Protein AF-0000000067828298 (afdb_homodimer)

Foldseek 3Di:
DDPPDPPDPPPPPPPPPPPPPPPPPPPPPLDFQDCQALLSVLLLVCQAVEFLDFPDKWKWKKKFWKWWFDPPDDIDTFFIKIKMKIWGKDPDPPADDPSKMKIKIKMWMFTADPPPRAGDQWGQQPPPRDIFGDDTKIKHIDMDIDHQADPVRHGDRADWDDDPFKIKHKDKDWDWAQFLLDDPVCVPVNDIWTKMKIKMKMATSCQSRPSPGRHHKIKMWIKMKGADQVRSVCPPDDIIMMITMITIMDPAPVPDDPNVVVCCVPPNVVNNHTDPSPDPDDIDTSRNVVSVCVVVVVSD/DPPPPDDPPPPPPPPPPPPPPPPPPPPPPLDFQDCQALLSVLLLVCQAVEFLDFPHKWKWKKKFWKWWDDPPDDIDTFFIKIKMKIWGKDPDPPADDPSKMKIKIKMWMFTADPPPRAGDQWDQQPPPRDIFGDDTKIKHIDMDIDHQADPVRHGDDADWDDDPFKIKHKDKDWDWAQFLLDDPVCVPVNDIWTKMKIKMKMATSCQSRPSPGRHHKIKMWIKMKGADQVRSVCPPDDIIMMITMITIMDPAPVPDDPNVVVCCVPPNVVNNHTDPSPDPDDIDTSRNVVSVCVVVVVSD

pLDDT: mean 88.93, std 20.18, range [22.94, 98.88]

InterPro domains:
  IPR014990 Protein of unknown function DUF1838 [PF08894] (56-293)

Sequence (600 aa):
MALTMPRFFSAFLSPLSVVLLVAGMGFPAVQALELGEPEGQLQALRKVFCSTEDGQPIIYWWEGKTYSRIPGEPDRLLFLVEGMNIRQCGPLADGHDDEDFRMVSREILLYKDPVTGEVLRQWENPWTGKTVEVFHVANDPVNFSYRLKDNDGSPIARELTVLGNQWWMNVTVPLFYPNPLGGKFQRYVGGTYHATEMFNFFGDVDALTDPQGTSAPASVGWARLSNWLPWMEMGDRVGLLYFNTAGRKLASFDDLSAVMQKEITTNFPEYVEPPPLSDQRPNETSWSSFRQLLESGKNQMALTMPRFFSAFLSPLSVVLLVAGMGFPAVQALELGEPEGQLQALRKVFCSTEDGQPIIYWWEGKTYSRIPGEPDRLLFLVEGMNIRQCGPLADGHDDEDFRMVSREILLYKDPVTGEVLRQWENPWTGKTVEVFHVANDPVNFSYRLKDNDGSPIARELTVLGNQWWMNVTVPLFYPNPLGGKFQRYVGGTYHATEMFNFFGDVDALTDPQGTSAPASVGWARLSNWLPWMEMGDRVGLLYFNTAGRKLASFDDLSAVMQKEITTNFPEYVEPPPLSDQRPNETSWSSFRQLLESGKNQ

Nearest PDB structures (foldseek):
  2prn-assembly1_A  TM=2.349E-01  e=3.499E-01  Pseudogemmobacter blasticus
  3prn-assembly1_A  TM=2.173E-01  e=5.473E-01  Pseudogemmobacter blasticus
  1h6s-assembly1_1  TM=2.277E-01  e=8.560E-01  Pseudogemmobacter blasticus
  1bh3-assembly1_A  TM=2.032E-01  e=1.197E+00  Pseudogemmobacter blasticus
  6prn-assembly1_A  TM=2.304E-01  e=1.674E+00  Pseudogemmobacter blasticus

Structure (mmCIF, N/CA/C/O backbone):
data_AF-0000000067828298-model_v1
#
loop_
_entity.id
_entity.type
_entity.pdbx_description
1 polymer 'Sll1378 protein'
#
loop_
_atom_site.group_PDB
_atom_site.id
_atom_site.type_symbol
_atom_site.label_atom_id
_atom_site.label_alt_id
_atom_site.label_comp_id
_atom_site.label_asym_id
_atom_site.label_entity_id
_atom_site.label_seq_id
_atom_site.pdbx_PDB_ins_code
_atom_site.Cartn_x
_atom_site.Cartn_y
_atom_site.Cartn_z
_atom_site.occupancy
_atom_site.B_iso_or_equiv
_atom_site.auth_seq_id
_atom_site.auth_comp_id
_atom_site.auth_asym_id
_atom_site.auth_atom_id
_atom_site.pdbx_PDB_model_num
ATOM 1 N N . MET A 1 1 ? -69.438 -75.875 51.312 1 25.31 1 MET A N 1
ATOM 2 C CA . MET A 1 1 ? -68.188 -75.188 51.156 1 25.31 1 MET A CA 1
ATOM 3 C C . MET A 1 1 ? -68.125 -74.312 49.906 1 25.31 1 MET A C 1
ATOM 5 O O . MET A 1 1 ? -68.188 -74.812 48.781 1 25.31 1 MET A O 1
ATOM 9 N N . ALA A 1 2 ? -68.875 -73.125 50.031 1 27.59 2 ALA A N 1
ATOM 10 C CA . ALA A 1 2 ? -69.375 -72.125 49.062 1 27.59 2 ALA A CA 1
ATOM 11 C C . ALA A 1 2 ? -68.25 -71.5 48.281 1 27.59 2 ALA A C 1
ATOM 13 O O . ALA A 1 2 ? -67.312 -71 48.844 1 27.59 2 ALA A O 1
ATOM 14 N N . LEU A 1 3 ? -68.125 -71.875 47.094 1 28.06 3 LEU A N 1
ATOM 15 C CA . LEU A 1 3 ? -67.25 -71.625 45.938 1 28.06 3 LEU A CA 1
ATOM 16 C C . LEU A 1 3 ? -67.312 -70.125 45.594 1 28.06 3 LEU A C 1
ATOM 18 O O . LEU A 1 3 ? -68.312 -69.625 45.094 1 28.06 3 LEU A O 1
ATOM 22 N N . THR A 1 4 ? -66.875 -69.25 46.562 1 29.55 4 THR A N 1
ATOM 23 C CA . THR A 1 4 ? -67.062 -67.812 46.406 1 29.55 4 THR A CA 1
ATOM 24 C C . THR A 1 4 ? -66.375 -67.312 45.156 1 29.55 4 THR A C 1
ATOM 26 O O . THR A 1 4 ? -65.188 -67.688 44.875 1 29.55 4 THR A O 1
ATOM 29 N N . MET A 1 5 ? -67.062 -66.875 44.156 1 30.55 5 MET A N 1
ATOM 30 C CA . MET A 1 5 ? -66.812 -66.438 42.781 1 30.55 5 MET A CA 1
ATOM 31 C C . MET A 1 5 ? -65.938 -65.25 42.781 1 30.55 5 MET A C 1
ATOM 33 O O . MET A 1 5 ? -66.25 -64.188 43.375 1 30.55 5 MET A O 1
ATOM 37 N N . PRO A 1 6 ? -64.562 -65.312 42.688 1 27.28 6 PRO A N 1
ATOM 38 C CA . PRO A 1 6 ? -63.688 -64.188 42.812 1 27.28 6 PRO A CA 1
ATOM 39 C C . PRO A 1 6 ? -63.938 -63.094 41.75 1 27.28 6 PRO A C 1
ATOM 41 O O . PRO A 1 6 ? -64.375 -63.406 40.625 1 27.28 6 PRO A O 1
ATOM 44 N N . ARG A 1 7 ? -64.375 -61.906 42.188 1 29.45 7 ARG A N 1
ATOM 45 C CA . ARG A 1 7 ? -64.75 -60.719 41.375 1 29.45 7 ARG A CA 1
ATOM 46 C C . ARG A 1 7 ? -63.562 -60.312 40.469 1 29.45 7 ARG A C 1
ATOM 48 O O . ARG A 1 7 ? -62.406 -60.281 40.906 1 29.45 7 ARG A O 1
ATOM 55 N N . PHE A 1 8 ? -63.656 -60.438 39.156 1 24.81 8 PHE A N 1
ATOM 56 C CA . PHE A 1 8 ? -62.781 -60.125 38.031 1 24.81 8 PHE A CA 1
ATOM 57 C C . PHE A 1 8 ? -62.469 -58.656 37.969 1 24.81 8 PHE A C 1
ATOM 59 O O . PHE A 1 8 ? -63.344 -57.781 37.969 1 24.81 8 PHE A O 1
ATOM 66 N N . PHE A 1 9 ? -61.438 -58.125 38.75 1 25.14 9 PHE A N 1
ATOM 67 C CA . PHE A 1 9 ? -61 -56.75 38.812 1 25.14 9 PHE A CA 1
ATOM 68 C C . PHE A 1 9 ? -60.688 -56.219 37.406 1 25.14 9 PHE A C 1
ATOM 70 O O . PHE A 1 9 ? -60.062 -56.906 36.594 1 25.14 9 PHE A O 1
ATOM 77 N N . SER A 1 10 ? -61.5 -55.375 36.812 1 25.92 10 SER A N 1
ATOM 78 C CA . SER A 1 10 ? -61.469 -54.625 35.562 1 25.92 10 SER A CA 1
ATOM 79 C C . SER A 1 10 ? -60.188 -53.812 35.469 1 25.92 10 SER A C 1
ATOM 81 O O . SER A 1 10 ? -59.906 -52.938 36.312 1 25.92 10 SER A O 1
ATOM 83 N N . ALA A 1 11 ? -59.062 -54.312 35.031 1 25.91 11 ALA A N 1
ATOM 84 C CA . ALA A 1 11 ? -57.781 -53.688 34.781 1 25.91 11 ALA A CA 1
ATOM 85 C C . ALA A 1 11 ? -57.938 -52.5 33.844 1 25.91 11 ALA A C 1
ATOM 87 O O . ALA A 1 11 ? -58.469 -52.625 32.75 1 25.91 11 ALA A O 1
ATOM 88 N N . PHE A 1 12 ? -58.219 -51.281 34.375 1 26.27 12 PHE A N 1
ATOM 89 C CA . PHE A 1 12 ? -58.281 -50.031 33.594 1 26.27 12 PHE A CA 1
ATOM 90 C C . PHE A 1 12 ? -57.031 -49.844 32.781 1 26.27 12 PHE A C 1
ATOM 92 O O . PHE A 1 12 ? -55.906 -50 33.281 1 26.27 12 PHE A O 1
ATOM 99 N N . LEU A 1 13 ? -57.062 -50.125 31.469 1 26.28 13 LEU A N 1
ATOM 100 C CA . LEU A 1 13 ? -56.062 -49.906 30.453 1 26.28 13 LEU A CA 1
ATOM 101 C C . LEU A 1 13 ? -55.656 -48.438 30.406 1 26.28 13 LEU A C 1
ATOM 103 O O . LEU A 1 13 ? -56.5 -47.562 30.172 1 26.28 13 LEU A O 1
ATOM 107 N N . SER A 1 14 ? -54.781 -47.969 31.312 1 27.64 14 SER A N 1
ATOM 108 C CA . SER A 1 14 ? -54.281 -46.594 31.266 1 27.64 14 SER A CA 1
ATOM 109 C C . SER A 1 14 ? -53.719 -46.281 29.875 1 27.64 14 SER A C 1
ATOM 111 O O . SER A 1 14 ? -53.156 -47.156 29.219 1 27.64 14 SER A O 1
ATOM 113 N N . PRO A 1 15 ? -54.312 -45.281 29.156 1 32.09 15 PRO A N 1
ATOM 114 C CA . PRO A 1 15 ? -53.812 -44.844 27.859 1 32.09 15 PRO A CA 1
ATOM 115 C C . PRO A 1 15 ? -52.344 -44.5 27.875 1 32.09 15 PRO A C 1
ATOM 117 O O . PRO A 1 15 ? -51.844 -43.938 28.859 1 32.09 15 PRO A O 1
ATOM 120 N N . LEU A 1 16 ? -51.438 -45.406 27.391 1 31.16 16 LEU A N 1
ATOM 121 C CA . LEU A 1 16 ? -50.031 -45.094 27.141 1 31.16 16 LEU A CA 1
ATOM 122 C C . LEU A 1 16 ? -49.875 -43.812 26.359 1 31.16 16 LEU A C 1
ATOM 124 O O . LEU A 1 16 ? -50.344 -43.688 25.219 1 31.16 16 LEU A O 1
ATOM 128 N N . SER A 1 17 ? -49.938 -42.656 27.047 1 30.06 17 SER A N 1
ATOM 129 C CA . SER A 1 17 ? -49.562 -41.406 26.375 1 30.06 17 SER A CA 1
ATOM 130 C C . SER A 1 17 ? -48.188 -41.531 25.703 1 30.06 17 SER A C 1
ATOM 132 O O . SER A 1 17 ? -47.188 -41.875 26.344 1 30.06 17 SER A O 1
ATOM 134 N N . VAL A 1 18 ? -48.156 -41.875 24.422 1 33.09 18 VAL A N 1
ATOM 135 C CA . VAL A 1 18 ? -46.969 -41.812 23.594 1 33.09 18 VAL A CA 1
ATOM 136 C C . VAL A 1 18 ? -46.375 -40.406 23.688 1 33.09 18 VAL A C 1
ATOM 138 O O . VAL A 1 18 ? -46.969 -39.438 23.234 1 33.09 18 VAL A O 1
ATOM 141 N N . VAL A 1 19 ? -45.625 -40.125 24.766 1 33.62 19 VAL A N 1
ATOM 142 C CA . VAL A 1 19 ? -44.781 -38.938 24.75 1 33.62 19 VAL A CA 1
ATOM 143 C C . VAL A 1 19 ? -43.844 -38.969 23.531 1 33.62 19 VAL A C 1
ATOM 145 O O . VAL A 1 19 ? -43 -39.844 23.422 1 33.62 19 VAL A O 1
ATOM 148 N N . LEU A 1 20 ? -44.312 -38.344 22.422 1 31.61 20 LEU A N 1
ATOM 149 C CA . LEU A 1 20 ? -43.438 -38.062 21.312 1 31.61 20 LEU A CA 1
ATOM 150 C C . LEU A 1 20 ? -42.25 -37.219 21.781 1 31.61 20 LEU A C 1
ATOM 152 O O . LEU A 1 20 ? -42.406 -36.062 22.156 1 31.61 20 LEU A O 1
ATOM 156 N N . LEU A 1 21 ? -41.25 -37.812 22.359 1 32.06 21 LEU A N 1
ATOM 157 C CA . LEU A 1 21 ? -39.969 -37.125 22.5 1 32.06 21 LEU A CA 1
ATOM 158 C C . LEU A 1 21 ? -39.469 -36.625 21.156 1 32.06 21 LEU A C 1
ATOM 160 O O . LEU A 1 21 ? -39.062 -37.438 20.297 1 32.06 21 LEU A O 1
ATOM 164 N N . VAL A 1 22 ? -39.969 -35.469 20.703 1 34.78 22 VAL A N 1
ATOM 165 C CA . VAL A 1 22 ? -39.219 -34.812 19.625 1 34.78 22 VAL A CA 1
ATOM 166 C C . VAL A 1 22 ? -37.781 -34.531 20.078 1 34.78 22 VAL A C 1
ATOM 168 O O . VAL A 1 22 ? -37.562 -33.719 20.969 1 34.78 22 VAL A O 1
ATOM 171 N N . ALA A 1 23 ? -36.875 -35.469 19.984 1 36.25 23 ALA A N 1
ATOM 172 C CA . ALA A 1 23 ? -35.438 -35.188 20.031 1 36.25 23 ALA A CA 1
ATOM 173 C C . ALA A 1 23 ? -35.094 -34 19.125 1 36.25 23 ALA A C 1
ATOM 175 O O . ALA A 1 23 ? -35.156 -34.125 17.891 1 36.25 23 ALA A O 1
ATOM 176 N N . GLY A 1 24 ? -35.344 -32.781 19.609 1 32.78 24 GLY A N 1
ATOM 177 C CA . GLY A 1 24 ? -34.719 -31.656 18.922 1 32.78 24 GLY A CA 1
ATO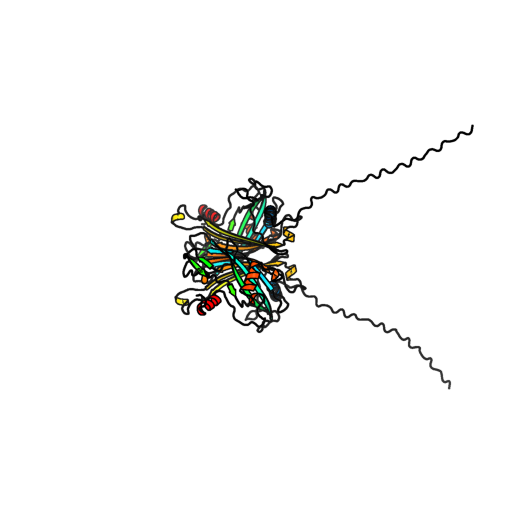M 178 C C . GLY A 1 24 ? -33.25 -31.875 18.578 1 32.78 24 GLY A C 1
ATOM 179 O O . GLY A 1 24 ? -32.438 -32.125 19.469 1 32.78 24 GLY A O 1
ATOM 180 N N . MET A 1 25 ? -32.906 -32.438 17.5 1 35.31 25 MET A N 1
ATOM 181 C CA . MET A 1 25 ? -31.531 -32.406 17 1 35.31 25 MET A CA 1
ATOM 182 C C . MET A 1 25 ? -30.938 -31.016 17.156 1 35.31 25 MET A C 1
ATOM 184 O O . MET A 1 25 ? -31.391 -30.062 16.531 1 35.31 25 MET A O 1
ATOM 188 N N . GLY A 1 26 ? -30.484 -30.719 18.312 1 34.34 26 GLY A N 1
ATOM 189 C CA . GLY A 1 26 ? -29.688 -29.5 18.484 1 34.34 26 GLY A CA 1
ATOM 190 C C . GLY A 1 26 ? -28.625 -29.328 17.422 1 34.34 26 GLY A C 1
ATOM 191 O O . GLY A 1 26 ? -27.812 -30.219 17.172 1 34.34 26 GLY A O 1
ATOM 192 N N . PHE A 1 27 ? -28.844 -28.594 16.406 1 36.38 27 PHE A N 1
ATOM 193 C CA . PHE A 1 27 ? -27.75 -28.156 15.562 1 36.38 27 PHE A CA 1
ATOM 194 C C . PHE A 1 27 ? -26.609 -27.594 16.406 1 36.38 27 PHE A C 1
ATOM 196 O O . PHE A 1 27 ? -26.844 -26.859 17.359 1 36.38 27 PHE A O 1
ATOM 203 N N . PRO A 1 28 ? -25.531 -28.234 16.484 1 37.78 28 PRO A N 1
ATOM 204 C CA . PRO A 1 28 ? -24.438 -27.594 17.234 1 37.78 28 PRO A CA 1
ATOM 205 C C . PRO A 1 28 ? -24.344 -26.094 16.969 1 37.78 28 PRO A C 1
ATOM 207 O O . PRO A 1 28 ? -24.531 -25.641 15.828 1 37.78 28 PRO A O 1
ATOM 210 N N . ALA A 1 29 ? -24.562 -25.25 17.859 1 39.62 29 ALA A N 1
ATOM 211 C CA . ALA A 1 29 ? -24.391 -23.812 17.812 1 39.62 29 ALA A CA 1
ATOM 212 C C . ALA A 1 29 ? -23.094 -23.422 17.125 1 39.62 29 ALA A C 1
ATOM 214 O O . ALA A 1 29 ? -22 -23.766 17.594 1 39.62 29 ALA A O 1
ATOM 215 N N . VAL A 1 30 ? -23.062 -23.391 15.75 1 45.88 30 VAL A N 1
ATOM 216 C CA . VAL A 1 30 ? -21.891 -22.859 15.047 1 45.88 30 VAL A CA 1
ATOM 217 C C . VAL A 1 30 ? -21.328 -21.672 15.82 1 45.88 30 VAL A C 1
ATOM 219 O O . VAL A 1 30 ? -22.016 -20.672 16.047 1 45.88 30 VAL A O 1
ATOM 222 N N . GLN A 1 31 ? -20.297 -21.844 16.672 1 54.28 31 GLN A N 1
ATOM 223 C CA . GLN A 1 31 ? -19.656 -20.859 17.531 1 54.28 31 GLN A CA 1
ATOM 224 C C . GLN A 1 31 ? -19.016 -19.75 16.688 1 54.28 31 GLN A C 1
ATOM 226 O O . GLN A 1 31 ? -18.391 -20.016 15.664 1 54.28 31 GLN A O 1
ATOM 231 N N . ALA A 1 32 ? -19.359 -18.484 17.031 1 61.12 32 ALA A N 1
ATOM 232 C CA . ALA A 1 32 ? -18.766 -17.297 16.406 1 61.12 32 ALA A CA 1
ATOM 233 C C . ALA A 1 32 ? -17.234 -17.344 16.5 1 61.12 32 ALA A C 1
ATOM 235 O O . ALA A 1 32 ? -16.688 -17.75 17.516 1 61.12 32 ALA A O 1
ATOM 236 N N . LEU A 1 33 ? -16.531 -17.156 15.312 1 75.75 33 LEU A N 1
ATOM 237 C CA . LEU A 1 33 ? -15.078 -17.141 15.195 1 75.75 33 LEU A CA 1
ATOM 238 C C . LEU A 1 33 ? -14.477 -16.125 16.172 1 75.75 33 LEU A C 1
ATOM 240 O O . LEU A 1 33 ? -14.875 -14.953 16.188 1 75.75 33 LEU A O 1
ATOM 244 N N . GLU A 1 34 ? -13.68 -16.656 17.141 1 82.5 34 GLU A N 1
ATOM 245 C CA . GLU A 1 34 ? -12.961 -15.789 18.062 1 82.5 34 GLU A CA 1
ATOM 246 C C . GLU A 1 34 ? -11.672 -15.266 17.438 1 82.5 34 GLU A C 1
ATOM 248 O O . GLU A 1 34 ? -10.695 -16.016 17.297 1 82.5 34 GLU A O 1
ATOM 253 N N . LEU A 1 35 ? -11.531 -14 17.141 1 91.12 35 LEU A N 1
ATOM 254 C CA . LEU A 1 35 ? -10.422 -13.43 16.391 1 91.12 35 LEU A CA 1
ATOM 255 C C . LEU A 1 35 ? -9.242 -13.109 17.297 1 91.12 35 LEU A C 1
ATOM 257 O O . LEU A 1 35 ? -8.18 -12.711 16.844 1 91.12 35 LEU A O 1
ATOM 261 N N . GLY A 1 36 ? -9.43 -13.414 18.609 1 89.06 36 GLY A N 1
ATOM 262 C CA . GLY A 1 36 ? -8.367 -13.125 19.547 1 89.06 36 GLY A CA 1
ATOM 263 C C . GLY A 1 36 ? -7.473 -14.32 19.828 1 89.06 36 GLY A C 1
ATOM 264 O O . GLY A 1 36 ? -6.441 -14.188 20.484 1 89.06 36 GLY A O 1
ATOM 265 N N . GLU A 1 37 ? -7.871 -15.477 19.375 1 91.81 37 GLU A N 1
ATOM 266 C CA . GLU A 1 37 ? -7.117 -16.703 19.609 1 91.81 37 GLU A CA 1
ATOM 267 C C . GLU A 1 37 ? -6.566 -17.266 18.297 1 91.81 37 GLU A C 1
ATOM 269 O O . GLU A 1 37 ? -7.219 -17.172 17.25 1 91.81 37 GLU A O 1
ATOM 274 N N . PRO A 1 38 ? -5.406 -17.953 18.422 1 94.5 38 PRO A N 1
ATOM 275 C CA . PRO A 1 38 ? -4.746 -18.453 17.203 1 94.5 38 PRO A CA 1
ATOM 276 C C . PRO A 1 38 ? -5.648 -19.344 16.359 1 94.5 38 PRO A C 1
ATOM 278 O O . PRO A 1 38 ? -5.617 -19.281 15.133 1 94.5 38 PRO A O 1
ATOM 281 N N . GLU A 1 39 ? -6.449 -20.141 17 1 93.81 39 GLU A N 1
ATOM 282 C CA . GLU A 1 39 ? -7.324 -21.047 16.266 1 93.81 39 GLU A CA 1
ATOM 283 C C . GLU A 1 39 ? -8.352 -20.266 15.453 1 93.81 39 GLU A C 1
ATOM 285 O O . GLU A 1 39 ? -8.57 -20.562 14.273 1 93.81 39 GLU A O 1
ATOM 290 N N . GLY A 1 40 ? -8.969 -19.344 16.109 1 93.75 40 GLY A N 1
ATOM 291 C CA . GLY A 1 40 ? -9.93 -18.5 15.414 1 93.75 40 GLY A CA 1
ATOM 292 C C . GLY A 1 40 ? -9.297 -17.641 14.328 1 93.75 40 GLY A C 1
ATOM 293 O O . GLY A 1 40 ? -9.898 -17.438 13.273 1 93.75 40 GLY A O 1
ATOM 294 N N . GLN A 1 41 ? -8.094 -17.203 14.562 1 95 41 GLN A N 1
ATOM 295 C CA . GLN A 1 41 ? -7.375 -16.406 13.578 1 95 41 GLN A CA 1
ATOM 296 C C . GLN A 1 41 ? -7.059 -17.219 12.328 1 95 41 GLN A C 1
ATOM 298 O O . GLN A 1 41 ? -7.176 -16.734 11.203 1 95 41 GLN A O 1
ATOM 303 N N . LEU A 1 42 ? -6.672 -18.438 12.539 1 96 42 LEU A N 1
ATOM 304 C CA . LEU A 1 42 ? -6.355 -19.297 11.406 1 96 42 LEU A CA 1
ATOM 305 C C . LEU A 1 42 ? -7.605 -19.578 10.578 1 96 42 LEU A C 1
ATOM 307 O O . LEU A 1 42 ? -7.551 -19.578 9.344 1 96 42 LEU A O 1
ATOM 311 N N . GLN A 1 43 ? -8.719 -19.828 11.227 1 95.06 43 GLN A N 1
ATOM 312 C CA . GLN A 1 43 ? -9.977 -20.031 10.508 1 95.06 43 GLN A CA 1
ATOM 313 C C . GLN A 1 43 ? -10.375 -18.766 9.742 1 95.06 43 GLN A C 1
ATOM 315 O O . GLN A 1 43 ? -10.875 -18.859 8.617 1 95.06 43 GLN A O 1
ATOM 320 N N . ALA A 1 44 ? -10.18 -17.641 10.367 1 96.38 44 ALA A N 1
ATOM 321 C CA . ALA A 1 44 ? -10.453 -16.375 9.695 1 96.38 44 ALA A CA 1
ATOM 322 C C . ALA A 1 44 ? -9.602 -16.234 8.438 1 96.38 44 ALA A C 1
ATOM 324 O O . ALA A 1 44 ? -10.109 -15.836 7.383 1 96.38 44 ALA A O 1
ATOM 325 N N . LEU A 1 45 ? -8.352 -16.625 8.57 1 97.12 45 LEU A N 1
ATOM 326 C CA . LEU A 1 45 ? -7.461 -16.562 7.418 1 97.12 45 LEU A CA 1
ATOM 327 C C . LEU A 1 45 ? -7.965 -17.453 6.285 1 97.12 45 LEU A C 1
ATOM 329 O O . LEU A 1 45 ? -7.906 -17.078 5.117 1 97.12 45 LEU A O 1
ATOM 333 N N . ARG A 1 46 ? -8.398 -18.578 6.629 1 97.5 46 ARG A N 1
ATOM 334 C CA . ARG A 1 46 ? -8.922 -19.484 5.613 1 97.5 46 ARG A CA 1
ATOM 335 C C . ARG A 1 46 ? -10.117 -18.875 4.895 1 97.5 46 ARG A C 1
ATOM 337 O O . ARG A 1 46 ? -10.234 -18.969 3.674 1 97.5 46 ARG A O 1
ATOM 344 N N . LYS A 1 47 ? -10.977 -18.188 5.633 1 97.81 47 LYS A N 1
ATOM 345 C CA . LYS A 1 47 ? -12.141 -17.531 5.031 1 97.81 47 LYS A CA 1
ATOM 346 C C . LYS A 1 47 ? -11.719 -16.359 4.164 1 97.81 47 LYS A C 1
ATOM 348 O O . LYS A 1 47 ? -12.344 -16.078 3.139 1 97.81 47 LYS A O 1
ATOM 353 N N . VAL A 1 48 ? -10.688 -15.641 4.566 1 97.94 48 VAL A N 1
ATOM 354 C CA . VAL A 1 48 ? -10.203 -14.484 3.822 1 97.94 48 VAL A CA 1
ATOM 355 C C . VAL A 1 48 ? -9.539 -14.945 2.523 1 97.94 48 VAL A C 1
ATOM 357 O O . VAL A 1 48 ? -9.773 -14.359 1.462 1 97.94 48 VAL A O 1
ATOM 360 N N . PHE A 1 49 ? -8.82 -16 2.582 1 98.12 49 PHE A N 1
ATOM 361 C CA . PHE A 1 49 ? -7.992 -16.375 1.438 1 98.12 49 PHE A CA 1
ATOM 362 C C . PHE A 1 49 ? -8.695 -17.422 0.578 1 98.12 49 PHE A C 1
ATOM 364 O O . PHE A 1 49 ? -8.406 -17.531 -0.616 1 98.12 49 PHE A O 1
ATOM 371 N N . CYS A 1 50 ? -9.547 -18.156 1.194 1 97.88 50 CYS A N 1
ATOM 372 C CA . CYS A 1 50 ? -10.219 -19.25 0.493 1 97.88 50 CYS A CA 1
ATOM 373 C C . CYS A 1 50 ? -11.633 -19.453 1.018 1 97.88 50 CYS A C 1
ATOM 375 O O . CYS A 1 50 ? -12.383 -18.484 1.18 1 97.88 50 CYS A O 1
ATOM 377 N N . SER A 1 51 ? -12.062 -20.688 1.051 1 97.5 51 SER A N 1
ATOM 378 C CA . SER A 1 51 ? -13.289 -21.219 1.641 1 97.5 51 SER A CA 1
ATOM 379 C C . SER A 1 51 ? -12.992 -22.297 2.678 1 97.5 51 SER A C 1
ATOM 381 O O . SER A 1 51 ? -11.992 -23 2.572 1 97.5 51 SER A O 1
ATOM 383 N N . THR A 1 52 ? -13.859 -22.359 3.674 1 96.38 52 THR A N 1
ATOM 384 C CA . THR A 1 52 ? -13.727 -23.453 4.625 1 96.38 52 THR A CA 1
ATOM 385 C C . THR A 1 52 ? -14.156 -24.781 3.992 1 96.38 52 THR A C 1
ATOM 387 O O . THR A 1 52 ? -13.898 -25.844 4.543 1 96.38 52 THR A O 1
ATOM 390 N N . GLU A 1 53 ? -14.828 -24.656 2.855 1 97.06 53 GLU A N 1
ATOM 391 C CA . GLU A 1 53 ? -15.102 -25.844 2.053 1 97.06 53 GLU A CA 1
ATOM 392 C C . GLU A 1 53 ? -13.922 -26.172 1.142 1 97.06 53 GLU A C 1
ATOM 394 O O . GLU A 1 53 ? -13.492 -25.344 0.338 1 97.06 53 GLU A O 1
ATOM 399 N N . ASP A 1 54 ? -13.5 -27.422 1.224 1 97.62 54 ASP A N 1
ATOM 400 C CA . ASP A 1 54 ? -12.344 -27.844 0.434 1 97.62 54 ASP A CA 1
ATOM 401 C C . ASP A 1 54 ? -12.656 -27.781 -1.061 1 97.62 54 ASP A C 1
ATOM 403 O O . ASP A 1 54 ? -13.734 -28.188 -1.497 1 97.62 54 ASP A O 1
ATOM 407 N N . GLY A 1 55 ? -11.672 -27.172 -1.773 1 98.12 55 GLY A N 1
ATOM 408 C CA . GLY A 1 55 ? -11.711 -27.297 -3.221 1 98.12 55 GLY A CA 1
ATOM 409 C C . GLY A 1 55 ? -12.562 -26.234 -3.889 1 98.12 55 GLY A C 1
ATOM 410 O O . GLY A 1 55 ? -12.828 -26.297 -5.094 1 98.12 55 GLY A O 1
ATOM 411 N N . GLN A 1 56 ? -13.047 -25.281 -3.127 1 97.81 56 GLN A N 1
ATOM 412 C CA . GLN A 1 56 ? -13.82 -24.203 -3.725 1 97.81 56 GLN A CA 1
ATOM 413 C C . GLN A 1 56 ? -12.898 -23.141 -4.316 1 97.81 56 GLN A C 1
ATOM 415 O O . GLN A 1 56 ? -12.148 -22.484 -3.588 1 97.81 56 GLN A O 1
ATOM 420 N N . PRO A 1 57 ? -12.992 -22.922 -5.637 1 98.06 57 PRO A N 1
ATOM 421 C CA . PRO A 1 57 ? -12.133 -21.891 -6.238 1 98.06 57 PRO A CA 1
ATOM 422 C C . PRO A 1 57 ? -12.492 -20.484 -5.785 1 98.06 57 PRO A C 1
ATOM 424 O O . PRO A 1 57 ? -13.672 -20.156 -5.656 1 98.06 57 PRO A O 1
ATOM 427 N N . ILE A 1 58 ? -11.477 -19.75 -5.457 1 98.19 58 ILE A N 1
ATOM 428 C CA . ILE A 1 58 ? -11.578 -18.344 -5.086 1 98.19 58 ILE A CA 1
ATOM 429 C C . ILE A 1 58 ? -10.672 -17.5 -5.98 1 98.19 58 ILE A C 1
ATOM 431 O O . ILE A 1 58 ? -9.555 -17.906 -6.312 1 98.19 58 ILE A O 1
ATOM 435 N N . ILE A 1 59 ? -11.164 -16.266 -6.395 1 98.56 59 ILE A N 1
ATOM 436 C CA . ILE A 1 59 ? -10.383 -15.391 -7.254 1 98.56 59 ILE A CA 1
ATOM 437 C C . ILE A 1 59 ? -10.133 -14.062 -6.543 1 98.56 59 ILE A C 1
ATOM 439 O O . ILE A 1 59 ? -11.062 -13.453 -6.008 1 98.56 59 ILE A O 1
ATOM 443 N N . TYR A 1 60 ? -8.914 -13.656 -6.453 1 98.69 60 TYR A N 1
ATOM 444 C CA . TYR A 1 60 ? -8.547 -12.273 -6.168 1 98.69 60 TYR A CA 1
ATOM 445 C C . TYR A 1 60 ? -8.148 -11.539 -7.441 1 98.69 60 TYR A C 1
ATOM 447 O O . TYR A 1 60 ? -7.484 -12.109 -8.312 1 98.69 60 TYR A O 1
ATOM 455 N N . TRP A 1 61 ? -8.57 -10.297 -7.559 1 98.31 61 TRP A N 1
ATOM 456 C CA . TRP A 1 61 ? -8.281 -9.438 -8.703 1 98.31 61 TRP A CA 1
ATOM 457 C C . TRP A 1 61 ? -7.828 -8.055 -8.242 1 98.31 61 TRP A C 1
ATOM 459 O O . TRP A 1 61 ? -8.398 -7.484 -7.312 1 98.31 61 TRP A O 1
ATOM 469 N N . TRP A 1 62 ? -6.762 -7.508 -8.906 1 98.5 62 TRP A N 1
ATOM 470 C CA . TRP A 1 62 ? -6.27 -6.184 -8.539 1 98.5 62 TRP A CA 1
ATOM 471 C C . TRP A 1 62 ? -5.723 -5.453 -9.758 1 98.5 62 TRP A C 1
ATOM 473 O O . TRP A 1 62 ? -5.367 -6.078 -10.758 1 98.5 62 TRP A O 1
ATOM 483 N N . GLU A 1 63 ? -5.691 -4.176 -9.703 1 98.12 63 GLU A N 1
ATOM 484 C CA . GLU A 1 63 ? -5.133 -3.338 -10.766 1 98.12 63 GLU A CA 1
ATOM 485 C C . GLU A 1 63 ? -4.473 -2.09 -10.188 1 98.12 63 GLU A C 1
ATOM 487 O O . GLU A 1 63 ? -4.738 -1.708 -9.047 1 98.12 63 GLU A O 1
ATOM 492 N N . GLY A 1 64 ? -3.605 -1.519 -10.945 1 98.38 64 GLY A N 1
ATOM 493 C CA . GLY A 1 64 ? -2.908 -0.318 -10.516 1 98.38 64 GLY A CA 1
ATOM 494 C C . GLY A 1 64 ? -1.808 0.109 -11.469 1 98.38 64 GLY A C 1
ATOM 495 O O . GLY A 1 64 ? -1.983 0.064 -12.688 1 98.38 64 GLY A O 1
ATOM 496 N N . LYS A 1 65 ? -0.773 0.618 -10.812 1 98.75 65 LYS A N 1
ATOM 497 C CA . LYS A 1 65 ? 0.268 1.261 -11.609 1 98.75 65 LYS A CA 1
ATOM 498 C C . LYS A 1 65 ? 1.658 0.841 -11.141 1 98.75 65 LYS A C 1
ATOM 500 O O . LYS A 1 65 ? 1.844 0.483 -9.969 1 98.75 65 LYS A O 1
ATOM 505 N N . THR A 1 66 ? 2.586 0.901 -12.062 1 98.75 66 THR A N 1
ATOM 506 C CA . THR A 1 66 ? 3.996 0.645 -11.789 1 98.75 66 THR A CA 1
ATOM 507 C C . THR A 1 66 ? 4.855 1.833 -12.211 1 98.75 66 THR A C 1
ATOM 509 O O . THR A 1 66 ? 4.68 2.373 -13.305 1 98.75 66 THR A O 1
ATOM 512 N N . TYR A 1 67 ? 5.777 2.193 -11.383 1 98.88 67 TYR A N 1
ATOM 513 C CA . TYR A 1 67 ? 6.668 3.324 -11.617 1 98.88 67 TYR A CA 1
ATOM 514 C C . TYR A 1 67 ? 8.125 2.906 -11.484 1 98.88 67 TYR A C 1
ATOM 516 O O . TYR A 1 67 ? 8.438 1.908 -10.828 1 98.88 67 TYR A O 1
ATOM 524 N N . SER A 1 68 ? 8.977 3.682 -12.117 1 98.69 68 SER A N 1
ATOM 525 C CA . SER A 1 68 ? 10.406 3.592 -11.844 1 98.69 68 SER A CA 1
ATOM 526 C C . SER A 1 68 ? 10.82 4.57 -10.75 1 98.69 68 SER A C 1
ATOM 528 O O . SER A 1 68 ? 10.234 5.648 -10.617 1 98.69 68 SER A O 1
ATOM 530 N N . ARG A 1 69 ? 11.805 4.188 -9.984 1 98.25 69 ARG A N 1
ATOM 531 C CA . ARG A 1 69 ? 12.516 5.027 -9.031 1 98.25 69 ARG A CA 1
ATOM 532 C C . ARG A 1 69 ? 14.016 5.016 -9.305 1 98.25 69 ARG A C 1
ATOM 534 O O . ARG A 1 69 ? 14.68 3.996 -9.109 1 98.25 69 ARG A O 1
ATOM 541 N N . ILE A 1 70 ? 14.484 6.129 -9.766 1 96.69 70 ILE A N 1
ATOM 542 C CA . ILE A 1 70 ? 15.898 6.301 -10.062 1 96.69 70 ILE A CA 1
ATOM 543 C C . ILE A 1 70 ? 16.422 7.574 -9.398 1 96.69 70 ILE A C 1
ATOM 545 O O . ILE A 1 70 ? 15.82 8.641 -9.539 1 96.69 70 ILE A O 1
ATOM 549 N N . PRO A 1 71 ? 17.562 7.457 -8.625 1 93.19 71 PRO A N 1
ATOM 550 C CA . PRO A 1 71 ? 18.125 8.688 -8.07 1 93.19 71 PRO A CA 1
ATOM 551 C C . PRO A 1 71 ? 18.406 9.742 -9.141 1 93.19 71 PRO A C 1
ATOM 553 O O . PRO A 1 71 ? 18.984 9.422 -10.18 1 93.19 71 PRO A O 1
ATOM 556 N N . GLY A 1 72 ? 17.906 10.938 -8.875 1 92.81 72 GLY A N 1
ATOM 557 C CA . GLY A 1 72 ? 18.266 12.062 -9.734 1 92.81 72 GLY A CA 1
ATOM 558 C C . GLY A 1 72 ? 17.219 12.367 -10.781 1 92.81 72 GLY A C 1
ATOM 559 O O . GLY A 1 72 ? 17.328 13.359 -11.508 1 92.81 72 GLY A O 1
ATOM 560 N N . GLU A 1 73 ? 16.203 11.555 -10.891 1 95.31 73 GLU A N 1
ATOM 561 C CA . GLU A 1 73 ? 15.133 11.883 -11.836 1 95.31 73 GLU A CA 1
ATOM 562 C C . GLU A 1 73 ? 13.758 11.586 -11.234 1 95.31 73 GLU A C 1
ATOM 564 O O . GLU A 1 73 ? 13.633 10.734 -10.352 1 95.31 73 GLU A O 1
ATOM 569 N N . PRO A 1 74 ? 12.703 12.305 -11.711 1 97.69 74 PRO A N 1
ATOM 570 C CA . PRO A 1 74 ? 11.352 12.008 -11.234 1 97.69 74 PRO A CA 1
ATOM 571 C C . PRO A 1 74 ? 10.898 10.594 -11.57 1 97.69 74 PRO A C 1
ATOM 573 O O . PRO A 1 74 ? 11.289 10.047 -12.609 1 97.69 74 PRO A O 1
ATOM 576 N N . ASP A 1 75 ? 10.094 10.016 -10.672 1 98.69 75 ASP A N 1
ATOM 577 C CA . ASP A 1 75 ? 9.539 8.703 -10.977 1 98.69 75 ASP A CA 1
ATOM 578 C C . ASP A 1 75 ? 8.742 8.719 -12.273 1 98.69 75 ASP A C 1
ATOM 580 O O . ASP A 1 75 ? 8.078 9.719 -12.586 1 98.69 75 ASP A O 1
ATOM 584 N N . ARG A 1 76 ? 8.789 7.629 -13.008 1 98.38 76 ARG A N 1
ATOM 585 C CA . ARG A 1 76 ? 8.086 7.539 -14.281 1 98.38 76 ARG A CA 1
ATOM 586 C C . ARG A 1 76 ? 7.047 6.422 -14.25 1 98.38 76 ARG A C 1
ATOM 588 O O . ARG A 1 76 ? 7.355 5.289 -13.875 1 98.38 76 ARG A O 1
ATOM 595 N N . LEU A 1 77 ? 5.805 6.809 -14.641 1 98.75 77 LEU A N 1
ATOM 596 C CA . LEU A 1 77 ? 4.801 5.773 -14.867 1 98.75 77 LEU A CA 1
ATOM 597 C C . LEU A 1 77 ? 5.199 4.875 -16.031 1 98.75 77 LEU A C 1
ATOM 599 O O . LEU A 1 77 ? 5.371 5.352 -17.156 1 98.75 77 LEU A O 1
ATOM 603 N N . LEU A 1 78 ? 5.379 3.605 -15.773 1 98.81 78 LEU A N 1
ATOM 604 C CA . LEU A 1 78 ? 5.832 2.699 -16.828 1 98.81 78 LEU A CA 1
ATOM 605 C C . LEU A 1 78 ? 4.676 1.874 -17.375 1 98.81 78 LEU A C 1
ATOM 607 O O . LEU A 1 78 ? 4.523 1.74 -18.594 1 98.81 78 LEU A O 1
ATOM 611 N N . PHE A 1 79 ? 3.83 1.328 -16.422 1 98.88 79 PHE A N 1
ATOM 612 C CA . PHE A 1 79 ? 2.785 0.399 -16.844 1 98.88 79 PHE A CA 1
ATOM 613 C C . PHE A 1 79 ? 1.527 0.591 -16 1 98.88 79 PHE A C 1
ATOM 615 O O . PHE A 1 79 ? 1.61 0.902 -14.805 1 98.88 79 PHE A O 1
ATOM 622 N N . LEU A 1 80 ? 0.385 0.405 -16.656 1 98.62 80 LEU A N 1
ATOM 623 C CA . LEU A 1 80 ? -0.732 -0.139 -15.891 1 98.62 80 LEU A CA 1
ATOM 624 C C . LEU A 1 80 ? -0.553 -1.635 -15.656 1 98.62 80 LEU A C 1
ATOM 626 O O . LEU A 1 80 ? 0.134 -2.311 -16.422 1 98.62 80 LEU A O 1
ATOM 630 N N . VAL A 1 81 ? -1.104 -2.061 -14.555 1 98.75 81 VAL A N 1
ATOM 631 C CA . VAL A 1 81 ? -1.014 -3.494 -14.305 1 98.75 81 VAL A CA 1
ATOM 632 C C . VAL A 1 81 ? -2.371 -4.027 -13.852 1 98.75 81 VAL A C 1
ATOM 634 O O . VAL A 1 81 ? -3.166 -3.293 -13.258 1 98.75 81 VAL A O 1
ATOM 637 N N . GLU A 1 82 ? -2.619 -5.234 -14.172 1 98.62 82 GLU A N 1
ATOM 638 C CA . GLU A 1 82 ? -3.791 -6 -13.758 1 98.62 82 GLU A CA 1
ATOM 639 C C . GLU A 1 82 ? -3.412 -7.434 -13.391 1 98.62 82 GLU A C 1
ATOM 641 O O . GLU A 1 82 ? -2.723 -8.109 -14.156 1 98.62 82 GLU A O 1
ATOM 646 N N . GLY A 1 83 ? -3.852 -7.836 -12.188 1 98.56 83 GLY A N 1
ATOM 647 C CA . GLY A 1 83 ? -3.482 -9.164 -11.727 1 98.56 83 GLY A CA 1
ATOM 648 C C . GLY A 1 83 ? -4.668 -9.984 -11.25 1 98.56 83 GLY A C 1
ATOM 649 O O . GLY A 1 83 ? -5.727 -9.43 -10.938 1 98.56 83 GLY A O 1
ATOM 650 N N . MET A 1 84 ? -4.457 -11.242 -11.273 1 98.5 84 MET A N 1
ATOM 651 C CA . MET A 1 84 ? -5.449 -12.195 -10.773 1 98.5 84 MET A CA 1
ATOM 652 C C . MET A 1 84 ? -4.77 -13.398 -10.133 1 98.5 84 MET A C 1
ATOM 654 O O . MET A 1 84 ? -3.748 -13.883 -10.625 1 98.5 84 MET A O 1
ATOM 658 N N . ASN A 1 85 ? -5.246 -13.828 -9.055 1 98.69 85 ASN A N 1
ATOM 659 C CA . ASN A 1 85 ? -4.879 -15.086 -8.406 1 98.69 85 ASN A CA 1
ATOM 660 C C . ASN A 1 85 ? -6.086 -16 -8.242 1 98.69 85 ASN A C 1
ATOM 662 O O . ASN A 1 85 ? -7.121 -15.586 -7.711 1 98.69 85 ASN A O 1
ATOM 666 N N . ILE A 1 86 ? -6.051 -17.172 -8.781 1 98.69 86 ILE A N 1
ATOM 667 C CA . ILE A 1 86 ? -7.102 -18.156 -8.57 1 98.69 86 ILE A CA 1
ATOM 668 C C . ILE A 1 86 ? -6.57 -19.297 -7.684 1 98.69 86 ILE A C 1
ATOM 670 O O . ILE A 1 86 ? -5.48 -19.812 -7.922 1 98.69 86 ILE A O 1
ATOM 674 N N . ARG A 1 87 ? -7.355 -19.656 -6.66 1 98.81 87 ARG A N 1
ATOM 675 C CA . ARG A 1 87 ? -6.824 -20.516 -5.602 1 98.81 87 ARG A CA 1
ATOM 676 C C . ARG A 1 87 ? -7.914 -21.406 -5.02 1 98.81 87 ARG A C 1
ATOM 678 O O . ARG A 1 87 ? -9.102 -21.172 -5.262 1 98.81 87 ARG A O 1
ATOM 685 N N . GLN A 1 88 ? -7.52 -22.375 -4.34 1 98.69 88 GLN A N 1
ATOM 686 C CA . GLN A 1 88 ? -8.367 -23.219 -3.498 1 98.69 88 GLN A CA 1
ATOM 687 C C . GLN A 1 88 ? -7.586 -23.766 -2.307 1 98.69 88 GLN A C 1
ATOM 689 O O . GLN A 1 88 ? -6.355 -23.828 -2.34 1 98.69 88 GLN A O 1
ATOM 694 N N . CYS A 1 89 ? -8.328 -24.109 -1.247 1 98.56 89 CYS A N 1
ATOM 695 C CA . CYS A 1 89 ? -7.691 -24.625 -0.042 1 98.56 89 CYS A CA 1
ATOM 696 C C . CYS A 1 89 ? -8.195 -26.031 0.279 1 98.56 89 CYS A C 1
ATOM 698 O O . CYS A 1 89 ? -9.297 -26.406 -0.122 1 98.56 89 CYS A O 1
ATOM 700 N N . GLY A 1 90 ? -7.371 -26.703 0.929 1 97.94 90 GLY A N 1
ATOM 701 C CA . GLY A 1 90 ? -7.656 -28.047 1.405 1 97.94 90 GLY A CA 1
ATOM 702 C C . GLY A 1 90 ? -6.738 -28.5 2.525 1 97.94 90 GLY A C 1
ATOM 703 O O . GLY A 1 90 ? -6.012 -27.688 3.102 1 97.94 90 GLY A O 1
ATOM 704 N N . PRO A 1 91 ? -6.848 -29.75 2.838 1 95.94 91 PRO A N 1
ATOM 705 C CA . PRO A 1 91 ? -6.035 -30.234 3.955 1 95.94 91 PRO A CA 1
ATOM 706 C C . PRO A 1 91 ? -4.539 -30.172 3.67 1 9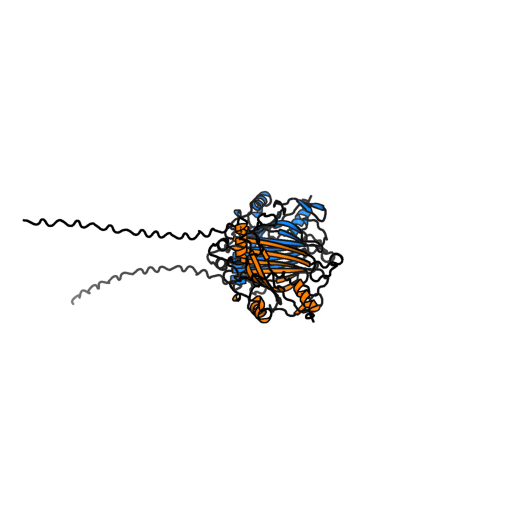5.94 91 PRO A C 1
ATOM 708 O O . PRO A 1 91 ? -4.113 -30.375 2.529 1 95.94 91 PRO A O 1
ATOM 711 N N . LEU A 1 92 ? -3.809 -29.875 4.707 1 95.81 92 LEU A N 1
ATOM 712 C CA . LEU A 1 92 ? -2.352 -29.938 4.641 1 95.81 92 LEU A CA 1
ATOM 713 C C . LEU A 1 92 ? -1.85 -31.344 4.93 1 95.81 92 LEU A C 1
ATOM 715 O O . LEU A 1 92 ? -1.972 -31.828 6.055 1 95.81 92 LEU A O 1
ATOM 719 N N . ALA A 1 93 ? -1.257 -32 3.986 1 89.81 93 ALA A N 1
ATOM 720 C CA . ALA A 1 93 ? -0.878 -33.406 4.07 1 89.81 93 ALA A CA 1
ATOM 721 C C . ALA A 1 93 ? 0.017 -33.688 5.277 1 89.81 93 ALA A C 1
ATOM 723 O O . ALA A 1 93 ? -0.12 -34.688 5.953 1 89.81 93 ALA A O 1
ATOM 724 N N . ASP A 1 94 ? 0.9 -32.812 5.559 1 89.5 94 ASP A N 1
ATOM 725 C CA . ASP A 1 94 ? 1.818 -32.969 6.68 1 89.5 94 ASP A CA 1
ATOM 726 C C . ASP A 1 94 ? 1.409 -32.094 7.867 1 89.5 94 ASP A C 1
ATOM 728 O O . ASP A 1 94 ? 2.244 -31.75 8.703 1 89.5 94 ASP A O 1
ATOM 732 N N . GLY A 1 95 ? 0.205 -31.766 7.832 1 90 95 GLY A N 1
ATOM 733 C CA . GLY A 1 95 ? -0.31 -30.969 8.938 1 90 95 GLY A CA 1
ATOM 734 C C . GLY A 1 95 ? -0.478 -31.766 10.219 1 90 95 GLY A C 1
ATOM 735 O O . GLY A 1 95 ? -0.761 -32.969 10.172 1 90 95 GLY A O 1
ATOM 736 N N . HIS A 1 96 ? -0.363 -31.047 11.359 1 90.25 96 HIS A N 1
ATOM 737 C CA . HIS A 1 96 ? -0.464 -31.719 12.648 1 90.25 96 HIS A CA 1
ATOM 738 C C . HIS A 1 96 ? -1.793 -31.406 13.328 1 90.25 96 HIS A C 1
ATOM 740 O O . HIS A 1 96 ? -2.238 -32.156 14.203 1 90.25 96 HIS A O 1
ATOM 746 N N . ASP A 1 97 ? -2.295 -30.281 12.992 1 93.44 97 ASP A N 1
ATOM 747 C CA . ASP A 1 97 ? -3.553 -29.844 13.586 1 93.44 97 ASP A CA 1
ATOM 748 C C . ASP A 1 97 ? -4.68 -29.844 12.555 1 93.44 97 ASP A C 1
ATOM 750 O O . ASP A 1 97 ? -4.441 -29.609 11.367 1 93.44 97 ASP A O 1
ATOM 754 N N . ASP A 1 98 ? -5.922 -30.031 12.992 1 91.94 98 ASP A N 1
ATOM 755 C CA . ASP A 1 98 ? -7.082 -30.094 12.109 1 91.94 98 ASP A CA 1
ATOM 756 C C . ASP A 1 98 ? -7.293 -28.766 11.391 1 91.94 98 ASP A C 1
ATOM 758 O O . ASP A 1 98 ? -7.879 -28.719 10.312 1 91.94 98 ASP A O 1
ATOM 762 N N . GLU A 1 99 ? -6.812 -27.703 12.016 1 93.19 99 GLU A N 1
ATOM 763 C CA . GLU A 1 99 ? -7.023 -26.359 11.484 1 93.19 99 GLU A CA 1
ATOM 764 C C . GLU A 1 99 ? -6.031 -26.047 10.367 1 93.19 99 GLU A C 1
ATOM 766 O O . GLU A 1 99 ? -6.211 -25.094 9.625 1 93.19 99 GLU A O 1
ATOM 771 N N . ASP A 1 100 ? -4.945 -26.922 10.258 1 97.12 100 ASP A N 1
ATOM 772 C CA . ASP A 1 100 ? -3.938 -26.688 9.227 1 97.12 100 ASP A CA 1
ATOM 773 C C . ASP A 1 100 ? -4.535 -26.812 7.832 1 97.12 100 ASP A C 1
ATOM 775 O O . ASP A 1 100 ? -5.352 -27.703 7.582 1 97.12 100 ASP A O 1
ATOM 779 N N . PHE A 1 101 ? -4.133 -25.906 6.945 1 97.56 101 PHE A N 1
ATOM 780 C CA . PHE A 1 101 ? -4.625 -26.062 5.582 1 97.56 101 PHE A CA 1
ATOM 781 C C . PHE A 1 101 ? -3.578 -25.594 4.574 1 97.56 101 PHE A C 1
ATOM 783 O O . PHE A 1 101 ? -2.648 -24.875 4.93 1 97.56 101 PHE A O 1
ATOM 790 N N . ARG A 1 102 ? -3.742 -26.125 3.381 1 97.62 102 ARG A N 1
ATOM 791 C CA . ARG A 1 102 ? -2.918 -25.766 2.23 1 97.62 102 ARG A CA 1
ATOM 792 C C . ARG A 1 102 ? -3.699 -24.891 1.245 1 97.62 102 ARG A C 1
ATOM 794 O O . ARG A 1 102 ? -4.883 -25.141 0.997 1 97.62 102 ARG A O 1
ATOM 801 N N . MET A 1 103 ? -3.062 -23.844 0.766 1 98.56 103 MET A N 1
ATOM 802 C CA . MET A 1 103 ? -3.596 -23.062 -0.348 1 98.56 103 MET A CA 1
ATOM 803 C C . MET A 1 103 ? -2.779 -23.297 -1.615 1 98.56 103 MET A C 1
ATOM 805 O O . MET A 1 103 ? -1.566 -23.078 -1.627 1 98.56 103 MET A O 1
ATOM 809 N N . VAL A 1 104 ? -3.426 -23.797 -2.691 1 98.75 104 VAL A N 1
ATOM 810 C CA . VAL A 1 104 ? -2.791 -23.922 -4 1 98.75 104 VAL A CA 1
ATOM 811 C C . VAL A 1 104 ? -3.348 -22.859 -4.949 1 98.75 104 VAL A C 1
ATOM 813 O O . VAL A 1 104 ? -4.543 -22.562 -4.922 1 98.75 104 VAL A O 1
ATOM 816 N N . SER A 1 105 ? -2.432 -22.281 -5.777 1 98.75 105 SER A N 1
ATOM 817 C CA . SER A 1 105 ? -2.922 -21.156 -6.57 1 98.75 105 SER A CA 1
ATOM 818 C C . SER A 1 105 ? -2.082 -20.953 -7.828 1 98.75 105 SER A C 1
ATOM 820 O O . SER A 1 105 ? -0.994 -21.531 -7.949 1 98.75 105 SER A O 1
ATOM 822 N N . ARG A 1 106 ? -2.678 -20.25 -8.836 1 98.62 106 ARG A N 1
ATOM 823 C CA . ARG A 1 106 ? -2.025 -19.656 -9.992 1 98.62 106 ARG A CA 1
ATOM 824 C C . ARG A 1 106 ? -2.164 -18.141 -9.984 1 98.62 106 ARG A C 1
ATOM 826 O O . ARG A 1 106 ? -3.188 -17.609 -9.547 1 98.62 106 ARG A O 1
ATOM 833 N N . GLU A 1 107 ? -1.109 -17.469 -10.453 1 98.62 107 GLU A N 1
ATOM 834 C CA . GLU A 1 107 ? -1.128 -16.016 -10.438 1 98.62 107 GLU A CA 1
ATOM 835 C C . GLU A 1 107 ? -0.655 -15.445 -11.773 1 98.62 107 GLU A C 1
ATOM 837 O O . GLU A 1 107 ? 0.351 -15.891 -12.32 1 98.62 107 GLU A O 1
ATOM 842 N N . ILE A 1 108 ? -1.456 -14.492 -12.297 1 98.31 108 ILE A N 1
ATOM 843 C CA . ILE A 1 108 ? -1.099 -13.766 -13.508 1 98.31 108 ILE A CA 1
ATOM 844 C C . ILE A 1 108 ? -1.067 -12.266 -13.219 1 98.31 108 ILE A C 1
ATOM 846 O O . ILE A 1 108 ? -1.901 -11.75 -12.469 1 98.31 108 ILE A O 1
ATOM 850 N N . LEU A 1 109 ? -0.111 -11.539 -13.719 1 98.75 109 LEU A N 1
ATOM 851 C CA . LEU A 1 109 ? -0.045 -10.078 -13.742 1 98.75 109 LEU A CA 1
ATOM 852 C C . LEU A 1 109 ? 0.326 -9.578 -15.133 1 98.75 109 LEU A C 1
ATOM 854 O O . LEU A 1 109 ? 1.384 -9.922 -15.664 1 98.75 109 LEU A O 1
ATOM 858 N N . LEU A 1 110 ? -0.539 -8.773 -15.695 1 98.81 110 LEU A N 1
ATOM 859 C CA . LEU A 1 110 ? -0.346 -8.203 -17.031 1 98.81 110 LEU A CA 1
ATOM 860 C C . LEU A 1 110 ? 0.221 -6.789 -16.938 1 98.81 110 LEU A C 1
ATOM 862 O O . LEU A 1 110 ? -0.203 -5.996 -16.094 1 98.81 110 LEU A O 1
ATOM 866 N N . TYR A 1 111 ? 1.195 -6.547 -17.797 1 98.88 111 TYR A N 1
ATOM 867 C CA . TYR A 1 111 ? 1.674 -5.188 -18.016 1 98.88 111 TYR A CA 1
ATOM 868 C C . TYR A 1 111 ? 0.955 -4.551 -19.203 1 98.88 111 TYR A C 1
ATOM 870 O O . TYR A 1 111 ? 0.908 -5.121 -20.297 1 98.88 111 TYR A O 1
ATOM 878 N N . LYS A 1 112 ? 0.429 -3.391 -18.938 1 98.81 112 LYS A N 1
ATOM 879 C CA . LYS A 1 112 ? -0.385 -2.709 -19.938 1 98.81 112 LYS A CA 1
ATOM 880 C C . LYS A 1 112 ? 0.152 -1.312 -20.219 1 98.81 112 LYS A C 1
ATOM 882 O O . LYS A 1 112 ? 0.835 -0.718 -19.391 1 98.81 112 LYS A O 1
ATOM 887 N N . ASP A 1 113 ? -0.146 -0.85 -21.422 1 98.5 113 ASP A N 1
ATOM 888 C CA . ASP A 1 113 ? 0.235 0.505 -21.812 1 98.5 113 ASP A CA 1
ATOM 889 C C . ASP A 1 113 ? -0.455 1.543 -20.938 1 98.5 113 ASP A C 1
ATOM 891 O O . ASP A 1 113 ? -1.674 1.502 -20.75 1 98.5 113 ASP A O 1
ATOM 895 N N . PRO A 1 114 ? 0.297 2.453 -20.406 1 97.56 114 PRO A N 1
ATOM 896 C CA . PRO A 1 114 ? -0.294 3.381 -19.438 1 97.56 114 PRO A CA 1
ATOM 897 C C . PRO A 1 114 ? -1.234 4.391 -20.094 1 97.56 114 PRO A C 1
ATOM 899 O O . PRO A 1 114 ? -1.997 5.066 -19.391 1 97.56 114 PRO A O 1
ATOM 902 N N . VAL A 1 115 ? -1.188 4.531 -21.391 1 96.25 115 VAL A N 1
ATOM 903 C CA . VAL A 1 115 ? -2.033 5.5 -22.078 1 96.25 115 VAL A CA 1
ATOM 904 C C . VAL A 1 115 ? -3.258 4.797 -22.672 1 96.25 115 VAL A C 1
ATOM 906 O O . VAL A 1 115 ? -4.395 5.203 -22.406 1 96.25 115 VAL A O 1
ATOM 909 N N . THR A 1 116 ? -3.068 3.645 -23.297 1 96.38 116 THR A N 1
ATOM 910 C CA . THR A 1 116 ? -4.156 3.021 -24.047 1 96.38 116 THR A CA 1
ATOM 911 C C . THR A 1 116 ? -4.836 1.94 -23.203 1 96.38 116 THR A C 1
ATOM 913 O O . THR A 1 116 ? -5.969 1.544 -23.5 1 96.38 116 THR A O 1
ATOM 916 N N . GLY A 1 117 ? -4.094 1.383 -22.266 1 96.5 117 GLY A N 1
ATOM 917 C CA . GLY A 1 117 ? -4.625 0.288 -21.469 1 96.5 117 GLY A CA 1
ATOM 918 C C . GLY A 1 117 ? -4.496 -1.062 -22.156 1 96.5 117 GLY A C 1
ATOM 919 O O . GLY A 1 117 ? -4.945 -2.078 -21.625 1 96.5 117 GLY A O 1
ATOM 920 N N . GLU A 1 118 ? -3.832 -1.087 -23.281 1 97.38 118 GLU A N 1
ATOM 921 C CA . GLU A 1 118 ? -3.662 -2.338 -24.016 1 97.38 118 GLU A CA 1
ATOM 922 C C . GLU A 1 118 ? -2.59 -3.213 -23.375 1 97.38 118 GLU A C 1
ATOM 924 O O . GLU A 1 118 ? -1.582 -2.705 -22.875 1 97.38 118 GLU A O 1
ATOM 929 N N . VAL A 1 119 ? -2.869 -4.551 -23.453 1 98.69 119 VAL A N 1
ATOM 930 C CA . VAL A 1 119 ? -1.859 -5.488 -22.969 1 98.69 119 VAL A CA 1
ATOM 931 C C . VAL A 1 119 ? -0.603 -5.379 -23.828 1 98.69 119 VAL A C 1
ATOM 933 O O . VAL A 1 119 ? -0.667 -5.516 -25.062 1 98.69 119 VAL A O 1
ATOM 936 N N . LEU A 1 120 ? 0.527 -5.23 -23.219 1 98.75 120 LEU A N 1
ATOM 937 C CA . LEU A 1 120 ? 1.765 -5.016 -23.953 1 98.75 120 LEU A CA 1
ATOM 938 C C . LEU A 1 120 ? 2.348 -6.344 -24.438 1 98.75 120 LEU A C 1
ATOM 940 O O . LEU A 1 120 ? 2.393 -7.316 -23.688 1 98.75 120 LEU A O 1
ATOM 944 N N . ARG A 1 121 ? 2.756 -6.324 -25.703 1 98.5 121 ARG A N 1
ATOM 945 C CA . ARG A 1 121 ? 3.551 -7.434 -26.219 1 98.5 121 ARG A CA 1
ATOM 946 C C . ARG A 1 121 ? 5.027 -7.055 -26.312 1 98.5 121 ARG A C 1
ATOM 948 O O . ARG A 1 121 ? 5.898 -7.875 -26.016 1 98.5 121 ARG A O 1
ATOM 955 N N . GLN A 1 122 ? 5.254 -5.809 -26.609 1 98.56 122 GLN A N 1
ATOM 956 C CA . GLN A 1 122 ? 6.578 -5.199 -26.641 1 98.56 122 GLN A CA 1
ATOM 957 C C . GLN A 1 122 ? 6.594 -3.873 -25.891 1 98.56 122 GLN A C 1
ATOM 959 O O . GLN A 1 122 ? 5.547 -3.258 -25.688 1 98.56 122 GLN A O 1
ATOM 964 N N . TRP A 1 123 ? 7.73 -3.537 -25.469 1 98.38 123 TRP A N 1
ATOM 965 C CA . TRP A 1 123 ? 7.914 -2.291 -24.719 1 98.38 123 TRP A CA 1
ATOM 966 C C . TRP A 1 123 ? 9.195 -1.586 -25.156 1 98.38 123 TRP A C 1
ATOM 968 O O . TRP A 1 123 ? 10.258 -2.207 -25.234 1 98.38 123 TRP A O 1
ATOM 978 N N . GLU A 1 124 ? 9.086 -0.34 -25.531 1 98.12 124 GLU A N 1
ATOM 979 C CA . GLU A 1 124 ? 10.258 0.48 -25.812 1 98.12 124 GLU A CA 1
ATOM 980 C C . GLU A 1 124 ? 10.883 1.011 -24.531 1 98.12 124 GLU A C 1
ATOM 982 O O . GLU A 1 124 ? 10.281 1.84 -23.844 1 98.12 124 GLU A O 1
ATOM 987 N N . ASN A 1 125 ? 12.047 0.542 -24.234 1 98.12 125 ASN A N 1
ATOM 988 C CA . ASN A 1 125 ? 12.758 0.93 -23.016 1 98.12 125 ASN A CA 1
ATOM 989 C C . ASN A 1 125 ? 13.328 2.34 -23.125 1 98.12 125 ASN A C 1
ATOM 991 O O . ASN A 1 125 ? 14.219 2.592 -23.938 1 98.12 125 ASN A O 1
ATOM 995 N N . PRO A 1 126 ? 12.867 3.189 -22.281 1 97.19 126 PRO A N 1
ATOM 996 C CA . PRO A 1 126 ? 13.258 4.59 -22.453 1 97.19 126 PRO A CA 1
ATOM 997 C C . PRO A 1 126 ? 14.695 4.855 -22.016 1 97.19 126 PRO A C 1
ATOM 999 O O . PRO A 1 126 ? 15.258 5.91 -22.312 1 97.19 126 PRO A O 1
ATOM 1002 N N . TRP A 1 127 ? 15.312 3.957 -21.375 1 97.69 127 TRP A N 1
ATOM 1003 C CA . TRP A 1 127 ? 16.672 4.184 -20.906 1 97.69 127 TRP A CA 1
ATOM 1004 C C . TRP A 1 127 ? 17.688 3.57 -21.875 1 97.69 127 TRP A C 1
ATOM 1006 O O . TRP A 1 127 ? 18.797 4.09 -22.031 1 97.69 127 TRP A O 1
ATOM 1016 N N . THR A 1 128 ? 17.375 2.467 -22.516 1 97.38 128 THR A N 1
ATOM 1017 C CA . THR A 1 128 ? 18.328 1.77 -23.359 1 97.38 128 THR A CA 1
ATOM 1018 C C . THR A 1 128 ? 18.031 2.006 -24.844 1 97.38 128 THR A C 1
ATOM 1020 O O . THR A 1 128 ? 18.875 1.757 -25.703 1 97.38 128 THR A O 1
ATOM 1023 N N . GLY A 1 129 ? 16.812 2.398 -25.141 1 97.31 129 GLY A N 1
ATOM 1024 C CA . GLY A 1 129 ? 16.375 2.576 -26.516 1 97.31 129 GLY A CA 1
ATOM 1025 C C . GLY A 1 129 ? 16 1.273 -27.203 1 97.31 129 GLY A C 1
ATOM 1026 O O . GLY A 1 129 ? 15.562 1.272 -28.344 1 97.31 129 GLY A O 1
ATOM 1027 N N . LYS A 1 130 ? 16.062 0.186 -26.562 1 97.75 130 LYS A N 1
ATOM 1028 C CA . LYS A 1 130 ? 15.742 -1.123 -27.125 1 97.75 130 LYS A CA 1
ATOM 1029 C C . LYS A 1 130 ? 14.25 -1.42 -27.031 1 97.75 130 LYS A C 1
ATOM 1031 O O . LYS A 1 130 ? 13.602 -1.047 -26.047 1 97.75 130 LYS A O 1
ATOM 1036 N N . THR A 1 131 ? 13.75 -2.035 -28.078 1 98.31 131 THR A N 1
ATOM 1037 C CA . THR A 1 131 ? 12.438 -2.664 -27.969 1 98.31 131 THR A CA 1
ATOM 1038 C C . THR A 1 131 ? 12.562 -4.09 -27.453 1 98.31 131 THR A C 1
ATOM 1040 O O . THR A 1 131 ? 13.266 -4.918 -28.031 1 98.31 131 THR A O 1
ATOM 1043 N N . VAL A 1 132 ? 11.953 -4.367 -26.344 1 98.19 132 VAL A N 1
ATOM 1044 C CA . VAL A 1 132 ? 12.078 -5.676 -25.719 1 98.19 132 VAL A CA 1
ATOM 1045 C C . VAL A 1 132 ? 10.719 -6.379 -25.703 1 98.19 132 VAL A C 1
ATOM 1047 O O . VAL A 1 132 ? 9.68 -5.727 -25.75 1 98.19 132 VAL A O 1
ATOM 1050 N N . GLU A 1 133 ? 10.719 -7.746 -25.75 1 97.69 133 GLU A N 1
ATOM 1051 C CA . GLU A 1 133 ? 9.5 -8.531 -25.562 1 97.69 133 GLU A CA 1
ATOM 1052 C C . GLU A 1 133 ? 9.047 -8.523 -24.109 1 97.69 133 GLU A C 1
ATOM 1054 O O . GLU A 1 133 ? 9.852 -8.742 -23.203 1 97.69 133 GLU A O 1
ATOM 1059 N N . VAL A 1 134 ? 7.766 -8.273 -23.906 1 98.25 134 VAL A N 1
ATOM 1060 C CA . VAL A 1 134 ? 7.238 -8.234 -22.547 1 98.25 134 VAL A CA 1
ATOM 1061 C C . VAL A 1 134 ? 6.953 -9.656 -22.062 1 98.25 134 VAL A C 1
ATOM 1063 O O . VAL A 1 134 ? 6.359 -10.461 -22.797 1 98.25 134 VAL A O 1
ATOM 1066 N N . PHE A 1 135 ? 7.445 -9.953 -20.906 1 97.88 135 PHE A N 1
ATOM 1067 C CA . PHE A 1 135 ? 7.188 -11.227 -20.25 1 97.88 135 PHE A CA 1
ATOM 1068 C C . PHE A 1 135 ? 6.262 -11.047 -19.047 1 97.88 135 PHE A C 1
ATOM 1070 O O . PHE A 1 135 ? 6.703 -10.617 -17.984 1 97.88 135 PHE A O 1
ATOM 1077 N N . HIS A 1 136 ? 4.992 -11.352 -19.219 1 98.19 136 HIS A N 1
ATOM 1078 C CA . HIS A 1 136 ? 4.012 -11.203 -18.156 1 98.19 136 HIS A CA 1
ATOM 1079 C C . HIS A 1 136 ? 4.242 -12.227 -17.047 1 98.19 136 HIS A C 1
ATOM 1081 O O . HIS A 1 136 ? 4.867 -13.266 -17.281 1 98.19 136 HIS A O 1
ATOM 1087 N N . VAL A 1 137 ? 3.809 -11.891 -15.859 1 98.06 137 VAL A N 1
ATOM 1088 C CA . VAL A 1 137 ? 3.854 -12.852 -14.766 1 98.06 137 VAL A CA 1
ATOM 1089 C C . VAL A 1 137 ? 2.783 -13.914 -14.969 1 98.06 137 VAL A C 1
ATOM 1091 O O . VAL A 1 137 ? 1.599 -13.602 -15.102 1 98.06 137 VAL A O 1
ATOM 1094 N N . ALA A 1 138 ? 3.139 -15.125 -15 1 97.62 138 ALA A N 1
ATOM 1095 C CA . ALA A 1 138 ? 2.252 -16.281 -15.039 1 97.62 138 ALA A CA 1
ATOM 1096 C C . ALA A 1 138 ? 2.783 -17.406 -14.148 1 97.62 138 ALA A C 1
ATOM 1098 O O . ALA A 1 138 ? 3.174 -18.469 -14.648 1 97.62 138 ALA A O 1
ATOM 1099 N N . ASN A 1 139 ? 2.697 -17.156 -12.859 1 97.94 139 ASN A N 1
ATOM 1100 C CA . ASN A 1 139 ? 3.256 -18.094 -11.883 1 97.94 139 ASN A CA 1
ATOM 1101 C C . ASN A 1 139 ? 2.316 -19.266 -11.625 1 97.94 139 ASN A C 1
ATOM 1103 O O . ASN A 1 139 ? 1.169 -19.062 -11.219 1 97.94 139 ASN A O 1
ATOM 1107 N N . ASP A 1 140 ? 2.834 -20.406 -11.859 1 97.62 140 ASP A N 1
ATOM 1108 C CA . ASP A 1 140 ? 2.125 -21.672 -11.648 1 97.62 140 ASP A CA 1
ATOM 1109 C C . ASP A 1 140 ? 3.074 -22.766 -11.156 1 97.62 140 ASP A C 1
ATOM 1111 O O . ASP A 1 140 ? 3.852 -23.312 -11.938 1 97.62 140 ASP A O 1
ATOM 1115 N N . PRO A 1 141 ? 2.973 -23.062 -9.852 1 98 141 PRO A N 1
ATOM 1116 C CA . PRO A 1 141 ? 1.993 -22.625 -8.859 1 98 141 PRO A CA 1
ATOM 1117 C C . PRO A 1 141 ? 2.533 -21.516 -7.949 1 98 141 PRO A C 1
ATOM 1119 O O . PRO A 1 141 ? 3.697 -21.125 -8.07 1 98 141 PRO A O 1
ATOM 1122 N N . VAL A 1 142 ? 1.729 -20.938 -7.145 1 98.12 142 VAL A N 1
ATOM 1123 C CA . VAL A 1 142 ? 2.037 -20.094 -5.996 1 98.12 142 VAL A CA 1
ATOM 1124 C C . VAL A 1 142 ? 1.313 -20.625 -4.758 1 98.12 142 VAL A C 1
ATOM 1126 O O . VAL A 1 142 ? 0.262 -20.094 -4.379 1 98.12 142 VAL A O 1
ATOM 1129 N N . ASN A 1 143 ? 1.927 -21.594 -4.039 1 97.94 143 ASN A N 1
ATOM 1130 C CA . ASN A 1 143 ? 1.29 -22.328 -2.951 1 97.94 143 ASN A CA 1
ATOM 1131 C C . ASN A 1 143 ? 1.765 -21.828 -1.588 1 97.94 143 ASN A C 1
ATOM 1133 O O . ASN A 1 143 ? 2.891 -21.344 -1.455 1 97.94 143 ASN A O 1
ATOM 1137 N N . PHE A 1 144 ? 0.871 -21.938 -0.598 1 97.06 144 PHE A N 1
ATOM 1138 C CA . PHE A 1 144 ? 1.199 -21.594 0.78 1 97.06 144 PHE A CA 1
ATOM 1139 C C . PHE A 1 144 ? 0.64 -22.641 1.747 1 97.06 144 PHE A C 1
ATOM 1141 O O . PHE A 1 144 ? -0.378 -23.266 1.464 1 97.06 144 PHE A O 1
ATOM 1148 N N . SER A 1 145 ? 1.349 -22.844 2.814 1 96.38 145 SER A N 1
ATOM 1149 C CA . SER A 1 145 ? 0.875 -23.672 3.922 1 96.38 145 SER A CA 1
ATOM 1150 C C . SER A 1 145 ? 0.593 -22.828 5.16 1 96.38 145 SER A C 1
ATOM 1152 O O . SER A 1 145 ? 1.393 -21.953 5.52 1 96.38 145 SER A O 1
ATOM 1154 N N . TYR A 1 146 ? -0.518 -23.078 5.789 1 96.94 146 TYR A N 1
ATOM 1155 C CA . TYR A 1 146 ? -0.924 -22.391 7.004 1 96.94 146 TYR A CA 1
ATOM 1156 C C . TYR A 1 146 ? -1.079 -23.359 8.164 1 96.94 146 TYR A C 1
ATOM 1158 O O . TYR A 1 146 ? -1.821 -24.344 8.07 1 96.94 146 TYR A O 1
ATOM 1166 N N . ARG A 1 147 ? -0.362 -23.031 9.211 1 97.38 147 ARG A N 1
ATOM 1167 C CA . ARG A 1 147 ? -0.334 -23.938 10.359 1 97.38 147 ARG A CA 1
ATOM 1168 C C . ARG A 1 147 ? -0.78 -23.219 11.625 1 97.38 147 ARG A C 1
ATOM 1170 O O . ARG A 1 147 ? -0.545 -22.016 11.781 1 97.38 147 ARG A O 1
ATOM 1177 N N . LEU A 1 148 ? -1.371 -23.984 12.477 1 97.25 148 LEU A N 1
ATOM 1178 C CA . LEU A 1 148 ? -1.792 -23.453 13.773 1 97.25 148 LEU A CA 1
ATOM 1179 C C . LEU A 1 148 ? -0.59 -23.219 14.688 1 97.25 148 LEU A C 1
ATOM 1181 O O . LEU A 1 148 ? -0.554 -22.25 15.438 1 97.25 148 LEU A O 1
ATOM 1185 N N . LYS A 1 149 ? 0.406 -24.125 14.57 1 97 149 LYS A N 1
ATOM 1186 C CA . LYS A 1 149 ? 1.559 -24.094 15.469 1 97 149 LYS A CA 1
ATOM 1187 C C . LYS A 1 149 ? 2.865 -24.062 14.68 1 97 149 LYS A C 1
ATOM 1189 O O . LYS A 1 149 ? 2.924 -24.531 13.539 1 97 149 LYS A O 1
ATOM 1194 N N . ASP A 1 150 ? 3.836 -23.469 15.336 1 93.94 150 ASP A N 1
ATOM 1195 C CA . ASP A 1 150 ? 5.172 -23.5 14.75 1 9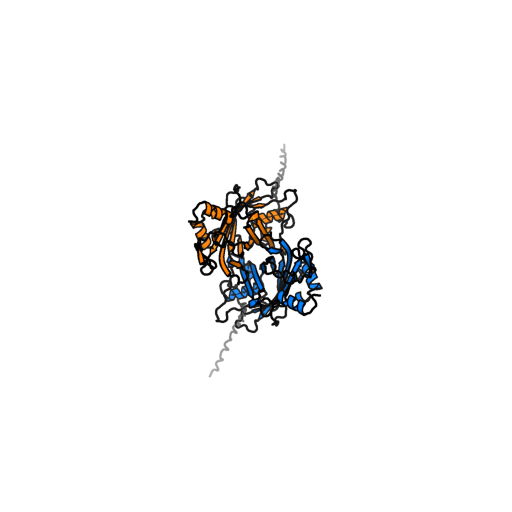3.94 150 ASP A CA 1
ATOM 1196 C C . ASP A 1 150 ? 5.883 -24.812 15.047 1 93.94 150 ASP A C 1
ATOM 1198 O O . ASP A 1 150 ? 5.273 -25.75 15.562 1 93.94 150 ASP A O 1
ATOM 1202 N N . ASN A 1 151 ? 7.125 -24.875 14.664 1 91.69 151 ASN A N 1
ATOM 1203 C CA . ASN A 1 151 ? 7.871 -26.125 14.773 1 91.69 151 ASN A CA 1
ATOM 1204 C C . ASN A 1 151 ? 8.078 -26.547 16.219 1 91.69 151 ASN A C 1
ATOM 1206 O O . ASN A 1 151 ? 8.211 -27.734 16.531 1 91.69 151 ASN A O 1
ATOM 1210 N N . ASP A 1 152 ? 8.047 -25.578 17.141 1 93.69 152 ASP A N 1
ATOM 1211 C CA . ASP A 1 152 ? 8.25 -25.891 18.547 1 93.69 152 ASP A CA 1
ATOM 1212 C C . ASP A 1 152 ? 6.926 -26.156 19.266 1 93.69 152 ASP A C 1
ATOM 1214 O O . ASP A 1 152 ? 6.891 -26.344 20.469 1 93.69 152 ASP A O 1
ATOM 1218 N N . GLY A 1 153 ? 5.91 -26.062 18.516 1 92.75 153 GLY A N 1
ATOM 1219 C CA . GLY A 1 153 ? 4.602 -26.391 19.062 1 92.75 153 GLY A CA 1
ATOM 1220 C C . GLY A 1 153 ? 3.848 -25.172 19.562 1 92.75 153 GLY A C 1
ATOM 1221 O O . GLY A 1 153 ? 2.711 -25.297 20.031 1 92.75 153 GLY A O 1
ATOM 1222 N N . SER A 1 154 ? 4.473 -24.062 19.453 1 95.12 154 SER A N 1
ATOM 1223 C CA . SER A 1 154 ? 3.812 -22.859 19.922 1 95.12 154 SER A CA 1
ATOM 1224 C C . SER A 1 154 ? 2.809 -22.344 18.906 1 95.12 154 SER A C 1
ATOM 1226 O O . SER A 1 154 ? 3.09 -22.328 17.703 1 95.12 154 SER A O 1
ATOM 1228 N N . PRO A 1 155 ? 1.604 -21.969 19.453 1 95.06 155 PRO A N 1
ATOM 1229 C CA . PRO A 1 155 ? 0.642 -21.406 18.5 1 95.06 155 PRO A CA 1
ATOM 1230 C C . PRO A 1 155 ? 1.176 -20.156 17.781 1 95.06 155 PRO A C 1
ATOM 1232 O O . PRO A 1 155 ? 1.869 -19.344 18.391 1 95.06 155 PRO A O 1
ATOM 1235 N N . ILE A 1 156 ? 0.906 -20.078 16.469 1 94.5 156 ILE A N 1
ATOM 1236 C CA . ILE A 1 156 ? 1.319 -18.922 15.68 1 94.5 156 ILE A CA 1
ATOM 1237 C C . ILE A 1 156 ? 0.255 -17.828 15.766 1 94.5 156 ILE A C 1
ATOM 1239 O O . ILE A 1 156 ? -0.869 -18.016 15.289 1 94.5 156 ILE A O 1
ATOM 1243 N N . ALA A 1 157 ? 0.619 -16.75 16.375 1 89.88 157 ALA A N 1
ATOM 1244 C CA . ALA A 1 157 ? -0.281 -15.602 16.422 1 89.88 157 ALA A CA 1
ATOM 1245 C C . ALA A 1 157 ? -0.255 -14.836 15.094 1 89.88 157 ALA A C 1
ATOM 1247 O O . ALA A 1 157 ? 0.81 -14.648 14.5 1 89.88 157 ALA A O 1
ATOM 1248 N N . ARG A 1 158 ? -1.497 -14.445 14.656 1 90.56 158 ARG A N 1
ATOM 1249 C CA . ARG A 1 158 ? -1.601 -13.633 13.453 1 90.56 158 ARG A CA 1
ATOM 1250 C C . ARG A 1 158 ? -1.937 -12.18 13.789 1 90.56 158 ARG A C 1
ATOM 1252 O O . ARG A 1 158 ? -2.631 -11.914 14.773 1 90.56 158 ARG A O 1
ATOM 1259 N N . GLU A 1 159 ? -1.404 -11.328 12.93 1 87.12 159 GLU A N 1
ATOM 1260 C CA . GLU A 1 159 ? -1.674 -9.906 13.125 1 87.12 159 GLU A CA 1
ATOM 1261 C C . GLU A 1 159 ? -2.961 -9.492 12.422 1 87.12 159 GLU A C 1
ATOM 1263 O O . GLU A 1 159 ? -2.945 -9.141 11.242 1 87.12 159 GLU A O 1
ATOM 1268 N N . LEU A 1 160 ? -4.066 -9.609 13.133 1 93.5 160 LEU A N 1
ATOM 1269 C CA . LEU A 1 160 ? -5.387 -9.164 12.695 1 93.5 160 LEU A CA 1
ATOM 1270 C C . LEU A 1 160 ? -5.906 -8.047 13.594 1 93.5 160 LEU A C 1
ATOM 1272 O O . LEU A 1 160 ? -6.082 -8.25 14.797 1 93.5 160 LEU A O 1
ATOM 1276 N N . THR A 1 161 ? -6.113 -6.855 13 1 93.75 161 THR A N 1
ATOM 1277 C CA . THR A 1 161 ? -6.637 -5.723 13.75 1 93.75 161 THR A CA 1
ATOM 1278 C C . THR A 1 161 ? -8.148 -5.613 13.578 1 93.75 161 THR A C 1
ATOM 1280 O O . THR A 1 161 ? -8.664 -5.75 12.469 1 93.75 161 THR A O 1
ATOM 1283 N N . VAL A 1 162 ? -8.812 -5.422 14.766 1 93.44 162 VAL A N 1
ATOM 1284 C CA . VAL A 1 162 ? -10.266 -5.254 14.758 1 93.44 162 VAL A CA 1
ATOM 1285 C C . VAL A 1 162 ? -10.641 -3.947 15.453 1 93.44 162 VAL A C 1
ATOM 1287 O O . VAL A 1 162 ? -10.188 -3.68 16.562 1 93.44 162 VAL A O 1
ATOM 1290 N N . LEU A 1 163 ? -11.359 -3.152 14.781 1 91.69 163 LEU A N 1
ATOM 1291 C CA . LEU A 1 163 ? -11.953 -1.945 15.336 1 91.69 163 LEU A CA 1
ATOM 1292 C C . LEU A 1 163 ? -13.406 -1.798 14.891 1 91.69 163 LEU A C 1
ATOM 1294 O O . LEU A 1 163 ? -13.672 -1.537 13.719 1 91.69 163 LEU A O 1
ATOM 1298 N N . GLY A 1 164 ? -14.281 -1.949 15.867 1 89.31 164 GLY A N 1
ATOM 1299 C CA . GLY A 1 164 ? -15.68 -2.027 15.492 1 89.31 164 GLY A CA 1
ATOM 1300 C C . GLY A 1 164 ? -15.992 -3.191 14.57 1 89.31 164 GLY A C 1
ATOM 1301 O O . GLY A 1 164 ? -15.625 -4.332 14.852 1 89.31 164 GLY A O 1
ATOM 1302 N N . ASN A 1 165 ? -16.688 -2.891 13.461 1 92.5 165 ASN A N 1
ATOM 1303 C CA . ASN A 1 165 ? -17.047 -3.941 12.516 1 92.5 165 ASN A CA 1
ATOM 1304 C C . ASN A 1 165 ? -16.047 -4.047 11.375 1 92.5 165 ASN A C 1
ATOM 1306 O O . ASN A 1 165 ? -16.359 -4.566 10.305 1 92.5 165 ASN A O 1
ATOM 1310 N N . GLN A 1 166 ? -14.898 -3.471 11.586 1 93.94 166 GLN A N 1
ATOM 1311 C CA . GLN A 1 166 ? -13.891 -3.531 10.539 1 93.94 166 GLN A CA 1
ATOM 1312 C C . GLN A 1 166 ? -12.648 -4.297 11 1 93.94 166 GLN A C 1
ATOM 1314 O O . GLN A 1 166 ? -12.227 -4.164 12.148 1 93.94 166 GLN A O 1
ATOM 1319 N N . TRP A 1 167 ? -12.141 -5.082 10.109 1 96.06 167 TRP A N 1
ATOM 1320 C CA . TRP A 1 167 ? -10.852 -5.734 10.336 1 96.06 167 TRP A CA 1
ATOM 1321 C C . TRP A 1 167 ? -9.867 -5.398 9.219 1 96.06 167 TRP A C 1
ATOM 1323 O O . TRP A 1 167 ? -10.273 -5.078 8.102 1 96.06 167 TRP A O 1
ATOM 1333 N N . TRP A 1 168 ? -8.586 -5.406 9.516 1 97.44 168 TRP A N 1
ATOM 1334 C CA . TRP A 1 168 ? -7.566 -5.371 8.477 1 97.44 168 TRP A CA 1
ATOM 1335 C C . TRP A 1 168 ? -6.309 -6.113 8.914 1 97.44 168 TRP A C 1
ATOM 1337 O O . TRP A 1 168 ? -6.117 -6.371 10.109 1 97.44 168 TRP A O 1
ATOM 1347 N N . MET A 1 169 ? -5.551 -6.551 7.961 1 96.94 169 MET A N 1
ATOM 1348 C CA . MET A 1 169 ? -4.242 -7.176 8.117 1 96.94 169 MET A CA 1
ATOM 1349 C C . MET A 1 169 ? -3.188 -6.457 7.285 1 96.94 169 MET A C 1
ATOM 1351 O O . MET A 1 169 ? -3.439 -6.105 6.129 1 96.94 169 MET A O 1
ATOM 1355 N N . ASN A 1 170 ? -2.096 -6.195 7.934 1 96.38 170 ASN A N 1
ATOM 1356 C CA . ASN A 1 170 ? -0.922 -5.652 7.262 1 96.38 170 ASN A CA 1
ATOM 1357 C C . ASN A 1 170 ? 0.193 -6.688 7.156 1 96.38 170 ASN A C 1
ATOM 1359 O O . ASN A 1 170 ? 0.71 -7.156 8.172 1 96.38 170 ASN A O 1
ATOM 1363 N N . VAL A 1 171 ? 0.542 -7.004 5.922 1 96.81 171 VAL A N 1
ATOM 1364 C CA . VAL A 1 171 ? 1.571 -8.016 5.703 1 96.81 171 VAL A CA 1
ATOM 1365 C C . VAL A 1 171 ? 2.709 -7.426 4.875 1 96.81 171 VAL A C 1
ATOM 1367 O O . VAL A 1 171 ? 2.488 -6.945 3.76 1 96.81 171 VAL A O 1
ATOM 1370 N N . THR A 1 172 ? 3.914 -7.363 5.457 1 98.12 172 THR A N 1
ATOM 1371 C CA . THR A 1 172 ? 5.125 -6.953 4.75 1 98.12 172 THR A CA 1
ATOM 1372 C C . THR A 1 172 ? 6.109 -8.117 4.652 1 98.12 172 THR A C 1
ATOM 1374 O O . THR A 1 172 ? 6.496 -8.695 5.668 1 98.12 172 THR A O 1
ATOM 1377 N N . VAL A 1 173 ? 6.523 -8.469 3.434 1 97.56 173 VAL A N 1
ATOM 1378 C CA . VAL A 1 173 ? 7.41 -9.609 3.205 1 97.56 173 VAL A CA 1
ATOM 1379 C C . VAL A 1 173 ? 8.664 -9.148 2.467 1 97.56 173 VAL A C 1
ATOM 1381 O O . VAL A 1 173 ? 8.742 -9.25 1.241 1 97.56 173 VAL A O 1
ATOM 1384 N N . PRO A 1 174 ? 9.688 -8.688 3.209 1 98.44 174 PRO A N 1
ATOM 1385 C CA . PRO A 1 174 ? 10.977 -8.414 2.561 1 98.44 174 PRO A CA 1
ATOM 1386 C C . PRO A 1 174 ? 11.672 -9.68 2.076 1 98.44 174 PRO A C 1
ATOM 1388 O O . PRO A 1 174 ? 11.758 -10.664 2.814 1 98.44 174 PRO A O 1
ATOM 1391 N N . LEU A 1 175 ? 12.109 -9.648 0.813 1 98.19 175 LEU A N 1
ATOM 1392 C CA . LEU A 1 175 ? 12.805 -10.781 0.202 1 98.19 175 LEU A CA 1
ATOM 1393 C C . LEU A 1 175 ? 14.227 -10.391 -0.191 1 98.19 175 LEU A C 1
ATOM 1395 O O . LEU A 1 175 ? 14.445 -9.344 -0.805 1 98.19 175 LEU A O 1
ATOM 1399 N N . PHE A 1 176 ? 15.172 -11.227 0.232 1 97.31 176 PHE A N 1
ATOM 1400 C CA . PHE A 1 176 ? 16.594 -11.047 -0.075 1 97.31 176 PHE A CA 1
ATOM 1401 C C . PHE A 1 176 ? 17.297 -12.391 -0.178 1 97.31 176 PHE A C 1
ATOM 1403 O O . PHE A 1 176 ? 17.688 -12.977 0.836 1 97.31 176 PHE A O 1
ATOM 1410 N N . TYR A 1 177 ? 17.422 -12.914 -1.356 1 96 177 TYR A N 1
ATOM 1411 C CA . TYR A 1 177 ? 18 -14.234 -1.569 1 96 177 TYR A CA 1
ATOM 1412 C C . TYR A 1 177 ? 18.688 -14.32 -2.932 1 96 177 TYR A C 1
ATOM 1414 O O . TYR A 1 177 ? 18.594 -13.383 -3.734 1 96 177 TYR A O 1
ATOM 1422 N N . PRO A 1 178 ? 19.438 -15.43 -3.186 1 94.81 178 PRO A N 1
ATOM 1423 C CA . PRO A 1 178 ? 20.109 -15.531 -4.484 1 94.81 178 PRO A CA 1
ATOM 1424 C C . PRO A 1 178 ? 19.141 -15.445 -5.656 1 94.81 178 PRO A C 1
ATOM 1426 O O . PRO A 1 178 ? 18.062 -16.047 -5.621 1 94.81 178 PRO A O 1
ATOM 1429 N N . ASN A 1 179 ? 19.547 -14.68 -6.609 1 95.06 179 ASN A N 1
ATOM 1430 C CA . ASN A 1 179 ? 18.766 -14.461 -7.82 1 95.06 179 ASN A CA 1
ATOM 1431 C C . ASN A 1 179 ? 18.672 -15.734 -8.664 1 95.06 179 ASN A C 1
ATOM 1433 O O . ASN A 1 179 ? 19.688 -16.281 -9.07 1 95.06 179 ASN A O 1
ATOM 1437 N N . PRO A 1 180 ? 17.453 -16.219 -9 1 93.56 180 PRO A N 1
ATOM 1438 C CA . PRO A 1 180 ? 17.297 -17.422 -9.812 1 93.56 180 PRO A CA 1
ATOM 1439 C C . PRO A 1 180 ? 18 -17.328 -11.172 1 93.56 180 PRO A C 1
ATOM 1441 O O . PRO A 1 180 ? 18.359 -18.344 -11.766 1 93.56 180 PRO A O 1
ATOM 1444 N N . LEU A 1 181 ? 18.188 -16.094 -11.602 1 94.31 181 LEU A N 1
ATOM 1445 C CA . LEU A 1 181 ? 18.844 -15.898 -12.898 1 94.31 181 LEU A CA 1
ATOM 1446 C C . LEU A 1 181 ? 20.344 -15.766 -12.742 1 94.31 181 LEU A C 1
ATOM 1448 O O . LEU A 1 181 ? 21.078 -15.719 -13.734 1 94.31 181 LEU A O 1
ATOM 1452 N N . GLY A 1 182 ? 20.719 -15.664 -11.508 1 91.75 182 GLY A N 1
ATOM 1453 C CA . GLY A 1 182 ? 22.141 -15.5 -11.266 1 91.75 182 GLY A CA 1
ATOM 1454 C C . GLY A 1 182 ? 22.906 -16.797 -11.344 1 91.75 182 GLY A C 1
ATOM 1455 O O . GLY A 1 182 ? 22.328 -17.891 -11.328 1 91.75 182 GLY A O 1
ATOM 1456 N N . GLY A 1 183 ? 24.234 -16.703 -11.422 1 90.25 183 GLY A N 1
ATOM 1457 C CA . GLY A 1 183 ? 25.109 -17.875 -11.461 1 90.25 183 GLY A CA 1
ATOM 1458 C C . GLY A 1 183 ? 25.453 -18.391 -10.078 1 90.25 183 GLY A C 1
ATOM 1459 O O . GLY A 1 183 ? 24.969 -17.875 -9.07 1 90.25 183 GLY A O 1
ATOM 1460 N N . LYS A 1 184 ? 26.266 -19.391 -10.055 1 92.44 184 LYS A N 1
ATOM 1461 C CA . LYS A 1 184 ? 26.609 -20.109 -8.828 1 92.44 184 LYS A CA 1
ATOM 1462 C C . LYS A 1 184 ? 27.484 -19.25 -7.918 1 92.44 184 LYS A C 1
ATOM 1464 O O . LYS A 1 184 ? 27.594 -19.516 -6.723 1 92.44 184 LYS A O 1
ATOM 1469 N N . PHE A 1 185 ? 28.109 -18.172 -8.477 1 93.81 185 PHE A N 1
ATOM 1470 C CA . PHE A 1 185 ? 29.109 -17.406 -7.719 1 93.81 185 PHE A CA 1
ATOM 1471 C C . PHE A 1 185 ? 28.562 -16.047 -7.336 1 93.81 185 PHE A C 1
ATOM 1473 O O . PHE A 1 185 ? 29.328 -15.07 -7.246 1 93.81 185 PHE A O 1
ATOM 1480 N N . GLN A 1 186 ? 27.203 -15.914 -7.141 1 92 186 GLN A N 1
ATOM 1481 C CA . GLN A 1 186 ? 26.578 -14.641 -6.844 1 92 186 GLN A CA 1
ATOM 1482 C C . GLN A 1 186 ? 27.125 -14.031 -5.555 1 92 186 GLN A C 1
ATOM 1484 O O . GLN A 1 186 ? 27.172 -12.812 -5.406 1 92 186 GLN A O 1
ATOM 1489 N N . ARG A 1 187 ? 27.609 -14.898 -4.625 1 91.94 187 ARG A N 1
ATOM 1490 C CA . ARG A 1 187 ? 28.172 -14.414 -3.373 1 91.94 187 ARG A CA 1
ATOM 1491 C C . ARG A 1 187 ? 29.375 -13.508 -3.633 1 91.94 187 ARG A C 1
ATOM 1493 O O . ARG A 1 187 ? 29.656 -12.594 -2.855 1 91.94 187 ARG A O 1
ATOM 1500 N N . TYR A 1 188 ? 30.047 -13.727 -4.77 1 93.38 188 TYR A N 1
ATOM 1501 C CA . TYR A 1 188 ? 31.281 -13.008 -5.066 1 93.38 188 TYR A CA 1
ATOM 1502 C C . TYR A 1 188 ? 31.031 -11.875 -6.047 1 93.38 188 TYR A C 1
ATOM 1504 O O . TYR A 1 188 ? 31.703 -10.844 -6.012 1 93.38 188 TYR A O 1
ATOM 1512 N N . VAL A 1 189 ? 30 -11.969 -6.914 1 90.62 189 VAL A N 1
ATOM 1513 C CA . VAL A 1 189 ? 29.875 -11.016 -8.008 1 90.62 189 VAL A CA 1
ATOM 1514 C C . VAL A 1 189 ? 28.609 -10.188 -7.832 1 90.62 189 VAL A C 1
ATOM 1516 O O . VAL A 1 189 ? 28.422 -9.18 -8.523 1 90.62 189 VAL A O 1
ATOM 1519 N N . GLY A 1 190 ? 27.734 -10.594 -7.059 1 90.38 190 GLY A N 1
ATOM 1520 C CA . GLY A 1 190 ? 26.5 -9.867 -6.836 1 90.38 190 GLY A CA 1
ATOM 1521 C C . GLY A 1 190 ? 25.344 -10.352 -7.707 1 90.38 190 GLY A C 1
ATOM 1522 O O . GLY A 1 190 ? 25.391 -11.477 -8.211 1 90.38 190 GLY A O 1
ATOM 1523 N N . GLY A 1 191 ? 24.234 -9.594 -7.695 1 90.38 191 GLY A N 1
ATOM 1524 C CA . GLY A 1 191 ? 23.062 -9.953 -8.484 1 90.38 191 GLY A CA 1
ATOM 1525 C C . GLY A 1 191 ? 21.938 -10.523 -7.645 1 90.38 191 GLY A C 1
ATOM 1526 O O . GLY A 1 191 ? 21.125 -11.312 -8.133 1 90.38 191 GLY A O 1
ATOM 1527 N N . THR A 1 192 ? 21.891 -10.156 -6.379 1 93.88 192 THR A N 1
ATOM 1528 C CA . THR A 1 192 ? 20.922 -10.664 -5.414 1 93.88 192 THR A CA 1
ATOM 1529 C C . THR A 1 192 ? 19.5 -10.242 -5.801 1 93.88 192 THR A C 1
ATOM 1531 O O . THR A 1 192 ? 19.297 -9.125 -6.277 1 93.88 192 THR A O 1
ATOM 1534 N N . TYR A 1 193 ? 18.625 -11.305 -5.711 1 96.44 193 TYR A N 1
ATOM 1535 C CA . TYR A 1 193 ? 17.203 -10.953 -5.816 1 96.44 193 TYR A CA 1
ATOM 1536 C C . TYR A 1 193 ? 16.75 -10.148 -4.602 1 96.44 193 TYR A C 1
ATOM 1538 O O . TYR A 1 193 ? 16.875 -10.609 -3.467 1 96.44 193 TYR A O 1
ATOM 1546 N N . HIS A 1 194 ? 16.266 -8.898 -4.844 1 97.25 194 HIS A N 1
ATOM 1547 C CA . HIS A 1 194 ? 15.852 -7.984 -3.789 1 97.25 194 HIS A CA 1
ATOM 1548 C C . HIS A 1 194 ? 14.477 -7.387 -4.086 1 97.25 194 HIS A C 1
ATOM 1550 O O . HIS A 1 194 ? 14.328 -6.613 -5.035 1 97.25 194 HIS A O 1
ATOM 1556 N N . ALA A 1 195 ? 13.461 -7.84 -3.301 1 98.19 195 ALA A N 1
ATOM 1557 C CA . ALA A 1 195 ? 12.102 -7.344 -3.477 1 98.19 195 ALA A CA 1
ATOM 1558 C C . ALA A 1 195 ? 11.352 -7.309 -2.146 1 98.19 195 ALA A C 1
ATOM 1560 O O . ALA A 1 195 ? 11.812 -7.879 -1.154 1 98.19 195 ALA A O 1
ATOM 1561 N N . THR A 1 196 ? 10.312 -6.547 -2.082 1 98.75 196 THR A N 1
ATOM 1562 C CA . THR A 1 196 ? 9.414 -6.535 -0.936 1 98.75 196 THR A CA 1
ATOM 1563 C C . THR A 1 196 ? 7.957 -6.566 -1.392 1 98.75 196 THR A C 1
ATOM 1565 O O . THR A 1 196 ? 7.551 -5.773 -2.244 1 98.75 196 THR A O 1
ATOM 1568 N N . GLU A 1 197 ? 7.195 -7.504 -0.81 1 98.44 197 GLU A N 1
ATOM 1569 C CA . GLU A 1 197 ? 5.746 -7.566 -0.988 1 98.44 197 GLU A CA 1
ATOM 1570 C C . GLU A 1 197 ? 5.02 -6.887 0.167 1 98.44 197 GLU A C 1
ATOM 1572 O O . GLU A 1 197 ? 5.289 -7.176 1.335 1 98.44 197 GLU A O 1
ATOM 1577 N N . MET A 1 198 ? 4.121 -5.938 -0.129 1 98.88 198 MET A N 1
ATOM 1578 C CA . MET A 1 198 ? 3.346 -5.234 0.887 1 98.88 198 MET A CA 1
ATOM 1579 C C . MET A 1 198 ? 1.85 -5.391 0.634 1 98.88 198 MET A C 1
ATOM 1581 O O . MET A 1 198 ? 1.339 -4.945 -0.394 1 98.88 198 MET A O 1
ATOM 1585 N N . PHE A 1 199 ? 1.135 -6.004 1.634 1 98.62 199 PHE A N 1
ATOM 1586 C CA . PHE A 1 199 ? -0.292 -6.262 1.475 1 98.62 199 PHE A CA 1
ATOM 1587 C C . PHE A 1 199 ? -1.09 -5.598 2.59 1 98.62 199 PHE A C 1
ATOM 1589 O O . PHE A 1 199 ? -0.652 -5.57 3.742 1 98.62 199 PHE A O 1
ATOM 1596 N N . ASN A 1 200 ? -2.234 -5.113 2.225 1 98.69 200 ASN A N 1
ATOM 1597 C CA . ASN A 1 200 ? -3.314 -4.789 3.148 1 98.69 200 ASN A CA 1
ATOM 1598 C C . ASN A 1 200 ? -4.605 -5.508 2.777 1 98.69 200 ASN A C 1
ATOM 1600 O O . ASN A 1 200 ? -5.07 -5.414 1.638 1 98.69 200 ASN A O 1
ATOM 1604 N N . PHE A 1 201 ? -5.133 -6.207 3.715 1 98.56 201 PHE A N 1
ATOM 1605 C CA . PHE A 1 201 ? -6.449 -6.812 3.525 1 98.56 201 PHE A CA 1
ATOM 1606 C C . PHE A 1 201 ? -7.477 -6.172 4.453 1 98.56 201 PHE A C 1
ATOM 1608 O O . PHE A 1 201 ? -7.176 -5.875 5.609 1 98.56 201 PHE A O 1
ATOM 1615 N N . PHE A 1 202 ? -8.688 -6 3.938 1 98.38 202 PHE A N 1
ATOM 1616 C CA . PHE A 1 202 ? -9.75 -5.352 4.695 1 98.38 202 PHE A CA 1
ATOM 1617 C C . PHE A 1 202 ? -11.062 -6.105 4.543 1 98.38 202 PHE A C 1
ATOM 1619 O O . PHE A 1 202 ? -11.32 -6.703 3.496 1 98.38 202 PHE A O 1
ATOM 1626 N N . GLY A 1 203 ? -11.953 -5.93 5.582 1 97 203 GLY A N 1
ATOM 1627 C CA . GLY A 1 203 ? -13.312 -6.43 5.469 1 97 203 GLY A CA 1
ATOM 1628 C C . GLY A 1 203 ? -14.156 -6.141 6.695 1 97 203 GLY A C 1
ATOM 1629 O O . GLY A 1 203 ? -13.773 -5.332 7.543 1 97 203 GLY A O 1
ATOM 1630 N N . ASP A 1 204 ? -15.289 -6.777 6.676 1 95.69 204 ASP A N 1
ATOM 1631 C CA . ASP A 1 204 ? -16.234 -6.621 7.777 1 95.69 204 ASP A CA 1
ATOM 1632 C C . ASP A 1 204 ? -16.141 -7.789 8.758 1 95.69 204 ASP A C 1
ATOM 1634 O O . ASP A 1 204 ? -16.125 -8.953 8.344 1 95.69 204 ASP A O 1
ATOM 1638 N N . VAL A 1 205 ? -16.156 -7.41 10.047 1 96.31 205 VAL A N 1
ATOM 1639 C CA . VAL A 1 205 ? -16.047 -8.43 11.086 1 96.31 205 VAL A CA 1
ATOM 1640 C C . VAL A 1 205 ? -17.266 -9.336 11.039 1 96.31 205 VAL A C 1
ATOM 1642 O O . VAL A 1 205 ? -17.141 -10.562 11.172 1 96.31 205 VAL A O 1
ATOM 1645 N N . ASP A 1 206 ? -18.453 -8.781 10.781 1 95.25 206 ASP A N 1
ATOM 1646 C CA . ASP A 1 206 ? -19.672 -9.562 10.742 1 95.25 206 ASP A CA 1
ATOM 1647 C C . ASP A 1 206 ? -19.609 -10.633 9.656 1 95.25 206 ASP A C 1
ATOM 1649 O O . ASP A 1 206 ? -20 -11.781 9.883 1 95.25 206 ASP A O 1
ATOM 1653 N N . ALA A 1 207 ? -19.156 -10.227 8.547 1 95.12 207 ALA A N 1
ATOM 1654 C CA . ALA A 1 207 ? -19.031 -11.18 7.445 1 95.12 207 ALA A CA 1
ATOM 1655 C C . ALA A 1 207 ? -17.984 -12.242 7.746 1 95.12 207 ALA A C 1
ATOM 1657 O O . ALA A 1 207 ? -18.188 -13.43 7.461 1 95.12 207 ALA A O 1
ATOM 1658 N N . LEU A 1 208 ? -16.906 -11.844 8.328 1 96.94 208 LEU A N 1
ATOM 1659 C CA . LEU A 1 208 ? -15.781 -12.734 8.617 1 96.94 208 LEU A CA 1
ATOM 1660 C C . LEU A 1 208 ? -16.172 -13.773 9.664 1 96.94 208 LEU A C 1
ATOM 1662 O O . LEU A 1 208 ? -15.766 -14.938 9.57 1 96.94 208 LEU A O 1
ATOM 1666 N N . THR A 1 209 ? -17.016 -13.383 10.609 1 95.94 209 THR A N 1
ATOM 1667 C CA . THR A 1 209 ? -17.312 -14.258 11.742 1 95.94 209 THR A CA 1
ATOM 1668 C C . THR A 1 209 ? -18.641 -14.969 11.547 1 95.94 209 THR A C 1
ATOM 1670 O O . THR A 1 209 ? -19.094 -15.695 12.43 1 95.94 209 THR A O 1
ATOM 1673 N N . ASP A 1 210 ? -19.266 -14.719 10.414 1 94 210 ASP A N 1
ATOM 1674 C CA . ASP A 1 210 ? -20.531 -15.383 10.125 1 94 210 ASP A CA 1
ATOM 1675 C C . ASP A 1 210 ? -20.359 -16.906 10.055 1 94 210 ASP A C 1
ATOM 1677 O O . ASP A 1 210 ? -19.656 -17.406 9.18 1 94 210 ASP A O 1
ATOM 1681 N N . PRO A 1 211 ? -21 -17.609 10.93 1 91.19 211 PRO A N 1
ATOM 1682 C CA . PRO A 1 211 ? -20.797 -19.062 10.938 1 91.19 211 PRO A CA 1
ATOM 1683 C C . PRO A 1 211 ? -21.422 -19.75 9.727 1 91.19 211 PRO A C 1
ATOM 1685 O O . PRO A 1 211 ? -21.078 -20.891 9.414 1 91.19 211 PRO A O 1
ATOM 1688 N N . GLN A 1 212 ? -22.312 -19.031 9.039 1 92.81 212 GLN A N 1
ATOM 1689 C CA . GLN A 1 212 ? -22.969 -19.609 7.871 1 92.81 212 GLN A CA 1
ATOM 1690 C C . GLN A 1 212 ? -22.125 -19.406 6.617 1 92.81 212 GLN A C 1
ATOM 1692 O O . GLN A 1 212 ? -22.312 -20.094 5.613 1 92.81 212 GLN A O 1
ATOM 1697 N N . GLY A 1 213 ? -21.312 -18.438 6.695 1 94.69 213 GLY A N 1
ATOM 1698 C CA . GLY A 1 213 ? -20.469 -18.172 5.539 1 94.69 213 GLY A CA 1
ATOM 1699 C C . GLY A 1 213 ? -19.203 -19.031 5.512 1 94.69 213 GLY A C 1
ATOM 1700 O O . GLY A 1 213 ? -18.547 -19.203 6.535 1 94.69 213 GLY A O 1
ATOM 1701 N N . THR A 1 214 ? -18.891 -19.594 4.328 1 96.62 214 THR A N 1
ATOM 1702 C CA . THR A 1 214 ? -17.688 -20.422 4.199 1 96.62 214 THR A CA 1
ATOM 1703 C C . THR A 1 214 ? -16.5 -19.578 3.729 1 96.62 214 THR A C 1
ATOM 1705 O O . THR A 1 214 ? -15.359 -20.031 3.771 1 96.62 214 THR A O 1
ATOM 1708 N N . SER A 1 215 ? -16.75 -18.438 3.266 1 97.38 215 SER A N 1
ATOM 1709 C CA . SER A 1 215 ? -15.781 -17.438 2.824 1 97.38 215 SER A CA 1
ATOM 1710 C C . SER A 1 215 ? -16.188 -16.031 3.25 1 97.38 215 SER A C 1
ATOM 1712 O O . SER A 1 215 ? -17.297 -15.836 3.777 1 97.38 215 SER A O 1
ATOM 1714 N N . ALA A 1 216 ? -15.25 -15.117 3.148 1 96.81 216 ALA A N 1
ATOM 1715 C CA . ALA A 1 216 ? -15.555 -13.734 3.506 1 96.81 216 ALA A CA 1
ATOM 1716 C C . ALA A 1 216 ? -15.07 -12.766 2.428 1 96.81 216 ALA A C 1
ATOM 1718 O O . ALA A 1 216 ? -13.969 -12.922 1.899 1 96.81 216 ALA A O 1
ATOM 1719 N N . PRO A 1 217 ? -15.969 -11.781 2.066 1 96.25 217 PRO A N 1
ATOM 1720 C CA . PRO A 1 217 ? -15.461 -10.742 1.173 1 96.25 217 PRO A CA 1
ATOM 1721 C C . PRO A 1 217 ? -14.234 -10.023 1.734 1 96.25 217 PRO A C 1
ATOM 1723 O O . PRO A 1 217 ? -14.125 -9.844 2.949 1 96.25 217 PRO A O 1
ATOM 1726 N N . ALA A 1 218 ? -13.352 -9.664 0.849 1 97.62 218 ALA A N 1
ATOM 1727 C CA . ALA A 1 218 ? -12.148 -8.953 1.274 1 97.62 218 ALA A CA 1
ATOM 1728 C C . ALA A 1 218 ? -11.633 -8.039 0.17 1 97.62 218 ALA A C 1
ATOM 1730 O O . ALA A 1 218 ? -11.664 -8.391 -1.01 1 97.62 218 ALA A O 1
ATOM 1731 N N . SER A 1 219 ? -11.203 -6.828 0.556 1 98.12 219 SER A N 1
ATOM 1732 C CA . SER A 1 219 ? -10.43 -5.938 -0.3 1 98.12 219 SER A CA 1
ATOM 1733 C C . SER A 1 219 ? -8.93 -6.121 -0.075 1 98.12 219 SER A C 1
ATOM 1735 O O . SER A 1 219 ? -8.508 -6.57 0.992 1 98.12 219 SER A O 1
ATOM 1737 N N . VAL A 1 220 ? -8.188 -5.77 -1.115 1 98.56 220 VAL A N 1
ATOM 1738 C CA . VAL A 1 220 ? -6.746 -5.957 -0.987 1 98.56 220 VAL A CA 1
ATOM 1739 C C . VAL A 1 220 ? -6.012 -4.781 -1.626 1 98.56 220 VAL A C 1
ATOM 1741 O O . VAL A 1 220 ? -6.355 -4.352 -2.729 1 98.56 220 VAL A O 1
ATOM 1744 N N . GLY A 1 221 ? -5.133 -4.117 -0.875 1 98.69 221 GLY A N 1
ATOM 1745 C CA . GLY A 1 221 ? -4.055 -3.316 -1.433 1 98.69 221 GLY A CA 1
ATOM 1746 C C . GLY A 1 221 ? -2.746 -4.078 -1.552 1 98.69 221 GLY A C 1
ATOM 1747 O O . GLY A 1 221 ? -2.377 -4.836 -0.651 1 98.69 221 GLY A O 1
ATOM 1748 N N . TRP A 1 222 ? -2.145 -3.982 -2.719 1 98.81 222 TRP A N 1
ATOM 1749 C CA . TRP A 1 222 ? -0.844 -4.617 -2.914 1 98.81 222 TRP A CA 1
ATOM 1750 C C . TRP A 1 222 ? 0.161 -3.631 -3.498 1 98.81 222 TRP A C 1
ATOM 1752 O O . TRP A 1 222 ? -0.087 -3.029 -4.547 1 98.81 222 TRP A O 1
ATOM 1762 N N . ALA A 1 223 ? 1.232 -3.424 -2.789 1 98.88 223 ALA A N 1
ATOM 1763 C CA . ALA A 1 223 ? 2.4 -2.689 -3.27 1 98.88 223 ALA A CA 1
ATOM 1764 C C . ALA A 1 223 ? 3.637 -3.582 -3.295 1 98.88 223 ALA A C 1
ATOM 1766 O O . ALA A 1 223 ? 3.697 -4.59 -2.588 1 98.88 223 ALA A O 1
ATOM 1767 N N . ARG A 1 224 ? 4.523 -3.207 -4.141 1 98.75 224 ARG A N 1
ATOM 1768 C CA . ARG A 1 224 ? 5.738 -4 -4.297 1 98.75 224 ARG A CA 1
ATOM 1769 C C . ARG A 1 224 ? 6.93 -3.113 -4.641 1 98.75 224 ARG A C 1
ATOM 1771 O O . ARG A 1 224 ? 6.801 -2.168 -5.422 1 98.75 224 ARG A O 1
ATOM 1778 N N . LEU A 1 225 ? 8.07 -3.361 -4.023 1 98.62 225 LEU A N 1
ATOM 1779 C CA . LEU A 1 225 ? 9.383 -2.902 -4.465 1 98.62 225 LEU A CA 1
ATOM 1780 C C . LEU A 1 225 ? 10.18 -4.047 -5.086 1 98.62 225 LEU A C 1
ATOM 1782 O O . LEU A 1 225 ? 10.211 -5.152 -4.535 1 98.62 225 LEU A O 1
ATOM 1786 N N . SER A 1 226 ? 10.766 -3.77 -6.199 1 96.94 226 SER A N 1
ATOM 1787 C CA . SER A 1 226 ? 11.547 -4.84 -6.805 1 96.94 226 SER A CA 1
ATOM 1788 C C . SER A 1 226 ? 12.672 -4.281 -7.668 1 96.94 226 SER A C 1
ATOM 1790 O O . SER A 1 226 ? 12.648 -3.107 -8.047 1 96.94 226 SER A O 1
ATOM 1792 N N . ASN A 1 227 ? 13.664 -5.16 -7.945 1 96.69 227 ASN A N 1
ATOM 1793 C CA . ASN A 1 227 ? 14.594 -4.871 -9.031 1 96.69 227 ASN A CA 1
ATOM 1794 C C . ASN A 1 227 ? 13.867 -4.695 -10.359 1 96.69 227 ASN A C 1
ATOM 1796 O O . ASN A 1 227 ? 12.68 -5.012 -10.469 1 96.69 227 ASN A O 1
ATOM 1800 N N . TRP A 1 228 ? 14.641 -4.152 -11.305 1 97.69 228 TRP A N 1
ATOM 1801 C CA . TRP A 1 228 ? 14.109 -4.164 -12.664 1 97.69 228 TRP A CA 1
ATOM 1802 C C . TRP A 1 228 ? 13.703 -5.574 -13.078 1 97.69 228 TRP A C 1
ATOM 1804 O O . TRP A 1 228 ? 14.391 -6.547 -12.75 1 97.69 228 TRP A O 1
ATOM 1814 N N . LEU A 1 229 ? 12.586 -5.684 -13.789 1 97.94 229 LEU A N 1
ATOM 1815 C CA . LEU A 1 229 ? 12.211 -6.988 -14.328 1 97.94 229 LEU A CA 1
ATOM 1816 C C . LEU A 1 229 ? 13.234 -7.469 -15.344 1 97.94 229 LEU A C 1
ATOM 1818 O O . LEU A 1 229 ? 13.703 -6.691 -16.188 1 97.94 229 LEU A O 1
ATOM 1822 N N . PRO A 1 230 ? 13.523 -8.75 -15.273 1 96.69 230 PRO A N 1
ATOM 1823 C CA . PRO A 1 230 ? 14.617 -9.242 -16.109 1 96.69 230 PRO A CA 1
ATOM 1824 C C . PRO A 1 230 ? 14.398 -8.961 -17.594 1 96.69 230 PRO A C 1
ATOM 1826 O O . PRO A 1 230 ? 15.336 -8.617 -18.312 1 96.69 230 PRO A O 1
ATOM 1829 N N . TRP A 1 231 ? 13.195 -9.023 -18.062 1 97.56 231 TRP A N 1
ATOM 1830 C CA . TRP A 1 231 ? 12.914 -8.898 -19.484 1 97.56 231 TRP A CA 1
ATOM 1831 C C . TRP A 1 231 ? 13.133 -7.461 -19.953 1 97.56 231 TRP A C 1
ATOM 1833 O O . TRP A 1 231 ? 13.18 -7.195 -21.156 1 97.56 231 TRP A O 1
ATOM 1843 N N . MET A 1 232 ? 13.25 -6.52 -19.016 1 98.06 232 MET A N 1
ATOM 1844 C CA . MET A 1 232 ? 13.508 -5.125 -19.375 1 98.06 232 MET A CA 1
ATOM 1845 C C . MET A 1 232 ? 14.953 -4.941 -19.828 1 98.06 232 MET A C 1
ATOM 1847 O O . MET A 1 232 ? 15.289 -3.912 -20.422 1 98.06 232 MET A O 1
ATOM 1851 N N . GLU A 1 233 ? 15.852 -5.906 -19.516 1 97.44 233 GLU A N 1
ATOM 1852 C CA . GLU A 1 233 ? 17.266 -5.902 -19.906 1 97.44 233 GLU A CA 1
ATOM 1853 C C . GLU A 1 233 ? 17.969 -4.652 -19.406 1 97.44 233 GLU A C 1
ATOM 1855 O O . GLU A 1 233 ? 18.641 -3.961 -20.172 1 97.44 233 GLU A O 1
ATOM 1860 N N . MET A 1 234 ? 17.812 -4.395 -18.094 1 97.31 234 MET A N 1
ATOM 1861 C CA . MET A 1 234 ? 18.375 -3.182 -17.5 1 97.31 234 MET A CA 1
ATOM 1862 C C . MET A 1 234 ? 19.797 -3.432 -17 1 97.31 234 MET A C 1
ATOM 1864 O O . MET A 1 234 ? 20.516 -2.49 -16.656 1 97.31 234 MET A O 1
ATOM 1868 N N . GLY A 1 235 ? 20.266 -4.656 -16.984 1 93.38 235 GLY A N 1
ATOM 1869 C CA . GLY A 1 235 ? 21.594 -4.973 -16.484 1 93.38 235 GLY A CA 1
ATOM 1870 C C . GLY A 1 235 ? 21.859 -4.422 -15.094 1 93.38 235 GLY A C 1
ATOM 1871 O O . GLY A 1 235 ? 21.047 -4.637 -14.18 1 93.38 235 GLY A O 1
ATOM 1872 N N . ASP A 1 236 ? 22.906 -3.666 -14.93 1 92.38 236 ASP A N 1
ATOM 1873 C CA . ASP A 1 236 ? 23.312 -3.16 -13.625 1 92.38 236 ASP A CA 1
ATOM 1874 C C . ASP A 1 236 ? 22.844 -1.725 -13.414 1 92.38 236 ASP A C 1
ATOM 1876 O O . ASP A 1 236 ? 23.375 -1.008 -12.57 1 92.38 236 ASP A O 1
ATOM 1880 N N . ARG A 1 237 ? 21.906 -1.319 -14.211 1 94.88 237 ARG A N 1
ATOM 1881 C CA . ARG A 1 237 ? 21.422 0.05 -14.062 1 94.88 237 ARG A CA 1
ATOM 1882 C C . ARG A 1 237 ? 20.812 0.269 -12.688 1 94.88 237 ARG A C 1
ATOM 1884 O O . ARG A 1 237 ? 20.094 -0.594 -12.18 1 94.88 237 ARG A O 1
ATOM 1891 N N . VAL A 1 238 ? 21.094 1.46 -12.148 1 94.56 238 VAL A N 1
ATOM 1892 C CA . VAL A 1 238 ? 20.578 1.817 -10.828 1 94.56 238 VAL A CA 1
ATOM 1893 C C . VAL A 1 238 ? 19.094 2.1 -10.914 1 94.56 238 VAL A C 1
ATOM 1895 O O . VAL A 1 238 ? 18.594 2.598 -11.93 1 94.56 238 VAL A O 1
ATOM 1898 N N . GLY A 1 239 ? 18.438 1.753 -9.789 1 96 239 GLY A N 1
ATOM 1899 C CA . GLY A 1 239 ? 17.016 2.043 -9.695 1 96 239 GLY A CA 1
ATOM 1900 C C . GLY A 1 239 ? 16.188 0.84 -9.297 1 96 239 GLY A C 1
ATOM 1901 O O . GLY A 1 239 ? 16.734 -0.249 -9.086 1 96 239 GLY A O 1
ATOM 1902 N N . LEU A 1 240 ? 14.891 1.086 -9.125 1 97.44 240 LEU A N 1
ATOM 1903 C CA . LEU A 1 240 ? 13.961 0.013 -8.789 1 97.44 240 LEU A CA 1
ATOM 1904 C C . LEU A 1 240 ? 12.578 0.295 -9.359 1 97.44 240 LEU A C 1
ATOM 1906 O O . LEU A 1 240 ? 12.336 1.366 -9.93 1 97.44 240 LEU A O 1
ATOM 1910 N N . LEU A 1 241 ? 11.742 -0.753 -9.336 1 98.44 241 LEU A N 1
ATOM 1911 C CA . LEU A 1 241 ? 10.32 -0.637 -9.656 1 98.44 241 LEU A CA 1
ATOM 1912 C C . LEU A 1 241 ? 9.477 -0.653 -8.391 1 98.44 241 LEU A C 1
ATOM 1914 O O . LEU A 1 241 ? 9.797 -1.363 -7.434 1 98.44 241 LEU A O 1
ATOM 1918 N N . TYR A 1 242 ? 8.461 0.149 -8.438 1 98.88 242 TYR A N 1
ATOM 1919 C CA . TYR A 1 242 ? 7.449 -0.042 -7.398 1 98.88 242 TYR A CA 1
ATOM 1920 C C . TYR A 1 242 ? 6.051 -0.101 -8 1 98.88 242 TYR A C 1
ATOM 1922 O O . TYR A 1 242 ? 5.789 0.513 -9.039 1 98.88 242 TYR A O 1
ATOM 1930 N N . PHE A 1 243 ? 5.238 -0.914 -7.367 1 98.88 243 PHE A N 1
ATOM 1931 C CA . PHE A 1 243 ? 3.848 -1.154 -7.738 1 98.88 243 PHE A CA 1
ATOM 1932 C C . PHE A 1 243 ? 2.902 -0.599 -6.68 1 98.88 243 PHE A C 1
ATOM 1934 O O . PHE A 1 243 ? 3.178 -0.695 -5.484 1 98.88 243 PHE A O 1
ATOM 1941 N N . ASN A 1 244 ? 1.854 0.027 -7.09 1 98.88 244 ASN A N 1
ATOM 1942 C CA . ASN A 1 244 ? 0.731 0.395 -6.234 1 98.88 244 ASN A CA 1
ATOM 1943 C C . ASN A 1 244 ? -0.602 -0.038 -6.836 1 98.88 244 ASN A C 1
ATOM 1945 O O . ASN A 1 244 ? -1.056 0.541 -7.828 1 98.88 244 ASN A O 1
ATOM 1949 N N . THR A 1 245 ? -1.242 -1.049 -6.191 1 98.81 245 THR A N 1
ATOM 1950 C CA . THR A 1 245 ? -2.451 -1.634 -6.758 1 98.81 245 THR A CA 1
ATOM 1951 C C . THR A 1 245 ? -3.496 -1.878 -5.676 1 98.81 245 THR A C 1
ATOM 1953 O O . THR A 1 245 ? -3.184 -1.838 -4.48 1 98.81 245 THR A O 1
ATOM 1956 N N . ALA A 1 246 ? -4.699 -2.064 -6.098 1 98.5 246 ALA A N 1
ATOM 1957 C CA . ALA A 1 246 ? -5.801 -2.443 -5.223 1 98.5 246 ALA A CA 1
ATOM 1958 C C . ALA A 1 246 ? -6.824 -3.301 -5.961 1 98.5 246 ALA A C 1
ATOM 1960 O O . ALA A 1 246 ? -6.887 -3.277 -7.195 1 98.5 246 ALA A O 1
ATOM 1961 N N . GLY A 1 247 ? -7.566 -4.023 -5.172 1 98 247 GLY A N 1
ATOM 1962 C CA . GLY A 1 247 ? -8.602 -4.887 -5.715 1 98 247 GLY A CA 1
ATOM 1963 C C . GLY A 1 247 ? -9.414 -5.59 -4.645 1 98 247 GLY A C 1
ATOM 1964 O O . GLY A 1 247 ? -9.703 -5.016 -3.596 1 98 247 GLY A O 1
ATOM 1965 N N . ARG A 1 248 ? -9.852 -6.793 -5.035 1 97.62 248 ARG A N 1
ATOM 1966 C CA . ARG A 1 248 ? -10.734 -7.508 -4.117 1 97.62 248 ARG A CA 1
ATOM 1967 C C . ARG A 1 248 ? -10.883 -8.969 -4.523 1 97.62 248 ARG A C 1
ATOM 1969 O O . ARG A 1 248 ? -10.461 -9.359 -5.613 1 97.62 248 ARG A O 1
ATOM 1976 N N . LYS A 1 249 ? -11.453 -9.648 -3.602 1 97.5 249 LYS A N 1
ATOM 1977 C CA . LYS A 1 249 ? -11.961 -10.984 -3.896 1 97.5 249 LYS A CA 1
ATOM 1978 C C . LYS A 1 249 ? -13.195 -10.922 -4.797 1 97.5 249 LYS A C 1
ATOM 1980 O O . LYS A 1 249 ? -14.102 -10.125 -4.559 1 97.5 249 LYS A O 1
ATOM 1985 N N . LEU A 1 250 ? -13.203 -11.773 -5.824 1 96.88 250 LEU A N 1
ATOM 1986 C CA . LEU A 1 250 ? -14.312 -11.742 -6.773 1 96.88 250 LEU A CA 1
ATOM 1987 C C . LEU A 1 250 ? -15.305 -12.867 -6.492 1 96.88 250 LEU A C 1
ATOM 1989 O O . LEU A 1 250 ? -14.945 -13.883 -5.891 1 96.88 250 LEU A O 1
ATOM 1993 N N . ALA A 1 251 ? -16.5 -12.664 -6.977 1 89.88 251 ALA A N 1
ATOM 1994 C CA . ALA A 1 251 ? -17.516 -13.703 -6.863 1 89.88 251 ALA A CA 1
ATOM 1995 C C . ALA A 1 251 ? -17.328 -14.773 -7.93 1 89.88 251 ALA A C 1
ATOM 1997 O O . ALA A 1 251 ? -17.641 -15.945 -7.707 1 89.88 251 ALA A O 1
ATOM 1998 N N . SER A 1 252 ? -16.844 -14.344 -9.086 1 91.25 252 SER A N 1
ATOM 1999 C CA . SER A 1 252 ? -16.688 -15.297 -10.18 1 91.25 252 SER A CA 1
ATOM 2000 C C . SER A 1 252 ? -15.656 -14.812 -11.188 1 91.25 252 SER A C 1
ATOM 2002 O O . SER A 1 252 ? -15.281 -13.641 -11.18 1 91.25 252 SER A O 1
ATOM 2004 N N . PHE A 1 253 ? -15.289 -15.742 -11.992 1 94.69 253 PHE A N 1
ATOM 2005 C CA . PHE A 1 253 ? -14.359 -15.453 -13.078 1 94.69 253 PHE A CA 1
ATOM 2006 C C . PHE A 1 253 ? -14.93 -14.383 -14.008 1 94.69 253 PHE A C 1
ATOM 2008 O O . PHE A 1 253 ? -14.188 -13.578 -14.562 1 94.69 253 PHE A O 1
ATOM 2015 N N . ASP A 1 254 ? -16.266 -14.258 -14.117 1 93.69 254 ASP A N 1
ATOM 2016 C CA . ASP A 1 254 ? -16.953 -13.336 -15.008 1 93.69 254 ASP A CA 1
ATOM 2017 C C . ASP A 1 254 ? -16.812 -11.891 -14.531 1 93.69 254 ASP A C 1
ATOM 2019 O O . ASP A 1 254 ? -17.094 -10.953 -15.281 1 93.69 254 ASP A O 1
ATOM 2023 N N . ASP A 1 255 ? -16.281 -11.766 -13.328 1 94.31 255 ASP A N 1
ATOM 2024 C CA . ASP A 1 255 ? -16.125 -10.43 -12.766 1 94.31 255 ASP A CA 1
ATOM 2025 C C . ASP A 1 255 ? -14.781 -9.828 -13.141 1 94.31 255 ASP A C 1
ATOM 2027 O O . ASP A 1 255 ? -14.531 -8.648 -12.898 1 94.31 255 ASP A O 1
ATOM 2031 N N . LEU A 1 256 ? -13.961 -10.602 -13.75 1 96.56 256 LEU A N 1
ATOM 2032 C CA . LEU A 1 256 ? -12.703 -10.062 -14.266 1 96.56 256 LEU A CA 1
ATOM 2033 C C . LEU A 1 256 ? -12.953 -9.062 -15.383 1 96.56 256 LEU A C 1
ATOM 2035 O O . LEU A 1 256 ? -14.016 -9.078 -16.016 1 96.56 256 LEU A O 1
ATOM 2039 N N . SER A 1 257 ? -11.984 -8.188 -15.602 1 95.12 257 SER A N 1
ATOM 2040 C CA . SER A 1 257 ? -12.109 -7.281 -16.734 1 95.12 257 SER A CA 1
ATOM 2041 C C . SER A 1 257 ? -12.188 -8.055 -18.047 1 95.12 257 SER A C 1
ATOM 2043 O O . SER A 1 257 ? -11.664 -9.164 -18.156 1 95.12 257 SER A O 1
ATOM 2045 N N . ALA A 1 258 ? -12.766 -7.445 -19.031 1 95.5 258 ALA A N 1
ATOM 2046 C CA . ALA A 1 258 ? -12.828 -8.062 -20.359 1 95.5 258 ALA A CA 1
ATOM 2047 C C . ALA A 1 258 ? -11.43 -8.328 -20.906 1 95.5 258 ALA A C 1
ATOM 2049 O O . ALA A 1 258 ? -11.195 -9.352 -21.562 1 95.5 258 ALA A O 1
ATOM 2050 N N . VAL A 1 259 ? -10.531 -7.473 -20.625 1 96.5 259 VAL A N 1
ATOM 2051 C CA . VAL A 1 259 ? -9.156 -7.602 -21.078 1 96.5 259 VAL A CA 1
ATOM 2052 C C . VAL A 1 259 ? -8.516 -8.836 -20.453 1 96.5 259 VAL A C 1
ATOM 2054 O O . VAL A 1 259 ? -7.902 -9.648 -21.156 1 96.5 259 VAL A O 1
ATOM 2057 N N . MET A 1 260 ? -8.68 -9.016 -19.156 1 97.62 260 MET A N 1
ATOM 2058 C CA . MET A 1 260 ? -8.094 -10.148 -18.453 1 97.62 260 MET A CA 1
ATOM 2059 C C . MET A 1 260 ? -8.719 -11.461 -18.906 1 97.62 260 MET A C 1
ATOM 2061 O O . MET A 1 260 ? -8.016 -12.445 -19.141 1 97.62 260 MET A O 1
ATOM 2065 N N . GLN A 1 261 ? -10.008 -11.453 -19.078 1 97.5 261 GLN A N 1
ATOM 2066 C CA . GLN A 1 261 ? -10.688 -12.656 -19.547 1 97.5 261 GLN A CA 1
ATOM 2067 C C . GLN A 1 261 ? -10.164 -13.086 -20.922 1 97.5 261 GLN A C 1
ATOM 2069 O O . GLN A 1 261 ? -9.859 -14.258 -21.125 1 97.5 261 GLN A O 1
ATOM 2074 N N . LYS A 1 262 ? -10.055 -12.133 -21.781 1 97.31 262 LYS A N 1
ATOM 2075 C CA . LYS A 1 262 ? -9.586 -12.422 -23.125 1 97.31 262 LYS A CA 1
ATOM 2076 C C . LYS A 1 262 ? -8.156 -12.945 -23.109 1 97.31 262 LYS A C 1
ATOM 2078 O O . LYS A 1 262 ? -7.844 -13.938 -23.781 1 97.31 262 LYS A O 1
ATOM 2083 N N . GLU A 1 263 ? -7.297 -12.273 -22.344 1 97.88 263 GLU A N 1
ATOM 2084 C CA . GLU A 1 263 ? -5.898 -12.688 -22.281 1 97.88 263 GLU A CA 1
ATOM 2085 C C . GLU A 1 263 ? -5.766 -14.094 -21.719 1 97.88 263 GLU A C 1
ATOM 2087 O O . GLU A 1 263 ? -5 -14.906 -22.234 1 97.88 263 GLU A O 1
ATOM 2092 N N . ILE A 1 264 ? -6.547 -14.406 -20.688 1 97.38 264 ILE A N 1
ATOM 2093 C CA . ILE A 1 264 ? -6.48 -15.727 -20.062 1 97.38 264 ILE A CA 1
ATOM 2094 C C . ILE A 1 264 ? -6.988 -16.781 -21.047 1 97.38 264 ILE A C 1
ATOM 2096 O O . ILE A 1 264 ? -6.328 -17.812 -21.25 1 97.38 264 ILE A O 1
ATOM 2100 N N . THR A 1 265 ? -8.07 -16.547 -21.656 1 96.25 265 THR A N 1
ATOM 2101 C CA . THR A 1 265 ? -8.672 -17.531 -22.547 1 96.25 265 THR A CA 1
ATOM 2102 C C . THR A 1 265 ? -7.789 -17.781 -23.766 1 96.25 265 THR A C 1
ATOM 2104 O O . THR A 1 265 ? -7.723 -18.906 -24.266 1 96.25 265 THR A O 1
ATOM 2107 N N . THR A 1 266 ? -7.062 -16.781 -24.172 1 97.06 266 THR A N 1
ATOM 2108 C CA . THR A 1 266 ? -6.305 -16.875 -25.406 1 97.06 266 THR A CA 1
ATOM 2109 C C . THR A 1 266 ? -4.887 -17.375 -25.141 1 97.06 266 THR A C 1
ATOM 2111 O O . THR A 1 266 ? -4.367 -18.203 -25.875 1 97.06 266 THR A O 1
ATOM 2114 N N . ASN A 1 267 ? -4.262 -16.922 -24.047 1 96.75 267 ASN A N 1
ATOM 2115 C CA . ASN A 1 267 ? -2.82 -17.109 -23.922 1 96.75 267 ASN A CA 1
ATOM 2116 C C . ASN A 1 267 ? -2.473 -17.891 -22.656 1 96.75 267 ASN A C 1
ATOM 2118 O O . ASN A 1 267 ? -1.37 -18.422 -22.531 1 96.75 267 ASN A O 1
ATOM 2122 N N . PHE A 1 268 ? -3.426 -17.953 -21.688 1 97.12 268 PHE A N 1
ATOM 2123 C CA . PHE A 1 268 ? -3.145 -18.609 -20.422 1 97.12 268 PHE A CA 1
ATOM 2124 C C . PHE A 1 268 ? -4.328 -19.469 -19.984 1 97.12 268 PHE A C 1
ATOM 2126 O O . PHE A 1 268 ? -4.809 -19.344 -18.859 1 97.12 268 PHE A O 1
ATOM 2133 N N . PRO A 1 269 ? -4.762 -20.375 -20.766 1 96.94 269 PRO A N 1
ATOM 2134 C CA . PRO A 1 269 ? -6.031 -21.062 -20.516 1 96.94 269 PRO A CA 1
ATOM 2135 C C . PRO A 1 269 ? -6.02 -21.859 -19.219 1 96.94 269 PRO A C 1
ATOM 2137 O O . PRO A 1 269 ? -7.082 -22.156 -18.656 1 96.94 269 PRO A O 1
ATOM 2140 N N . GLU A 1 270 ? -4.828 -22.25 -18.656 1 96.88 270 GLU A N 1
ATOM 2141 C CA . GLU A 1 270 ? -4.754 -23.016 -17.406 1 96.88 270 GLU A CA 1
ATOM 2142 C C . GLU A 1 270 ? -5.18 -22.172 -16.219 1 96.88 270 GLU A C 1
ATOM 2144 O O . GLU A 1 270 ? -5.488 -22.703 -15.148 1 96.88 270 GLU A O 1
ATOM 2149 N N . TYR A 1 271 ? -5.254 -20.891 -16.406 1 97.94 271 TYR A N 1
ATOM 2150 C CA . TYR A 1 271 ? -5.473 -19.984 -15.281 1 97.94 271 TYR A CA 1
ATOM 2151 C C . TYR A 1 271 ? -6.961 -19.766 -15.039 1 97.94 271 TYR A C 1
ATOM 2153 O O . TYR A 1 271 ? -7.344 -18.938 -14.211 1 97.94 271 TYR A O 1
ATOM 2161 N N . VAL A 1 272 ? -7.844 -20.5 -15.688 1 96.94 272 VAL A N 1
ATOM 2162 C CA . VAL A 1 272 ? -9.281 -20.438 -15.43 1 96.94 272 VAL A CA 1
ATOM 2163 C C . VAL A 1 272 ? -9.617 -21.266 -14.195 1 96.94 272 VAL A C 1
ATOM 2165 O O . VAL A 1 272 ? -10.711 -21.125 -13.625 1 96.94 272 VAL A O 1
ATOM 2168 N N . GLU A 1 273 ? -8.672 -22.156 -13.805 1 97.19 273 GLU A N 1
ATOM 2169 C CA . GLU A 1 273 ? -8.867 -23.016 -12.641 1 97.19 273 GLU A CA 1
ATOM 2170 C C . GLU A 1 273 ? -7.609 -23.062 -11.773 1 97.19 273 GLU A C 1
ATOM 2172 O O . GLU A 1 273 ? -6.492 -22.938 -12.281 1 97.19 273 GLU A O 1
ATOM 2177 N N . PRO A 1 274 ? -7.809 -23.234 -10.438 1 98.25 274 PRO A N 1
ATOM 2178 C CA . PRO A 1 274 ? -6.617 -23.438 -9.609 1 98.25 274 PRO A CA 1
ATOM 2179 C C . PRO A 1 274 ? -5.941 -24.781 -9.859 1 98.25 274 PRO A C 1
ATOM 2181 O O . PRO A 1 274 ? -6.523 -25.656 -10.508 1 98.25 274 PRO A O 1
ATOM 2184 N N . PRO A 1 275 ? -4.676 -24.906 -9.359 1 98.44 275 PRO A N 1
ATOM 2185 C CA . PRO A 1 275 ? -4.102 -26.25 -9.383 1 98.44 275 PRO A CA 1
ATOM 2186 C C . PRO A 1 275 ? -4.902 -27.266 -8.562 1 98.44 275 PRO A C 1
ATOM 2188 O O . PRO A 1 275 ? -5.734 -26.859 -7.738 1 98.44 275 PRO A O 1
ATOM 2191 N N . PRO A 1 276 ? -4.715 -28.562 -8.875 1 97.88 276 PRO A N 1
ATOM 2192 C CA . PRO A 1 276 ? -5.336 -29.547 -7.984 1 97.88 276 PRO A CA 1
ATOM 2193 C C . PRO A 1 276 ? -4.82 -29.453 -6.551 1 97.88 276 PRO A C 1
ATOM 2195 O O . PRO A 1 276 ? -3.658 -29.109 -6.332 1 97.88 276 PRO A O 1
ATOM 2198 N N . LEU A 1 277 ? -5.645 -29.875 -5.578 1 97.19 277 LEU A N 1
ATOM 2199 C CA . LEU A 1 277 ? -5.293 -29.797 -4.164 1 97.19 277 LEU A CA 1
ATOM 2200 C C . LEU A 1 277 ? -4.043 -30.625 -3.871 1 97.19 277 LEU A C 1
ATOM 2202 O O . LEU A 1 277 ? -3.33 -30.359 -2.9 1 97.19 277 LEU A O 1
ATOM 2206 N N . SER A 1 278 ? -3.77 -31.531 -4.711 1 95.5 278 SER A N 1
ATOM 2207 C CA . SER A 1 278 ? -2.639 -32.438 -4.5 1 95.5 278 SER A CA 1
ATOM 2208 C C . SER A 1 278 ? -1.347 -31.828 -5.043 1 95.5 278 SER A C 1
ATOM 2210 O O . SER A 1 278 ? -0.282 -32.438 -4.945 1 95.5 278 SER A O 1
ATOM 2212 N N . ASP A 1 279 ? -1.402 -30.609 -5.621 1 96.56 279 ASP A N 1
ATOM 2213 C CA . ASP A 1 279 ? -0.216 -30 -6.215 1 96.56 279 ASP A CA 1
ATOM 2214 C C . ASP A 1 279 ? 0.877 -29.797 -5.172 1 96.56 279 ASP A C 1
ATOM 2216 O O . ASP A 1 279 ? 0.71 -29 -4.242 1 96.56 279 ASP A O 1
ATOM 2220 N N . GLN A 1 280 ? 2 -30.469 -5.352 1 93.44 280 GLN A N 1
ATOM 2221 C CA . GLN A 1 280 ? 3.119 -30.375 -4.422 1 93.44 280 GLN A CA 1
ATOM 2222 C C . GLN A 1 280 ? 4.336 -29.734 -5.09 1 93.44 280 GLN A C 1
ATOM 2224 O O . GLN A 1 280 ? 5.441 -29.781 -4.551 1 93.44 280 GLN A O 1
ATOM 2229 N N . ARG A 1 281 ? 4.129 -29.25 -6.266 1 95.62 281 ARG A N 1
ATOM 2230 C CA . ARG A 1 281 ? 5.238 -28.625 -6.98 1 95.62 281 ARG A CA 1
ATOM 2231 C C . ARG A 1 281 ? 5.766 -27.406 -6.219 1 95.62 281 ARG A C 1
ATOM 2233 O O . ARG A 1 281 ? 5.02 -26.75 -5.496 1 95.62 281 ARG A O 1
ATOM 2240 N N . PRO A 1 282 ? 7.086 -27.141 -6.363 1 95.12 282 PRO A N 1
ATOM 2241 C CA . PRO A 1 282 ? 7.582 -25.875 -5.809 1 95.12 282 PRO A CA 1
ATOM 2242 C C . PRO A 1 282 ? 6.98 -24.641 -6.492 1 95.12 282 PRO A C 1
ATOM 2244 O O . PRO A 1 282 ? 6.645 -24.703 -7.68 1 95.12 282 PRO A O 1
ATOM 2247 N N . ASN A 1 283 ? 6.906 -23.594 -5.75 1 96.69 283 ASN A N 1
ATOM 2248 C CA . ASN A 1 283 ? 6.375 -22.359 -6.301 1 96.69 283 ASN A CA 1
ATOM 2249 C C . ASN A 1 283 ? 7.219 -21.844 -7.465 1 96.69 283 ASN A C 1
ATOM 2251 O O . ASN A 1 283 ? 8.445 -21.984 -7.453 1 96.69 283 ASN A O 1
ATOM 2255 N N . GLU A 1 284 ? 6.539 -21.297 -8.406 1 94.75 284 GLU A N 1
ATOM 2256 C CA . GLU A 1 284 ? 7.172 -20.594 -9.508 1 94.75 284 GLU A CA 1
ATOM 2257 C C . GLU A 1 284 ? 7.133 -19.078 -9.289 1 94.75 284 GLU A C 1
ATOM 2259 O O . GLU A 1 284 ? 6.145 -18.547 -8.773 1 94.75 284 GLU A O 1
ATOM 2264 N N . THR A 1 285 ? 8.258 -18.422 -9.633 1 93.69 285 THR A N 1
ATOM 2265 C CA . THR A 1 285 ? 8.289 -16.969 -9.672 1 93.69 285 THR A CA 1
ATOM 2266 C C . THR A 1 285 ? 8.484 -16.469 -11.094 1 93.69 285 THR A C 1
ATOM 2268 O O . THR A 1 285 ? 8.828 -17.234 -11.992 1 93.69 285 THR A O 1
ATOM 2271 N N . SER A 1 286 ? 8.273 -15.18 -11.266 1 93.12 286 SER A N 1
ATOM 2272 C CA . SER A 1 286 ? 8.492 -14.602 -12.586 1 93.12 286 SER A CA 1
ATOM 2273 C C . SER A 1 286 ? 9.969 -14.664 -12.977 1 93.12 286 SER A C 1
ATOM 2275 O O . SER A 1 286 ? 10.297 -14.688 -14.164 1 93.12 286 SER A O 1
ATOM 2277 N N . TRP A 1 287 ? 10.891 -14.781 -12.055 1 93.75 287 TRP A N 1
ATOM 2278 C CA . TRP A 1 287 ? 12.32 -14.883 -12.336 1 93.75 287 TRP A CA 1
ATOM 2279 C C . TRP A 1 287 ? 12.695 -16.297 -12.75 1 93.75 287 TRP A C 1
ATOM 2281 O O . TRP A 1 287 ? 13.422 -16.5 -13.727 1 93.75 287 TRP A O 1
ATOM 2291 N N . SER A 1 288 ? 12.156 -17.297 -12.008 1 93.12 288 SER A N 1
ATOM 2292 C CA . SER A 1 288 ? 12.438 -18.672 -12.375 1 93.12 288 SER A CA 1
ATOM 2293 C C . SER A 1 288 ? 11.805 -19.031 -13.719 1 93.12 288 SER A C 1
ATOM 2295 O O . SER A 1 288 ? 12.406 -19.75 -14.516 1 93.12 288 SER A O 1
ATOM 2297 N N . SER A 1 289 ? 10.594 -18.5 -13.938 1 93.12 289 SER A N 1
ATOM 2298 C CA . SER A 1 289 ? 9.922 -18.75 -15.211 1 93.12 289 SER A CA 1
ATOM 2299 C C . SER A 1 289 ? 10.672 -18.109 -16.375 1 93.12 289 SER A C 1
ATOM 2301 O O . SER A 1 289 ? 10.75 -18.672 -17.453 1 93.12 289 SER A O 1
ATOM 2303 N N . PHE A 1 290 ? 11.164 -16.938 -16.188 1 94.62 290 PHE A N 1
ATOM 2304 C CA . PHE A 1 290 ? 11.93 -16.281 -17.234 1 94.62 290 PHE A CA 1
ATOM 2305 C C . PHE A 1 290 ? 13.211 -17.047 -17.531 1 94.62 290 PHE A C 1
ATOM 2307 O O . PHE A 1 290 ? 13.609 -17.156 -18.703 1 94.62 290 PHE A O 1
ATOM 2314 N N . ARG A 1 291 ? 13.844 -17.547 -16.516 1 93.69 291 ARG A N 1
ATOM 2315 C CA . ARG A 1 291 ? 15.016 -18.391 -16.719 1 93.69 291 ARG A CA 1
ATOM 2316 C C . ARG A 1 291 ? 14.68 -19.578 -17.625 1 93.69 291 ARG A C 1
ATOM 2318 O O . ARG A 1 291 ? 15.445 -19.891 -18.547 1 93.69 291 ARG A O 1
ATOM 2325 N N . GLN A 1 292 ? 13.562 -20.203 -17.328 1 92.44 292 GLN A N 1
ATOM 2326 C CA . GLN A 1 292 ? 13.141 -21.344 -18.141 1 92.44 292 GLN A CA 1
ATOM 2327 C C . GLN A 1 292 ? 12.938 -20.953 -19.594 1 92.44 292 GLN A C 1
ATOM 2329 O O . GLN A 1 292 ? 13.297 -21.703 -20.5 1 92.44 292 GLN A O 1
ATOM 2334 N N . LEU A 1 293 ? 12.383 -19.781 -19.781 1 90.75 293 LEU A N 1
ATOM 2335 C CA . LEU A 1 293 ? 12.211 -19.266 -21.141 1 90.75 293 LEU A CA 1
ATOM 2336 C C . LEU A 1 293 ? 13.562 -19.125 -21.828 1 90.75 293 LEU A C 1
ATOM 2338 O O . LEU A 1 293 ? 13.727 -19.562 -22.969 1 90.75 293 LEU A O 1
ATOM 2342 N N . LEU A 1 294 ? 14.539 -18.531 -21.172 1 91.88 294 LEU A N 1
ATOM 2343 C CA . LEU A 1 294 ? 15.859 -18.297 -21.75 1 91.88 294 LEU A CA 1
ATOM 2344 C C . LEU A 1 294 ? 16.547 -19.625 -22.078 1 91.88 294 LEU A C 1
ATOM 2346 O O . LEU A 1 294 ? 17.172 -19.766 -23.125 1 91.88 294 LEU A O 1
ATOM 2350 N N . GLU A 1 295 ? 16.344 -20.562 -21.188 1 92.5 295 GLU A N 1
ATOM 2351 C CA . GLU A 1 295 ? 17 -21.859 -21.359 1 92.5 295 GLU A CA 1
ATOM 2352 C C . GLU A 1 295 ? 16.328 -22.688 -22.438 1 92.5 295 GLU A C 1
ATOM 2354 O O . GLU A 1 295 ? 16.922 -23.609 -23 1 92.5 295 GLU A O 1
ATOM 2359 N N . SER A 1 296 ? 15.086 -22.438 -22.609 1 90.88 296 SER A N 1
ATOM 2360 C CA . SER A 1 296 ? 14.359 -23.156 -23.656 1 90.88 296 SER A CA 1
ATOM 2361 C C . SER A 1 296 ? 14.75 -22.672 -25.047 1 90.88 296 SER A C 1
ATOM 2363 O O . SER A 1 296 ? 14.477 -23.344 -26.047 1 90.88 296 SER A O 1
ATOM 2365 N N . GLY A 1 297 ? 15.359 -21.562 -25.188 1 83.19 297 GLY A N 1
ATOM 2366 C CA . GLY A 1 297 ? 15.719 -21 -26.484 1 83.19 297 GLY A CA 1
ATOM 2367 C C . GLY A 1 297 ? 14.578 -20.25 -27.141 1 83.19 297 GLY A C 1
ATOM 2368 O O . GLY A 1 297 ? 14.703 -19.797 -28.281 1 83.19 297 GLY A O 1
ATOM 2369 N N . LYS A 1 298 ? 13.469 -20.266 -26.594 1 70 298 LYS A N 1
ATOM 2370 C CA . LYS A 1 298 ? 12.297 -19.641 -27.203 1 70 298 LYS A CA 1
ATOM 2371 C C . LYS A 1 298 ? 12.344 -18.125 -27.062 1 70 298 LYS A C 1
ATOM 2373 O O . LYS A 1 298 ? 11.445 -17.422 -27.531 1 70 298 LYS A O 1
ATOM 2378 N N . ASN A 1 299 ? 13.32 -17.484 -26.375 1 66 299 ASN A N 1
ATOM 2379 C CA . ASN A 1 299 ? 13.445 -16.047 -26.25 1 66 299 ASN A CA 1
ATOM 2380 C C . ASN A 1 299 ? 13.961 -15.406 -27.547 1 66 299 ASN A C 1
ATOM 2382 O O . ASN A 1 299 ? 14.445 -14.273 -27.531 1 66 299 ASN A O 1
ATOM 2386 N N . GLN A 1 300 ? 13.922 -16.219 -28.734 1 47.12 300 GLN A N 1
ATOM 2387 C CA . GLN A 1 300 ? 14.539 -15.719 -29.953 1 47.12 300 GLN A CA 1
ATOM 2388 C C . GLN A 1 300 ? 13.727 -14.57 -30.562 1 47.12 300 GLN A C 1
ATOM 2390 O O . GLN A 1 300 ? 12.5 -14.555 -30.453 1 47.12 300 GLN A O 1
ATOM 2395 N N . MET B 1 1 ? -110.75 30.656 9.812 1 22.94 1 MET B N 1
ATOM 2396 C CA . MET B 1 1 ? -109.625 31.312 9.164 1 22.94 1 MET B CA 1
ATOM 2397 C C . MET B 1 1 ? -108.312 30.578 9.461 1 22.94 1 MET B C 1
ATOM 2399 O O . MET B 1 1 ? -107.75 30.75 10.539 1 22.94 1 MET B O 1
ATOM 2403 N N . ALA B 1 2 ? -108.375 29.25 9.086 1 27.28 2 ALA B N 1
ATOM 2404 C CA . ALA B 1 2 ? -107.5 28.109 9.383 1 27.28 2 ALA B CA 1
ATOM 2405 C C . ALA B 1 2 ? -106.062 28.375 8.891 1 27.28 2 ALA B C 1
ATOM 2407 O O . ALA B 1 2 ? -105.812 28.547 7.691 1 27.28 2 ALA B O 1
ATOM 2408 N N . LEU B 1 3 ? -105.312 29.141 9.711 1 25.19 3 LEU B N 1
ATOM 2409 C CA . LEU B 1 3 ? -103.938 29.672 9.555 1 25.19 3 LEU B CA 1
ATOM 2410 C C . LEU B 1 3 ? -102.938 28.562 9.203 1 25.19 3 LEU B C 1
ATOM 2412 O O . LEU B 1 3 ? -102.812 27.594 9.938 1 25.19 3 LEU B O 1
ATOM 2416 N N . THR B 1 4 ? -102.812 28.25 7.906 1 28.38 4 THR B N 1
ATOM 2417 C CA . THR B 1 4 ? -102.062 27.234 7.223 1 28.38 4 THR B CA 1
ATOM 2418 C C . THR B 1 4 ? -100.562 27.422 7.504 1 28.38 4 THR B C 1
ATOM 2420 O O . THR B 1 4 ? -100 28.484 7.211 1 28.38 4 THR B O 1
ATOM 2423 N N . MET B 1 5 ? -100.062 26.906 8.617 1 31.36 5 MET B N 1
ATOM 2424 C CA . MET B 1 5 ? -98.688 27.047 9.133 1 31.36 5 MET B CA 1
ATOM 2425 C C . MET B 1 5 ? -97.688 26.562 8.117 1 31.36 5 MET B C 1
ATOM 2427 O O . MET B 1 5 ? -97.812 25.438 7.605 1 31.36 5 MET B O 1
ATOM 2431 N N . PRO B 1 6 ? -97.062 27.484 7.355 1 28.12 6 PRO B N 1
ATOM 2432 C CA . PRO B 1 6 ? -96.125 27.078 6.273 1 28.12 6 PRO B CA 1
ATOM 2433 C C . PRO B 1 6 ? -95 26.172 6.75 1 28.12 6 PRO B C 1
ATOM 2435 O O . PRO B 1 6 ? -94.625 26.219 7.926 1 28.12 6 PRO B O 1
ATOM 2438 N N . ARG B 1 7 ? -94.75 25.031 6.082 1 26.41 7 ARG B N 1
ATOM 2439 C CA . ARG B 1 7 ? -93.812 23.938 6.207 1 26.41 7 ARG B CA 1
ATOM 2440 C C . ARG B 1 7 ? -92.375 24.438 6.039 1 26.41 7 ARG B C 1
ATOM 2442 O O . ARG B 1 7 ? -92.062 25.047 5.023 1 26.41 7 ARG B O 1
ATOM 2449 N N . PHE B 1 8 ? -91.688 24.969 7.094 1 25.05 8 PHE B N 1
ATOM 2450 C CA . PHE B 1 8 ? -90.312 25.453 7.113 1 25.05 8 PHE B CA 1
ATOM 2451 C C . PHE B 1 8 ? -89.375 24.391 6.555 1 25.05 8 PHE B C 1
ATOM 2453 O O . PHE B 1 8 ? -89.438 23.234 6.941 1 25.05 8 PHE B O 1
ATOM 2460 N N . PHE B 1 9 ? -89 24.453 5.277 1 24.89 9 PHE B N 1
ATOM 2461 C CA . PHE B 1 9 ? -88.062 23.625 4.512 1 24.89 9 PHE B CA 1
ATOM 2462 C C . PHE B 1 9 ? -86.688 23.578 5.199 1 24.89 9 PHE B C 1
ATOM 2464 O O . PHE B 1 9 ? -86.125 24.609 5.57 1 24.89 9 PHE B O 1
ATOM 2471 N N . SER B 1 10 ? -86.312 22.547 5.965 1 24.42 10 SER B N 1
ATOM 2472 C CA . SER B 1 10 ? -85.062 22.219 6.637 1 24.42 10 SER B CA 1
ATOM 2473 C C . SER B 1 10 ? -83.938 22.156 5.645 1 24.42 10 SER B C 1
ATOM 2475 O O . SER B 1 10 ? -83.938 21.328 4.727 1 24.42 10 SER B O 1
ATOM 2477 N N . ALA B 1 11 ? -83.438 23.281 5.133 1 25.19 11 ALA B N 1
ATOM 2478 C CA . ALA B 1 11 ? -82.25 23.297 4.258 1 25.19 11 ALA B CA 1
ATOM 2479 C C . ALA B 1 11 ? -81.125 22.5 4.875 1 25.19 11 ALA B C 1
ATOM 2481 O O . ALA B 1 11 ? -80.75 22.719 6.035 1 25.19 11 ALA B O 1
ATOM 2482 N N . PHE B 1 12 ? -80.875 21.297 4.402 1 25.5 12 PHE B N 1
ATOM 2483 C CA . PHE B 1 12 ? -79.812 20.375 4.711 1 25.5 12 PHE B CA 1
ATOM 2484 C C . PHE B 1 12 ? -78.438 21.047 4.496 1 25.5 12 PHE B C 1
ATOM 2486 O O . PHE B 1 12 ? -78.188 21.609 3.426 1 25.5 12 PHE B O 1
ATOM 2493 N N . LEU B 1 13 ? -77.875 21.766 5.5 1 26.69 13 LEU B N 1
ATOM 2494 C CA . LEU B 1 13 ? -76.562 22.328 5.473 1 26.69 13 LEU B CA 1
ATOM 2495 C C . LEU B 1 13 ? -75.562 21.266 5.039 1 26.69 13 LEU B C 1
ATOM 2497 O O . LEU B 1 13 ? -75.5 20.172 5.609 1 26.69 13 LEU B O 1
ATOM 2501 N N . SER B 1 14 ? -75.25 21.172 3.748 1 27.81 14 SER B N 1
ATOM 2502 C CA . SER B 1 14 ? -74.188 20.328 3.18 1 27.81 14 SER B CA 1
ATOM 2503 C C . SER B 1 14 ? -72.875 20.547 3.898 1 27.81 14 SER B C 1
ATOM 2505 O O . SER B 1 14 ? -72.5 21.688 4.191 1 27.81 14 SER B O 1
ATOM 2507 N N . PRO B 1 15 ? -72.438 19.641 4.762 1 30.89 15 PRO B N 1
ATOM 2508 C CA . PRO B 1 15 ? -71.125 19.766 5.391 1 30.89 15 PRO B CA 1
ATOM 2509 C C . PRO B 1 15 ? -70 20.047 4.379 1 30.89 15 PRO B C 1
ATOM 2511 O O . PRO B 1 15 ? -70.062 19.516 3.262 1 30.89 15 PRO B O 1
ATOM 2514 N N . LEU B 1 16 ? -69.625 21.344 4.219 1 31.75 16 LEU B N 1
ATOM 2515 C CA . LEU B 1 16 ? -68.375 21.688 3.494 1 31.75 16 LEU B CA 1
ATOM 2516 C C . LEU B 1 16 ? -67.25 20.797 3.912 1 31.75 16 LEU B C 1
ATOM 2518 O O . LEU B 1 16 ? -66.875 20.75 5.09 1 31.75 16 LEU B O 1
ATOM 2522 N N . SER B 1 17 ? -67.125 19.609 3.287 1 28.86 17 SER B N 1
ATOM 2523 C CA . SER B 1 17 ? -65.875 18.781 3.449 1 28.86 17 SER B CA 1
ATOM 2524 C C . SER B 1 17 ? -64.625 19.609 3.205 1 28.86 17 SER B C 1
ATOM 2526 O O . SER B 1 17 ? -64.438 20.172 2.125 1 28.86 17 SER B O 1
ATOM 2528 N N . VAL B 1 18 ? -64.125 20.297 4.227 1 33.19 18 VAL B N 1
ATOM 2529 C CA . VAL B 1 18 ? -62.781 20.875 4.137 1 33.19 18 VAL B CA 1
ATOM 2530 C C . VAL B 1 18 ? -61.812 19.812 3.641 1 33.19 18 VAL B C 1
ATOM 2532 O O . VAL B 1 18 ? -61.562 18.812 4.316 1 33.19 18 VAL B O 1
ATOM 2535 N N . VAL B 1 19 ? -61.688 19.672 2.299 1 33.59 19 VAL B N 1
ATOM 2536 C CA . VAL B 1 19 ? -60.562 18.938 1.742 1 33.59 19 VAL B CA 1
ATOM 2537 C C . VAL B 1 19 ? -59.25 19.531 2.25 1 33.59 19 VAL B C 1
ATOM 2539 O O . VAL B 1 19 ? -58.938 20.688 1.936 1 33.59 19 VAL B O 1
ATOM 2542 N N . LEU B 1 20 ? -58.844 19.125 3.439 1 31.12 20 LEU B N 1
ATOM 2543 C CA . LEU B 1 20 ? -57.469 19.422 3.818 1 31.12 20 LEU B CA 1
ATOM 2544 C C . LEU B 1 20 ? -56.5 18.953 2.742 1 31.12 20 LEU B C 1
ATOM 2546 O O . LEU B 1 20 ? -56.375 17.75 2.496 1 31.12 20 LEU B O 1
ATOM 2550 N N . LEU B 1 21 ? -56.25 19.781 1.75 1 33.09 21 LEU B N 1
ATOM 2551 C CA . LEU B 1 21 ? -55.094 19.578 0.907 1 33.09 21 LEU B CA 1
ATOM 2552 C C . LEU B 1 21 ? -53.812 19.469 1.752 1 33.09 21 LEU B C 1
ATOM 2554 O O . LEU B 1 21 ? -53.375 20.469 2.322 1 33.09 21 LEU B O 1
ATOM 2558 N N . VAL B 1 22 ? -53.594 18.391 2.379 1 31.88 22 VAL B N 1
ATOM 2559 C CA . VAL B 1 22 ? -52.219 18.172 2.822 1 31.88 22 VAL B CA 1
ATOM 2560 C C . VAL B 1 22 ? -51.281 18.219 1.623 1 31.88 22 VAL B C 1
ATOM 2562 O O . VAL B 1 22 ? -51.281 17.328 0.774 1 31.88 22 VAL B O 1
ATOM 2565 N N . ALA B 1 23 ? -50.938 19.375 1.114 1 33.34 23 ALA B N 1
ATOM 2566 C CA . ALA B 1 23 ? -49.75 19.469 0.252 1 33.34 23 ALA B CA 1
ATOM 2567 C C . ALA B 1 23 ? -48.562 18.703 0.847 1 33.34 23 ALA B C 1
ATOM 2569 O O . ALA B 1 23 ? -48.062 19.062 1.912 1 33.34 23 ALA B O 1
ATOM 2570 N N . GLY B 1 24 ? -48.531 17.438 0.579 1 32.12 24 GLY B N 1
ATOM 2571 C CA . GLY B 1 24 ? -47.281 16.703 0.876 1 32.12 24 GLY B CA 1
ATOM 2572 C C . GLY B 1 24 ? -46.031 17.484 0.503 1 32.12 24 GLY B C 1
ATOM 2573 O O . GLY B 1 24 ? -45.875 17.875 -0.649 1 32.12 24 GLY B O 1
ATOM 2574 N N . MET B 1 25 ? -45.531 18.344 1.307 1 36.91 25 MET B N 1
ATOM 2575 C CA . MET B 1 25 ? -44.188 18.828 1.091 1 36.91 25 MET B CA 1
ATOM 2576 C C . MET B 1 25 ? -43.281 17.703 0.598 1 36.91 25 MET B C 1
ATOM 2578 O O . MET B 1 25 ? -43.062 16.719 1.311 1 36.91 25 MET B O 1
ATOM 2582 N N . GLY B 1 26 ? -43.344 17.453 -0.65 1 34.06 26 GLY B N 1
ATOM 2583 C CA . GLY B 1 26 ? -42.375 16.562 -1.256 1 34.06 26 GLY B CA 1
ATOM 2584 C C . GLY B 1 26 ? -40.938 16.812 -0.772 1 34.06 26 GLY B C 1
ATOM 2585 O O . GLY B 1 26 ? -40.438 17.938 -0.85 1 34.06 26 GLY B O 1
ATOM 2586 N N . PHE B 1 27 ? -40.469 16.203 0.213 1 36.62 27 PHE B N 1
ATOM 2587 C CA . PHE B 1 27 ? -39.031 16.203 0.433 1 36.62 27 PHE B CA 1
ATOM 2588 C C . PHE B 1 27 ? -38.281 15.961 -0.874 1 36.62 27 PHE B C 1
ATOM 2590 O O . PHE B 1 27 ? -38.688 15.125 -1.683 1 36.62 27 PHE B O 1
ATOM 2597 N N . PRO B 1 28 ? -37.625 16.922 -1.364 1 37.84 28 PRO B N 1
ATOM 2598 C CA . PRO B 1 28 ? -36.844 16.625 -2.568 1 37.84 28 PRO B CA 1
ATOM 2599 C C . PRO B 1 28 ? -36.188 15.25 -2.51 1 37.84 28 PRO B C 1
ATOM 2601 O O . PRO B 1 28 ? -35.688 14.844 -1.452 1 37.84 28 PRO B O 1
ATOM 2604 N N . ALA B 1 29 ? -36.5 14.336 -3.279 1 38.75 29 ALA B N 1
ATOM 2605 C CA . ALA B 1 29 ? -35.906 13.016 -3.434 1 38.75 29 ALA B CA 1
ATOM 2606 C C . ALA B 1 29 ? -34.375 13.102 -3.43 1 38.75 29 ALA B C 1
ATOM 2608 O O . ALA B 1 29 ? -33.781 13.773 -4.281 1 38.75 29 ALA B O 1
ATOM 2609 N N . VAL B 1 30 ? -33.688 13.141 -2.221 1 45.97 30 VAL B N 1
ATOM 2610 C CA . VAL B 1 30 ? -32.25 13.047 -2.15 1 45.97 30 VAL B CA 1
ATOM 2611 C C . VAL B 1 30 ? -31.734 12.062 -3.195 1 45.97 30 VAL B C 1
ATOM 2613 O O . VAL B 1 30 ? -32.094 10.883 -3.178 1 45.97 30 VAL B O 1
ATOM 2616 N N . GLN B 1 31 ? -31.312 12.484 -4.402 1 54.88 31 GLN B N 1
ATOM 2617 C CA . GLN B 1 31 ? -30.844 11.695 -5.535 1 54.88 31 GLN B CA 1
ATOM 2618 C C . GLN B 1 31 ? -29.578 10.922 -5.168 1 54.88 31 GLN B C 1
ATOM 2620 O O . GLN B 1 31 ? -28.672 11.461 -4.516 1 54.88 31 GLN B O 1
ATOM 2625 N N . ALA B 1 32 ? -29.594 9.617 -5.461 1 61.31 32 ALA B N 1
ATOM 2626 C CA . ALA B 1 32 ? -28.438 8.734 -5.27 1 61.31 32 ALA B CA 1
ATOM 2627 C C . ALA B 1 32 ? -27.219 9.258 -6.02 1 61.31 32 ALA B C 1
ATOM 2629 O O . ALA B 1 32 ? -27.344 9.75 -7.145 1 61.31 32 ALA B O 1
ATOM 2630 N N . LEU B 1 33 ? -26.062 9.414 -5.266 1 76.44 33 LEU B N 1
ATOM 2631 C CA . LEU B 1 33 ? -24.797 9.867 -5.816 1 76.44 33 LEU B CA 1
ATOM 2632 C C . LEU B 1 33 ? -24.406 9.023 -7.027 1 76.44 33 LEU B C 1
ATOM 2634 O O . LEU B 1 33 ? -24.375 7.793 -6.949 1 76.44 33 LEU B O 1
ATOM 2638 N N . GLU B 1 34 ? -24.344 9.734 -8.203 1 82.31 34 GLU B N 1
ATOM 2639 C CA . GLU B 1 34 ? -23.875 9.062 -9.414 1 82.31 34 GLU B CA 1
ATOM 2640 C C . GLU B 1 34 ? -22.344 9.023 -9.477 1 82.31 34 GLU B C 1
ATOM 2642 O O . GLU B 1 34 ? -21.703 10.039 -9.719 1 82.31 34 GLU B O 1
ATOM 2647 N N . LEU B 1 35 ? -21.719 7.887 -9.367 1 91.31 35 LEU B N 1
ATOM 2648 C CA . LEU B 1 35 ? -20.266 7.75 -9.234 1 91.31 35 LEU B CA 1
ATOM 2649 C C . LEU B 1 35 ? -19.594 7.746 -10.602 1 91.31 35 LEU B C 1
ATOM 2651 O O . LEU B 1 35 ? -18.359 7.734 -10.688 1 91.31 35 LEU B O 1
ATOM 2655 N N . GLY B 1 36 ? -20.422 7.871 -11.656 1 89.19 36 GLY B N 1
ATOM 2656 C CA . GLY B 1 36 ? -19.859 7.855 -13 1 89.19 36 GLY B CA 1
ATOM 2657 C C . GLY B 1 36 ? -19.609 9.242 -13.562 1 89.19 36 GLY B C 1
ATOM 2658 O O . GLY B 1 36 ? -19 9.391 -14.617 1 89.19 36 GLY B O 1
ATOM 2659 N N . GLU B 1 37 ? -20.109 10.25 -12.883 1 91.81 37 GLU B N 1
ATOM 2660 C CA . GLU B 1 37 ? -19.953 11.633 -13.336 1 91.81 37 GLU B CA 1
ATOM 2661 C C . GLU B 1 37 ? -19.094 12.438 -12.367 1 91.81 37 GLU B C 1
ATOM 2663 O O . GLU B 1 37 ? -19.141 12.227 -11.156 1 91.81 37 GLU B O 1
ATOM 2668 N N . PRO B 1 38 ? -18.391 13.445 -12.953 1 94.62 38 PRO B N 1
ATOM 2669 C CA . PRO B 1 38 ? -17.453 14.203 -12.133 1 94.62 38 PRO B CA 1
ATOM 2670 C C . PRO B 1 38 ? -18.109 14.844 -10.914 1 94.62 38 PRO B C 1
ATOM 2672 O O . PRO B 1 38 ? -17.516 14.891 -9.836 1 94.62 38 PRO B O 1
ATOM 2675 N N . GLU B 1 39 ? -19.328 15.305 -11.055 1 93.88 39 GLU B N 1
ATOM 2676 C CA . GLU B 1 39 ? -20 15.945 -9.938 1 93.88 39 GLU B CA 1
ATOM 2677 C C . GLU B 1 39 ? -20.25 14.945 -8.805 1 93.88 39 GLU B C 1
ATOM 2679 O O . GLU B 1 39 ? -20.016 15.25 -7.637 1 93.88 39 GLU B O 1
ATOM 2684 N N . GLY B 1 40 ? -20.766 13.82 -9.195 1 93.81 40 GLY B N 1
ATOM 2685 C CA . GLY B 1 40 ? -21 12.773 -8.211 1 93.81 40 GLY B CA 1
ATOM 2686 C C . GLY B 1 40 ? -19.719 12.258 -7.59 1 93.81 40 GLY B C 1
ATOM 2687 O O . GLY B 1 40 ? -19.688 11.953 -6.395 1 93.81 40 GLY B O 1
ATOM 2688 N N . GLN B 1 41 ? -18.672 12.18 -8.367 1 95.06 41 GLN B N 1
ATOM 2689 C CA . GLN B 1 41 ? -17.391 11.734 -7.871 1 95.06 41 GLN B CA 1
ATOM 2690 C C . GLN B 1 41 ? -16.812 12.703 -6.84 1 95.06 41 GLN B C 1
ATOM 2692 O O . GLN B 1 41 ? -16.266 12.289 -5.824 1 95.06 41 GLN B O 1
ATOM 2697 N N . LEU B 1 42 ? -16.969 13.953 -7.109 1 96 42 LEU B N 1
ATOM 2698 C CA . LEU B 1 42 ? -16.469 14.961 -6.176 1 96 42 LEU B CA 1
ATOM 2699 C C . LEU B 1 42 ? -17.234 14.906 -4.859 1 96 42 LEU B C 1
ATOM 2701 O O . LEU B 1 42 ? -16.641 15.016 -3.783 1 96 42 LEU B O 1
ATOM 2705 N N . GLN B 1 43 ? -18.531 14.734 -4.918 1 95.12 43 GLN B N 1
ATOM 2706 C CA . GLN B 1 43 ? -19.312 14.594 -3.703 1 95.12 43 GLN B CA 1
ATOM 2707 C C . GLN B 1 43 ? -18.922 13.336 -2.932 1 95.12 43 GLN B C 1
ATOM 2709 O O . GLN B 1 43 ? -18.875 13.352 -1.7 1 95.12 43 GLN B O 1
ATOM 2714 N N . ALA B 1 44 ? -18.688 12.281 -3.666 1 96.38 44 ALA B N 1
ATOM 2715 C CA . ALA B 1 44 ? -18.234 11.055 -3.037 1 96.38 44 ALA B CA 1
ATOM 2716 C C . ALA B 1 44 ? -16.906 11.273 -2.307 1 96.38 44 ALA B C 1
ATOM 2718 O O . ALA B 1 44 ? -16.734 10.82 -1.173 1 96.38 44 ALA B O 1
ATOM 2719 N N . LEU B 1 45 ? -16.047 12.031 -2.959 1 97.12 45 LEU B N 1
ATOM 2720 C CA . LEU B 1 45 ? -14.758 12.336 -2.336 1 97.12 45 LEU B CA 1
ATOM 2721 C C . LEU B 1 45 ? -14.953 13.102 -1.034 1 97.12 45 LEU B C 1
ATOM 2723 O O . LEU B 1 45 ? -14.258 12.852 -0.047 1 97.12 45 LEU B O 1
ATOM 2727 N N . ARG B 1 46 ? -15.82 14.008 -1.06 1 97.5 46 ARG B N 1
ATOM 2728 C CA . ARG B 1 46 ? -16.078 14.781 0.149 1 97.5 46 ARG B CA 1
ATOM 2729 C C . ARG B 1 46 ? -16.578 13.883 1.278 1 97.5 46 ARG B C 1
ATOM 2731 O O . ARG B 1 46 ? -16.156 14.039 2.43 1 97.5 46 ARG B O 1
ATOM 2738 N N . LYS B 1 47 ? -17.406 12.906 0.954 1 97.81 47 LYS B N 1
ATOM 2739 C CA . LYS B 1 47 ? -17.906 11.977 1.959 1 97.81 47 LYS B CA 1
ATOM 2740 C C . LYS B 1 47 ? -16.797 11.055 2.455 1 97.81 47 LYS B C 1
ATOM 2742 O O . LYS B 1 47 ? -16.781 10.672 3.627 1 97.81 47 LYS B O 1
ATOM 2747 N N . VAL B 1 48 ? -15.891 10.672 1.584 1 98 48 VAL B N 1
ATOM 2748 C CA . VAL B 1 48 ? -14.789 9.781 1.939 1 98 48 VAL B CA 1
ATOM 2749 C C . VAL B 1 48 ? -13.797 10.516 2.836 1 98 48 VAL B C 1
ATOM 2751 O O . VAL B 1 48 ? -13.328 9.969 3.834 1 98 48 VAL B O 1
ATOM 2754 N N . PHE B 1 49 ? -13.555 11.75 2.549 1 98.12 49 PHE B N 1
ATOM 2755 C CA . PHE B 1 49 ? -12.461 12.445 3.225 1 98.12 49 PHE B CA 1
ATOM 2756 C C . PHE B 1 49 ? -12.992 13.281 4.387 1 98.12 49 PHE B C 1
ATOM 2758 O O . PHE B 1 49 ? -12.258 13.57 5.332 1 98.12 49 PHE B O 1
ATOM 2765 N N . CYS B 1 50 ? -14.227 13.672 4.273 1 97.88 50 CYS B N 1
ATOM 2766 C CA . CYS B 1 50 ? -14.805 14.547 5.285 1 97.88 50 CYS B CA 1
ATOM 2767 C C . CYS B 1 50 ? -16.297 14.25 5.469 1 97.88 50 CYS B C 1
ATOM 2769 O O . CYS B 1 50 ? -16.688 13.086 5.578 1 97.88 50 CYS B O 1
ATOM 2771 N N . SER B 1 51 ? -17.047 15.289 5.727 1 97.5 51 SER B N 1
ATOM 2772 C CA . SER B 1 51 ? -18.5 15.352 5.793 1 97.5 51 SER B CA 1
ATOM 2773 C C . SER B 1 51 ? -19.062 16.391 4.82 1 97.5 51 SER B C 1
ATOM 2775 O O . SER B 1 51 ? -18.391 17.375 4.512 1 97.5 51 SER B O 1
ATOM 2777 N N . THR B 1 52 ? -20.266 16.109 4.324 1 96.38 52 THR B N 1
ATOM 2778 C CA . THR B 1 52 ? -20.922 17.109 3.5 1 96.38 52 THR B CA 1
ATOM 2779 C C . THR B 1 52 ? -21.406 18.281 4.355 1 96.38 52 THR B C 1
ATOM 2781 O O . THR B 1 52 ? -21.766 19.328 3.832 1 96.38 52 THR B O 1
ATOM 2784 N N . GLU B 1 53 ? -21.406 18.047 5.66 1 97.12 53 GLU B N 1
ATOM 2785 C CA . GLU B 1 53 ? -21.641 19.141 6.59 1 97.12 53 GLU B CA 1
ATOM 2786 C C . GLU B 1 53 ? -20.359 19.906 6.895 1 97.12 53 GLU B C 1
ATOM 2788 O O . GLU B 1 53 ? -19.375 19.297 7.355 1 97.12 53 GLU B O 1
ATOM 2793 N N . ASP B 1 54 ? -20.422 21.203 6.734 1 97.69 54 ASP B N 1
ATOM 2794 C CA . ASP B 1 54 ? -19.234 22.016 6.945 1 97.69 54 ASP B CA 1
ATOM 2795 C C . ASP B 1 54 ? -18.797 21.984 8.406 1 97.69 54 ASP B C 1
ATOM 2797 O O . ASP B 1 54 ? -19.625 22.062 9.312 1 97.69 54 ASP B O 1
ATOM 2801 N N . GLY B 1 55 ? -17.469 21.75 8.555 1 98.12 55 GLY B N 1
ATOM 2802 C CA . GLY B 1 55 ? -16.875 21.969 9.867 1 98.12 55 GLY B CA 1
ATOM 2803 C C . GLY B 1 55 ? -16.969 20.75 10.766 1 98.12 55 GLY B C 1
ATOM 2804 O O . GLY B 1 55 ? -16.656 20.828 11.961 1 98.12 55 GLY B O 1
ATOM 2805 N N . GLN B 1 56 ? -17.422 19.656 10.227 1 97.81 56 GLN B N 1
ATOM 2806 C CA . GLN B 1 56 ? -17.453 18.438 11.023 1 97.81 56 GLN B CA 1
ATOM 2807 C C . GLN B 1 56 ? -16.094 17.75 11.055 1 97.81 56 GLN B C 1
ATOM 2809 O O . GLN B 1 56 ? -15.594 17.312 10.023 1 97.81 56 GLN B O 1
ATOM 2814 N N . PRO B 1 57 ? -15.5 17.625 12.266 1 98.06 57 PRO B N 1
ATOM 2815 C CA . PRO B 1 57 ? -14.195 16.969 12.336 1 98.06 57 PRO B CA 1
ATOM 2816 C C . PRO B 1 57 ? -14.258 15.484 11.984 1 98.06 57 PRO B C 1
ATOM 2818 O O . PRO B 1 57 ? -15.203 14.797 12.375 1 98.06 57 PRO B O 1
ATOM 2821 N N . ILE B 1 58 ? -13.328 15.078 11.172 1 98.19 58 ILE B N 1
ATOM 2822 C CA . ILE B 1 58 ? -13.148 13.68 10.781 1 98.19 58 ILE B CA 1
ATOM 2823 C C . ILE B 1 58 ? -11.719 13.234 11.102 1 98.19 58 ILE B C 1
ATOM 2825 O O . ILE B 1 58 ? -10.773 14 10.922 1 98.19 58 ILE B O 1
ATOM 2829 N N . ILE B 1 59 ? -11.562 11.961 11.602 1 98.5 59 ILE B N 1
ATOM 2830 C CA . ILE B 1 59 ? -10.25 11.438 11.945 1 98.5 59 ILE B CA 1
ATOM 2831 C C . ILE B 1 59 ? -9.945 10.203 11.102 1 98.5 59 ILE B C 1
ATOM 2833 O O . ILE B 1 59 ? -10.781 9.297 10.992 1 98.5 59 ILE B O 1
ATOM 2837 N N . TYR B 1 60 ? -8.844 10.195 10.453 1 98.69 60 TYR B N 1
ATOM 2838 C CA . TYR B 1 60 ? -8.234 8.977 9.93 1 98.69 60 TYR B CA 1
ATOM 2839 C C . TYR B 1 60 ? -7.098 8.5 10.82 1 98.69 60 TYR B C 1
ATOM 2841 O O . TYR B 1 60 ? -6.332 9.32 11.344 1 98.69 60 TYR B O 1
ATOM 2849 N N . TRP B 1 61 ? -7.004 7.203 11.016 1 98.31 61 TRP B N 1
ATOM 2850 C CA . TRP B 1 61 ? -5.977 6.566 11.836 1 98.31 61 TRP B CA 1
ATOM 2851 C C . TRP B 1 61 ? -5.375 5.363 11.117 1 98.31 61 TRP B C 1
ATOM 2853 O O . TRP B 1 61 ? -6.094 4.578 10.5 1 98.31 61 TRP B O 1
ATOM 2863 N N . TRP B 1 62 ? -4.008 5.23 11.195 1 98.5 62 TRP B N 1
ATOM 2864 C CA . TRP B 1 62 ? -3.346 4.098 10.547 1 98.5 62 TRP B CA 1
ATOM 2865 C C . TRP B 1 62 ? -2.117 3.666 11.344 1 98.5 62 TRP B C 1
ATOM 2867 O O . TRP B 1 62 ? -1.564 4.449 12.117 1 98.5 62 TRP B O 1
ATOM 2877 N N . GLU B 1 63 ? -1.717 2.471 11.18 1 98.06 63 GLU B N 1
ATOM 2878 C CA . GLU B 1 63 ? -0.515 1.931 11.812 1 98.06 63 GLU B CA 1
ATOM 2879 C C . GLU B 1 63 ? 0.171 0.912 10.906 1 98.06 63 GLU B C 1
ATOM 2881 O O . GLU B 1 63 ? -0.446 0.384 9.977 1 98.06 63 GLU B O 1
ATOM 2886 N N . GLY B 1 64 ? 1.417 0.69 11.148 1 98.31 64 GLY B N 1
ATOM 2887 C CA . GLY B 1 64 ? 2.182 -0.261 10.359 1 98.31 64 GLY B CA 1
ATOM 2888 C C . GLY B 1 64 ? 3.664 -0.249 10.68 1 98.31 64 GLY B C 1
ATOM 2889 O O . GLY B 1 64 ? 4.051 -0.158 11.852 1 98.31 64 GLY B O 1
ATOM 2890 N N . LYS B 1 65 ? 4.395 -0.464 9.602 1 98.75 65 LYS B N 1
ATOM 2891 C CA . LYS B 1 65 ? 5.824 -0.688 9.789 1 98.75 65 LYS B CA 1
ATOM 2892 C C . LYS B 1 65 ? 6.645 0.106 8.781 1 98.75 65 LYS B C 1
ATOM 2894 O O . LYS B 1 65 ? 6.168 0.415 7.688 1 98.75 65 LYS B O 1
ATOM 2899 N N . THR B 1 66 ? 7.852 0.41 9.18 1 98.75 66 THR B N 1
ATOM 2900 C CA . THR B 1 66 ? 8.836 1.071 8.328 1 98.75 66 THR B CA 1
ATOM 2901 C C . THR B 1 66 ? 10.109 0.244 8.227 1 98.75 66 THR B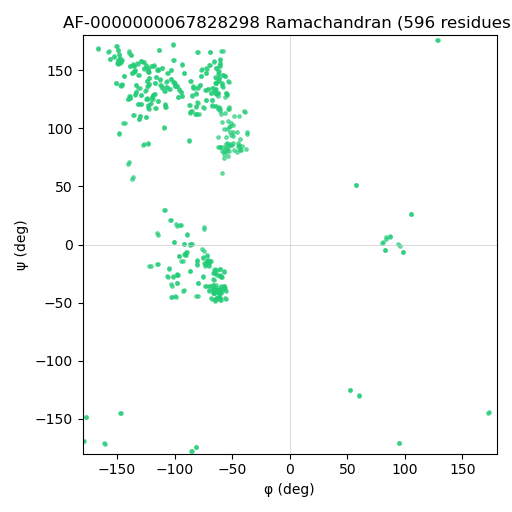 C 1
ATOM 2903 O O . THR B 1 66 ? 10.625 -0.241 9.242 1 98.75 66 THR B O 1
ATOM 2906 N N . TYR B 1 67 ? 10.625 0.131 7.043 1 98.88 67 TYR B N 1
ATOM 2907 C CA . TYR B 1 67 ? 11.828 -0.646 6.766 1 98.88 67 TYR B CA 1
ATOM 2908 C C . TYR B 1 67 ? 12.859 0.193 6.023 1 98.88 67 TYR B C 1
ATOM 2910 O O . TYR B 1 67 ? 12.516 1.188 5.379 1 98.88 67 TYR B O 1
ATOM 2918 N N . SER B 1 68 ? 14.094 -0.228 6.152 1 98.69 68 SER B N 1
ATOM 2919 C CA . SER B 1 68 ? 15.141 0.283 5.27 1 98.69 68 SER B CA 1
ATOM 2920 C C . SER B 1 68 ? 15.305 -0.6 4.039 1 98.69 68 SER B C 1
ATOM 2922 O O . SER B 1 68 ? 15.086 -1.812 4.102 1 98.69 68 SER B O 1
ATOM 2924 N N . ARG B 1 69 ? 15.664 0.005 2.947 1 98.25 69 ARG B N 1
ATOM 2925 C CA . ARG B 1 69 ? 16.094 -0.643 1.713 1 98.25 69 ARG B CA 1
ATOM 2926 C C . ARG B 1 69 ? 17.469 -0.144 1.284 1 98.25 69 ARG B C 1
ATOM 2928 O O . ARG B 1 69 ? 17.625 1.017 0.896 1 98.25 69 ARG B O 1
ATOM 2935 N N . ILE B 1 70 ? 18.422 -1.009 1.394 1 96.69 70 ILE B N 1
ATOM 2936 C CA . ILE B 1 70 ? 19.797 -0.704 1.017 1 96.69 70 ILE B CA 1
ATOM 2937 C C . ILE B 1 70 ? 20.328 -1.794 0.091 1 96.69 70 ILE B C 1
ATOM 2939 O O . ILE B 1 70 ? 20.219 -2.984 0.397 1 96.69 70 ILE B O 1
ATOM 2943 N N . PRO B 1 71 ? 20.906 -1.391 -1.096 1 93.12 71 PRO B N 1
ATOM 2944 C CA . PRO B 1 71 ? 21.5 -2.424 -1.938 1 93.12 71 PRO B CA 1
ATOM 2945 C C . PRO B 1 71 ? 22.547 -3.252 -1.194 1 93.12 71 PRO B C 1
ATOM 2947 O O . PRO B 1 71 ? 23.406 -2.695 -0.496 1 93.12 71 PRO B O 1
ATOM 2950 N N . GLY B 1 72 ? 22.391 -4.562 -1.3 1 92.81 72 GLY B N 1
ATOM 2951 C CA . GLY B 1 72 ? 23.422 -5.449 -0.785 1 92.81 72 GLY B CA 1
ATOM 2952 C C . GLY B 1 72 ? 23.109 -5.992 0.597 1 92.81 72 GLY B C 1
ATOM 2953 O O . GLY B 1 72 ? 23.844 -6.836 1.118 1 92.81 72 GLY B O 1
ATOM 2954 N N . GLU B 1 73 ? 22.047 -5.523 1.213 1 95.25 73 GLU B N 1
ATOM 2955 C CA . GLU B 1 73 ? 21.688 -6.09 2.506 1 95.25 73 GLU B CA 1
ATOM 2956 C C . GLU B 1 73 ? 20.172 -6.285 2.611 1 95.25 73 GLU B C 1
ATOM 2958 O O . GLU B 1 73 ? 19.406 -5.594 1.939 1 95.25 73 GLU B O 1
ATOM 2963 N N . PRO B 1 74 ? 19.734 -7.27 3.455 1 97.69 74 PRO B N 1
ATOM 2964 C CA . PRO B 1 74 ? 18.297 -7.453 3.662 1 97.69 74 PRO B CA 1
ATOM 2965 C C . PRO B 1 74 ? 17.625 -6.223 4.273 1 97.69 74 PRO B C 1
ATOM 2967 O O . PRO B 1 74 ? 18.25 -5.504 5.062 1 97.69 74 PRO B O 1
ATOM 2970 N N . ASP B 1 75 ? 16.375 -5.992 3.881 1 98.69 75 ASP B N 1
ATOM 2971 C CA . ASP B 1 75 ? 15.633 -4.895 4.496 1 98.69 75 ASP B CA 1
ATOM 2972 C C . ASP B 1 75 ? 15.555 -5.066 6.012 1 98.69 75 ASP B C 1
ATOM 2974 O O . ASP B 1 75 ? 15.453 -6.191 6.508 1 98.69 75 ASP B O 1
ATOM 2978 N N . ARG B 1 76 ? 15.578 -3.951 6.727 1 98.38 76 ARG B N 1
ATOM 2979 C CA . ARG B 1 76 ? 15.523 -3.988 8.18 1 98.38 76 ARG B CA 1
ATOM 2980 C C . ARG B 1 76 ? 14.289 -3.258 8.703 1 98.38 76 ARG B C 1
ATOM 2982 O O . ARG B 1 76 ? 14.023 -2.121 8.312 1 98.38 76 ARG B O 1
ATOM 2989 N N . LEU B 1 77 ? 13.555 -3.992 9.578 1 98.75 77 LEU B N 1
ATOM 2990 C CA . LEU B 1 77 ? 12.484 -3.307 10.305 1 98.75 77 LEU B CA 1
ATOM 2991 C C . LEU B 1 77 ? 13.062 -2.244 11.234 1 98.75 77 LEU B C 1
ATOM 2993 O O . LEU B 1 77 ? 13.859 -2.555 12.125 1 98.75 77 LEU B O 1
ATOM 2997 N N . LEU B 1 78 ? 12.695 -0.994 11.031 1 98.81 78 LEU B N 1
ATOM 2998 C CA . LEU B 1 78 ? 13.266 0.087 11.828 1 98.81 78 LEU B CA 1
ATOM 2999 C C . LEU B 1 78 ? 12.281 0.548 12.898 1 98.81 78 LEU B C 1
ATOM 3001 O O . LEU B 1 78 ? 12.656 0.717 14.062 1 98.81 78 LEU B O 1
ATOM 3005 N N . PHE B 1 79 ? 10.984 0.731 12.469 1 98.88 79 PHE B N 1
ATOM 3006 C CA . PHE B 1 79 ? 10 1.317 13.375 1 98.88 79 PHE B CA 1
ATOM 3007 C C . PHE B 1 79 ? 8.633 0.681 13.172 1 98.88 79 PHE B C 1
ATOM 3009 O O . PHE B 1 79 ? 8.266 0.327 12.055 1 98.88 79 PHE B O 1
ATOM 3016 N N . LEU B 1 80 ? 7.914 0.557 14.297 1 98.62 80 LEU B N 1
ATOM 3017 C CA . LEU B 1 80 ? 6.465 0.666 14.156 1 98.62 80 LEU B CA 1
ATOM 3018 C C . LEU B 1 80 ? 6.043 2.121 13.984 1 98.62 80 LEU B C 1
ATOM 3020 O O . LEU B 1 80 ? 6.758 3.033 14.406 1 98.62 80 LEU B O 1
ATOM 3024 N N . VAL B 1 81 ? 4.957 2.264 13.281 1 98.75 81 VAL B N 1
ATOM 3025 C CA . VAL B 1 81 ? 4.473 3.631 13.133 1 98.75 81 VAL B CA 1
ATOM 3026 C C . VAL B 1 81 ? 2.967 3.676 13.375 1 98.75 81 VAL B C 1
ATOM 3028 O O . VAL B 1 81 ? 2.266 2.688 13.148 1 98.75 81 VAL B O 1
ATOM 3031 N N . GLU B 1 82 ? 2.525 4.77 13.852 1 98.62 82 GLU B N 1
ATOM 3032 C CA . GLU B 1 82 ? 1.119 5.098 14.062 1 98.62 82 GLU B CA 1
ATOM 3033 C C . GLU B 1 82 ? 0.828 6.547 13.68 1 98.62 82 GLU B C 1
ATOM 3035 O O . GLU B 1 82 ? 1.537 7.461 14.102 1 98.62 82 GLU B O 1
ATOM 3040 N N . GLY B 1 83 ? -0.203 6.695 12.828 1 98.56 83 GLY B N 1
ATOM 3041 C CA . GLY B 1 83 ? -0.518 8.031 12.359 1 98.56 83 GLY B CA 1
ATOM 3042 C C . GLY B 1 83 ? -1.98 8.398 12.523 1 98.56 83 GLY B C 1
ATOM 3043 O O . GLY B 1 83 ? -2.83 7.52 12.688 1 98.56 83 GLY B O 1
ATOM 3044 N N . MET B 1 84 ? -2.189 9.656 12.547 1 98.44 84 MET B N 1
ATOM 3045 C CA . MET B 1 84 ? -3.541 10.211 12.617 1 98.44 84 MET B CA 1
ATOM 3046 C C . MET B 1 84 ? -3.639 11.516 11.836 1 98.44 84 MET B C 1
ATOM 3048 O O . MET B 1 84 ? -2.709 12.32 11.852 1 98.44 84 MET B O 1
ATOM 3052 N N . ASN B 1 85 ? -4.66 11.695 11.133 1 98.69 85 ASN B N 1
ATOM 3053 C CA . ASN B 1 85 ? -5.035 12.953 10.484 1 98.69 85 ASN B CA 1
ATOM 3054 C C . ASN B 1 85 ? -6.406 13.43 10.945 1 98.69 85 ASN B C 1
ATOM 3056 O O . ASN B 1 85 ? -7.379 12.672 10.906 1 98.69 85 ASN B O 1
ATOM 3060 N N . ILE B 1 86 ? -6.5 14.594 11.508 1 98.69 86 ILE B N 1
ATOM 3061 C CA . ILE B 1 86 ? -7.785 15.188 11.859 1 98.69 86 ILE B CA 1
ATOM 3062 C C . ILE B 1 86 ? -8.086 16.344 10.922 1 98.69 86 ILE B C 1
ATOM 3064 O O . ILE B 1 86 ? -7.23 17.203 10.68 1 98.69 86 ILE B O 1
ATOM 3068 N N . ARG B 1 87 ? -9.312 16.359 10.383 1 98.81 87 ARG B N 1
ATOM 3069 C CA . ARG B 1 87 ? -9.609 17.25 9.266 1 98.81 87 ARG B CA 1
ATOM 3070 C C . ARG B 1 87 ? -11.07 17.719 9.305 1 98.81 87 ARG B C 1
ATOM 3072 O O . ARG B 1 87 ? -11.883 17.141 10.031 1 98.81 87 ARG B O 1
ATOM 3079 N N . GLN B 1 88 ? -11.344 18.719 8.602 1 98.69 88 GLN B N 1
ATOM 3080 C CA . GLN B 1 88 ? -12.688 19.188 8.297 1 98.69 88 GLN B CA 1
ATOM 3081 C C . GLN B 1 88 ? -12.742 19.859 6.926 1 98.69 88 GLN B C 1
ATOM 3083 O O . GLN B 1 88 ? -11.719 20.297 6.406 1 98.69 88 GLN B O 1
ATOM 3088 N N . CYS B 1 89 ? -13.953 19.859 6.34 1 98.56 89 CYS B N 1
ATOM 3089 C CA . CYS B 1 89 ? -14.125 20.453 5.02 1 98.56 89 CYS B CA 1
ATOM 3090 C C . CYS B 1 89 ? -15.125 21.609 5.066 1 98.56 89 CYS B C 1
ATOM 3092 O O . CYS B 1 89 ? -15.984 21.656 5.949 1 98.56 89 CYS B O 1
ATOM 3094 N N . GLY B 1 90 ? -14.938 22.469 4.172 1 98 90 GLY B N 1
ATOM 3095 C CA . GLY B 1 90 ? -15.812 23.609 3.979 1 98 90 GLY B CA 1
ATOM 3096 C C . GLY B 1 90 ? -15.68 24.234 2.602 1 98 90 GLY B C 1
ATOM 3097 O O . GLY B 1 90 ? -15.07 23.641 1.705 1 98 90 GLY B O 1
ATOM 3098 N N . PRO B 1 91 ? -16.312 25.344 2.469 1 96 91 PRO B N 1
ATOM 3099 C CA . PRO B 1 91 ? -16.281 25.984 1.146 1 96 91 PRO B CA 1
ATOM 3100 C C . PRO B 1 91 ? -14.883 26.422 0.728 1 96 91 PRO B C 1
ATOM 3102 O O . PRO B 1 91 ? -14.078 26.828 1.571 1 96 91 PRO B O 1
ATOM 3105 N N . LEU B 1 92 ? -14.633 26.281 -0.549 1 95.94 92 LEU B N 1
ATOM 3106 C CA . LEU B 1 92 ? -13.398 26.797 -1.135 1 95.94 92 LEU B CA 1
ATOM 3107 C C . LEU B 1 92 ? -13.547 28.266 -1.511 1 95.94 92 LEU B C 1
ATOM 3109 O O . LEU B 1 92 ? -14.305 28.594 -2.422 1 95.94 92 LEU B O 1
ATOM 3113 N N . ALA B 1 93 ? -12.836 29.156 -0.89 1 90.06 93 ALA B N 1
ATOM 3114 C CA . ALA B 1 93 ? -12.992 30.609 -1.027 1 90.06 93 ALA B CA 1
ATOM 3115 C C . ALA B 1 93 ? -12.875 31.031 -2.486 1 90.06 93 ALA B C 1
ATOM 3117 O O . ALA B 1 93 ? -13.609 31.906 -2.947 1 90.06 93 ALA B O 1
ATOM 3118 N N . ASP B 1 94 ? -11.992 30.453 -3.193 1 89.75 94 ASP B N 1
ATOM 3119 C CA . ASP B 1 94 ? -11.789 30.828 -4.59 1 89.75 94 ASP B CA 1
ATOM 3120 C C . ASP B 1 94 ? -12.391 29.781 -5.527 1 89.75 94 ASP B C 1
ATOM 3122 O O . ASP B 1 94 ? -11.961 29.641 -6.672 1 89.75 94 ASP B O 1
ATOM 3126 N N . GLY B 1 95 ? -13.273 29.062 -4.977 1 90.38 95 GLY B N 1
ATOM 3127 C CA . GLY B 1 95 ? -13.953 28.062 -5.789 1 90.38 95 GLY B CA 1
ATOM 3128 C C . GLY B 1 95 ? -14.922 28.672 -6.793 1 90.38 95 GLY B C 1
ATOM 3129 O O . GLY B 1 95 ? -15.508 29.734 -6.535 1 90.38 95 GLY B O 1
ATOM 3130 N N . HIS B 1 96 ? -15.102 27.953 -7.918 1 90.75 96 HIS B N 1
ATOM 3131 C CA . HIS B 1 96 ? -15.977 28.453 -8.977 1 90.75 96 HIS B CA 1
ATOM 3132 C C . HIS B 1 96 ? -17.297 27.703 -9.008 1 90.75 96 HIS B C 1
ATOM 3134 O O . HIS B 1 96 ? -18.297 28.203 -9.531 1 90.75 96 HIS B O 1
ATOM 3140 N N . ASP B 1 97 ? -17.219 26.484 -8.562 1 93.5 97 ASP B N 1
ATOM 3141 C CA . ASP B 1 97 ? -18.406 25.641 -8.562 1 93.5 97 ASP B CA 1
ATOM 3142 C C . ASP B 1 97 ? -18.891 25.375 -7.137 1 93.5 97 ASP B C 1
ATOM 3144 O O . ASP B 1 97 ? -18.078 25.312 -6.203 1 93.5 97 ASP B O 1
ATOM 3148 N N . ASP B 1 98 ? -20.172 25.141 -6.945 1 92 98 ASP B N 1
ATOM 3149 C CA . ASP B 1 98 ? -20.766 24.906 -5.633 1 92 98 ASP B CA 1
ATOM 3150 C C . ASP B 1 98 ? -20.203 23.625 -5.004 1 92 98 ASP B C 1
ATOM 3152 O O . ASP B 1 98 ? -20.188 23.5 -3.777 1 92 98 ASP B O 1
ATOM 3156 N N . GLU B 1 99 ? -19.766 22.734 -5.867 1 93.19 99 GLU B N 1
ATOM 3157 C CA . GLU B 1 99 ? -19.281 21.438 -5.398 1 93.19 99 GLU B CA 1
ATOM 3158 C C . GLU B 1 99 ? -17.844 21.547 -4.879 1 93.19 99 GLU B C 1
ATOM 3160 O O . GLU B 1 99 ? -17.359 20.625 -4.211 1 93.19 99 GLU B O 1
ATOM 3165 N N . ASP B 1 100 ? -17.172 22.719 -5.195 1 97.19 100 ASP B N 1
ATOM 3166 C CA . ASP B 1 100 ? -15.781 22.891 -4.754 1 97.19 100 ASP B CA 1
ATOM 3167 C C . ASP B 1 100 ? -15.695 22.938 -3.232 1 97.19 100 ASP B C 1
ATOM 3169 O O . ASP B 1 100 ? -16.547 23.547 -2.574 1 97.19 100 ASP B O 1
ATOM 3173 N N . PHE B 1 101 ? -14.672 22.266 -2.705 1 97.62 101 PHE B N 1
ATOM 3174 C CA . PHE B 1 101 ? -14.523 22.359 -1.257 1 97.62 101 PHE B CA 1
ATOM 3175 C C . PHE B 1 101 ? -13.047 22.312 -0.866 1 97.62 101 PHE B C 1
ATOM 3177 O O . PHE B 1 101 ? -12.203 21.891 -1.655 1 97.62 101 PHE B O 1
ATOM 3184 N N . ARG B 1 102 ? -12.812 22.844 0.318 1 97.69 102 ARG B N 1
ATOM 3185 C CA . ARG B 1 102 ? -11.492 22.844 0.945 1 97.69 102 ARG B CA 1
ATOM 3186 C C . ARG B 1 102 ? -11.438 21.859 2.107 1 97.69 102 ARG B C 1
ATOM 3188 O O . ARG B 1 102 ? -12.391 21.75 2.877 1 97.69 102 ARG B O 1
ATOM 3195 N N . MET B 1 103 ? -10.359 21.094 2.164 1 98.56 103 MET B N 1
ATOM 3196 C CA . MET B 1 103 ? -10.062 20.281 3.336 1 98.56 103 MET B CA 1
ATOM 3197 C C . MET B 1 103 ? -8.883 20.859 4.117 1 98.56 103 MET B C 1
ATOM 3199 O O . MET B 1 103 ? -7.789 21.016 3.568 1 98.56 103 MET B O 1
ATOM 3203 N N . VAL B 1 104 ? -9.102 21.203 5.406 1 98.81 104 VAL B N 1
ATOM 3204 C CA . VAL B 1 104 ? -8.023 21.625 6.297 1 98.81 104 VAL B CA 1
ATOM 3205 C C . VAL B 1 104 ? -7.727 20.531 7.309 1 98.81 104 VAL B C 1
ATOM 3207 O O . VAL B 1 104 ? -8.648 19.859 7.793 1 98.81 104 VAL B O 1
ATOM 3210 N N . SER B 1 105 ? -6.414 20.328 7.59 1 98.75 105 SER B N 1
ATOM 3211 C CA . SER B 1 105 ? -6.117 19.172 8.43 1 98.75 105 SER B CA 1
ATOM 3212 C C . SER B 1 105 ? -4.785 19.344 9.156 1 98.75 105 SER B C 1
ATOM 3214 O O . SER B 1 105 ? -4 20.234 8.82 1 98.75 105 SER B O 1
ATOM 3216 N N . ARG B 1 106 ? -4.605 18.562 10.266 1 98.62 106 ARG B N 1
ATOM 3217 C CA . ARG B 1 106 ? -3.352 18.281 10.969 1 98.62 106 ARG B CA 1
ATOM 3218 C C . ARG B 1 106 ? -3 16.797 10.898 1 98.62 106 ARG B C 1
ATOM 3220 O O . ARG B 1 106 ? -3.885 15.945 10.93 1 98.62 106 ARG B O 1
ATOM 3227 N N . GLU B 1 107 ? -1.702 16.531 10.797 1 98.62 107 GLU B N 1
ATOM 3228 C CA . GLU B 1 107 ? -1.269 15.148 10.68 1 98.62 107 GLU B CA 1
ATOM 3229 C C . GLU B 1 107 ? -0.096 14.852 11.617 1 98.62 107 GLU B C 1
ATOM 3231 O O . GLU B 1 107 ? 0.855 15.633 11.688 1 98.62 107 GLU B O 1
ATOM 3236 N N . ILE B 1 108 ? -0.235 13.75 12.367 1 98.31 108 ILE B N 1
ATOM 3237 C CA . ILE B 1 108 ? 0.837 13.258 13.227 1 98.31 108 ILE B CA 1
ATOM 3238 C C . ILE B 1 108 ? 1.2 11.828 12.836 1 98.31 108 ILE B C 1
ATOM 3240 O O . ILE B 1 108 ? 0.324 11.031 12.5 1 98.31 108 ILE B O 1
ATOM 3244 N N . LEU B 1 109 ? 2.455 11.484 12.797 1 98.75 109 LEU B N 1
ATOM 3245 C CA . LEU B 1 109 ? 2.979 10.125 12.672 1 98.75 109 LEU B CA 1
ATOM 3246 C C . LEU B 1 109 ? 4.07 9.875 13.711 1 98.75 109 LEU B C 1
ATOM 3248 O O . LEU B 1 109 ? 5.086 10.578 13.734 1 98.75 109 LEU B O 1
ATOM 3252 N N . LEU B 1 110 ? 3.842 8.883 14.539 1 98.81 110 LEU B N 1
ATOM 3253 C CA . LEU B 1 110 ? 4.777 8.508 15.594 1 98.81 110 LEU B CA 1
ATOM 3254 C C . LEU B 1 110 ? 5.652 7.34 15.156 1 98.81 110 LEU B C 1
ATOM 3256 O O . LEU B 1 110 ? 5.164 6.391 14.539 1 98.81 110 LEU B O 1
ATOM 3260 N N . TYR B 1 111 ? 6.922 7.48 15.469 1 98.88 111 TYR B N 1
ATOM 3261 C CA . TYR B 1 111 ? 7.852 6.363 15.359 1 98.88 111 TYR B CA 1
ATOM 3262 C C . TYR B 1 111 ? 7.977 5.621 16.688 1 98.88 111 TYR B C 1
ATOM 3264 O O . TYR B 1 111 ? 8.242 6.234 17.719 1 98.88 111 TYR B O 1
ATOM 3272 N N . LYS B 1 112 ? 7.785 4.34 16.594 1 98.81 112 LYS B N 1
ATOM 3273 C CA . LYS B 1 112 ? 7.762 3.52 17.797 1 98.81 112 LYS B CA 1
ATOM 3274 C C . LYS B 1 112 ? 8.781 2.387 17.703 1 98.81 112 LYS B C 1
ATOM 3276 O O . LYS B 1 112 ? 9.164 1.972 16.609 1 98.81 112 LYS B O 1
ATOM 3281 N N . ASP B 1 113 ? 9.219 1.94 18.891 1 98.5 113 ASP B N 1
ATOM 3282 C CA . ASP B 1 113 ? 10.133 0.806 18.953 1 98.5 113 ASP B CA 1
ATOM 3283 C C . ASP B 1 113 ? 9.484 -0.459 18.391 1 98.5 113 ASP B C 1
ATOM 3285 O O . ASP B 1 113 ? 8.367 -0.812 18.781 1 98.5 113 ASP B O 1
ATOM 3289 N N . PRO B 1 114 ? 10.156 -1.133 17.516 1 97.56 114 PRO B N 1
ATOM 3290 C CA . PRO B 1 114 ? 9.516 -2.268 16.844 1 97.56 114 PRO B CA 1
ATOM 3291 C C . PRO B 1 114 ? 9.336 -3.473 17.766 1 97.56 114 PRO B C 1
ATOM 3293 O O . PRO B 1 114 ? 8.594 -4.402 17.438 1 97.56 114 PRO B O 1
ATOM 3296 N N . VAL B 1 115 ? 10.008 -3.477 18.906 1 96.25 115 VAL B N 1
ATOM 3297 C CA . VAL B 1 115 ? 9.914 -4.605 19.828 1 96.25 115 VAL B CA 1
ATOM 3298 C C . VAL B 1 115 ? 8.93 -4.281 20.938 1 96.25 115 VAL B C 1
ATOM 3300 O O . VAL B 1 115 ? 7.996 -5.043 21.203 1 96.25 115 VAL B O 1
ATOM 3303 N N . THR B 1 116 ? 9.008 -3.082 21.5 1 96.38 116 THR B N 1
ATOM 3304 C CA . THR B 1 116 ? 8.234 -2.777 22.703 1 96.38 116 THR B CA 1
ATOM 3305 C C . THR B 1 116 ? 6.953 -2.029 22.344 1 96.38 116 THR B C 1
ATOM 3307 O O . THR B 1 116 ? 6.016 -1.986 23.141 1 96.38 116 THR B O 1
ATOM 3310 N N . GLY B 1 117 ? 6.977 -1.344 21.219 1 96.5 117 GLY B N 1
ATOM 3311 C CA . GLY B 1 117 ? 5.832 -0.534 20.844 1 96.5 117 GLY B CA 1
ATOM 3312 C C . GLY B 1 117 ? 5.824 0.836 21.484 1 96.5 117 GLY B C 1
ATOM 3313 O O . GLY B 1 117 ? 4.891 1.617 21.297 1 96.5 117 GLY B O 1
ATOM 3314 N N . GLU B 1 118 ? 6.883 1.166 22.203 1 97.38 118 GLU B N 1
ATOM 3315 C CA . GLU B 1 118 ? 6.961 2.461 22.875 1 97.38 118 GLU B CA 1
ATOM 3316 C C . GLU B 1 118 ? 7.301 3.572 21.875 1 97.38 118 GLU B C 1
ATOM 3318 O O . GLU B 1 118 ? 8.078 3.367 20.953 1 97.38 118 GLU B O 1
ATOM 3323 N N . VAL B 1 119 ? 6.691 4.75 22.172 1 98.69 119 VAL B N 1
ATOM 3324 C CA . VAL B 1 119 ? 7.027 5.914 21.359 1 98.69 119 VAL B CA 1
ATOM 3325 C C . VAL B 1 119 ? 8.5 6.27 21.562 1 98.69 119 VAL B C 1
ATOM 3327 O O . VAL B 1 119 ? 8.953 6.469 22.688 1 98.69 119 VAL B O 1
ATOM 3330 N N . LEU B 1 120 ? 9.211 6.445 20.5 1 98.75 120 LEU B N 1
ATOM 3331 C CA . LEU B 1 120 ? 10.648 6.68 20.594 1 98.75 120 LEU B CA 1
ATOM 3332 C C . LEU B 1 120 ? 10.938 8.156 20.859 1 98.75 120 LEU B C 1
ATOM 3334 O O . LEU B 1 120 ? 10.336 9.031 20.234 1 98.75 120 LEU B O 1
ATOM 3338 N N . ARG B 1 121 ? 11.859 8.352 21.797 1 98.5 121 ARG B N 1
ATOM 3339 C CA . ARG B 1 121 ? 12.414 9.688 22 1 98.5 121 ARG B CA 1
ATOM 3340 C C . ARG B 1 121 ? 13.805 9.797 21.375 1 98.5 121 ARG B C 1
ATOM 3342 O O . ARG B 1 121 ? 14.148 10.828 20.797 1 98.5 121 ARG B O 1
ATOM 3349 N N . GLN B 1 122 ? 14.508 8.711 21.453 1 98.56 122 GLN B N 1
ATOM 3350 C CA . GLN B 1 122 ? 15.82 8.555 20.844 1 98.56 122 GLN B CA 1
ATOM 3351 C C . GLN B 1 122 ? 15.914 7.242 20.062 1 98.56 122 GLN B C 1
ATOM 3353 O O . GLN B 1 122 ? 15.133 6.32 20.297 1 98.56 122 GLN B O 1
ATOM 3358 N N . TRP B 1 123 ? 16.781 7.254 19.141 1 98.38 123 TRP B N 1
ATOM 3359 C CA . TRP B 1 123 ? 16.984 6.074 18.312 1 98.38 123 TRP B CA 1
ATOM 3360 C C . TRP B 1 123 ? 18.484 5.84 18.062 1 98.38 123 TRP B C 1
ATOM 3362 O O . TRP B 1 123 ? 19.203 6.766 17.703 1 98.38 123 TRP B O 1
ATOM 3372 N N . GLU B 1 124 ? 18.953 4.656 18.375 1 98.12 124 GLU B N 1
ATOM 3373 C CA . GLU B 1 124 ? 20.312 4.266 18.031 1 98.12 124 GLU B CA 1
ATOM 3374 C C . GLU B 1 124 ? 20.422 3.855 16.562 1 98.12 124 GLU B C 1
ATOM 3376 O O . GLU B 1 124 ? 19.875 2.826 16.156 1 98.12 124 GLU B O 1
ATOM 3381 N N . ASN B 1 125 ? 21.125 4.641 15.812 1 98.12 125 ASN B N 1
ATOM 3382 C CA . ASN B 1 125 ? 21.281 4.402 14.383 1 98.12 125 ASN B CA 1
ATOM 3383 C C . ASN B 1 125 ? 22.25 3.252 14.117 1 98.12 125 ASN B C 1
ATOM 3385 O O . ASN B 1 125 ? 23.453 3.355 14.414 1 98.12 125 ASN B O 1
ATOM 3389 N N . PRO B 1 126 ? 21.75 2.246 13.508 1 97.19 126 PRO B N 1
ATOM 3390 C CA . PRO B 1 126 ? 22.594 1.057 13.375 1 97.19 126 PRO B CA 1
ATOM 3391 C C . PRO B 1 126 ? 23.688 1.218 12.312 1 97.19 126 PRO B C 1
ATOM 3393 O O . PRO B 1 126 ? 24.625 0.419 12.258 1 97.19 126 PRO B O 1
ATOM 3396 N N . TRP B 1 127 ? 23.641 2.201 11.547 1 97.69 127 TRP B N 1
ATOM 3397 C CA . TRP B 1 127 ? 24.641 2.375 10.5 1 97.69 127 TRP B CA 1
ATOM 3398 C C . TRP B 1 127 ? 25.734 3.344 10.945 1 97.69 127 TRP B C 1
ATOM 3400 O O . TRP B 1 127 ? 26.891 3.205 10.555 1 97.69 127 TRP B O 1
ATOM 3410 N N . THR B 1 128 ? 25.406 4.348 11.75 1 97.38 128 THR B N 1
ATOM 3411 C CA . THR B 1 128 ? 26.375 5.371 12.125 1 97.38 128 THR B CA 1
ATOM 3412 C C . THR B 1 128 ? 26.859 5.164 13.555 1 97.38 128 THR B C 1
ATOM 3414 O O . THR B 1 128 ? 27.875 5.727 13.961 1 97.38 128 THR B O 1
ATOM 3417 N N . GLY B 1 129 ? 26.078 4.441 14.344 1 97.31 129 GLY B N 1
ATOM 3418 C CA . GLY B 1 129 ? 26.391 4.242 15.75 1 97.31 129 GLY B CA 1
ATOM 3419 C C . GLY B 1 129 ? 25.984 5.414 16.625 1 97.31 129 GLY B C 1
ATOM 3420 O O . GLY B 1 129 ? 26.125 5.359 17.844 1 97.31 129 GLY B O 1
ATOM 3421 N N . LYS B 1 130 ? 25.406 6.402 16.109 1 97.75 130 LYS B N 1
ATOM 3422 C CA . LYS B 1 130 ? 24.984 7.586 16.844 1 97.75 130 LYS B CA 1
ATOM 3423 C C . LYS B 1 130 ? 23.594 7.391 17.453 1 97.75 130 LYS B C 1
ATOM 3425 O O . LYS B 1 130 ? 22.734 6.758 16.844 1 97.75 130 LYS B O 1
ATOM 3430 N N . THR B 1 131 ? 23.453 7.906 18.672 1 98.31 131 THR B N 1
ATOM 3431 C CA . THR B 1 131 ? 22.109 8.086 19.203 1 98.31 131 THR B CA 1
ATOM 3432 C C . THR B 1 131 ? 21.531 9.43 18.781 1 98.31 131 THR B C 1
ATOM 3434 O O . THR B 1 131 ? 22.125 10.477 19.062 1 98.31 131 THR B O 1
ATOM 3437 N N . VAL B 1 132 ? 20.453 9.422 18.094 1 98.12 132 VAL B N 1
ATOM 3438 C CA . VAL B 1 132 ? 19.859 10.648 17.578 1 98.12 132 VAL B CA 1
ATOM 3439 C C . VAL B 1 132 ? 18.516 10.891 18.234 1 98.12 132 VAL B C 1
ATOM 3441 O O . VAL B 1 132 ? 17.859 9.953 18.688 1 98.12 132 VAL B O 1
ATOM 3444 N N . GLU B 1 133 ? 18.094 12.18 18.375 1 97.69 133 GLU B N 1
ATOM 3445 C CA . GLU B 1 133 ? 16.75 12.531 18.828 1 97.69 133 GLU B CA 1
ATOM 3446 C C . GLU B 1 133 ? 15.719 12.273 17.719 1 97.69 133 GLU B C 1
ATOM 3448 O O . GLU B 1 133 ? 15.922 12.664 16.578 1 97.69 133 GLU B O 1
ATOM 3453 N N . VAL B 1 134 ? 14.641 11.617 18.109 1 98.31 134 VAL B N 1
ATOM 3454 C CA . VAL B 1 134 ? 13.594 11.312 17.125 1 98.31 134 VAL B CA 1
ATOM 3455 C C . VAL B 1 134 ? 12.703 12.531 16.938 1 98.31 134 VAL B C 1
ATOM 3457 O O . VAL B 1 134 ? 12.281 13.164 17.906 1 98.31 134 VAL B O 1
ATOM 3460 N N . PHE B 1 135 ? 12.508 12.875 15.711 1 97.81 135 PHE B N 1
ATOM 3461 C CA . PHE B 1 135 ? 11.602 13.961 15.344 1 97.81 135 PHE B CA 1
ATOM 3462 C C . PHE B 1 135 ? 10.344 13.406 14.672 1 97.81 135 PHE B C 1
ATOM 3464 O O . PHE B 1 135 ? 10.367 13.047 13.492 1 97.81 135 PHE B O 1
ATOM 3471 N N . HIS B 1 136 ? 9.25 13.32 15.406 1 98.19 136 HIS B N 1
ATOM 3472 C CA . HIS B 1 136 ? 7.996 12.797 14.883 1 98.19 136 HIS B CA 1
ATOM 3473 C C . HIS B 1 136 ? 7.375 13.758 13.875 1 98.19 136 HIS B C 1
ATOM 3475 O O . HIS B 1 136 ? 7.68 14.953 13.875 1 98.19 136 HIS B O 1
ATOM 3481 N N . VAL B 1 137 ? 6.586 13.203 12.984 1 98.06 137 VAL B N 1
ATOM 3482 C CA . VAL B 1 137 ? 5.832 14.047 12.062 1 98.06 137 VAL B CA 1
ATOM 3483 C C . VAL B 1 137 ? 4.695 14.734 12.812 1 98.06 137 VAL B C 1
ATOM 3485 O O . VAL B 1 137 ? 3.863 14.078 13.438 1 98.06 137 VAL B O 1
ATOM 3488 N N . ALA B 1 138 ? 4.617 16 12.773 1 97.69 138 ALA B N 1
ATOM 3489 C CA . ALA B 1 138 ? 3.529 16.828 13.297 1 97.69 138 ALA B CA 1
ATOM 3490 C C . ALA B 1 138 ? 3.223 17.984 12.352 1 97.69 138 ALA B C 1
ATOM 3492 O O . ALA B 1 138 ? 3.436 19.156 12.703 1 97.69 138 ALA B O 1
ATOM 3493 N N . ASN B 1 139 ? 2.668 17.625 11.211 1 97.94 139 ASN B N 1
ATOM 3494 C CA . ASN B 1 139 ? 2.406 18.609 10.156 1 97.94 139 ASN B CA 1
ATOM 3495 C C . ASN B 1 139 ? 1.137 19.406 10.445 1 97.94 139 ASN B C 1
ATOM 3497 O O . ASN B 1 139 ? 0.055 18.828 10.57 1 97.94 139 ASN B O 1
ATOM 3501 N N . ASP B 1 140 ? 1.307 20.672 10.523 1 97.69 140 ASP B N 1
ATOM 3502 C CA . ASP B 1 140 ? 0.227 21.625 10.75 1 97.69 140 ASP B CA 1
ATOM 3503 C C . ASP B 1 140 ? 0.462 22.906 9.961 1 97.69 140 ASP B C 1
ATOM 3505 O O . ASP B 1 140 ? 1.291 23.734 10.352 1 97.69 140 ASP B O 1
ATOM 3509 N N . PRO B 1 141 ? -0.29 23.062 8.859 1 98.06 141 PRO B N 1
ATOM 3510 C CA . PRO B 1 141 ? -1.417 22.266 8.375 1 98.06 141 PRO B CA 1
ATOM 3511 C C . PRO B 1 141 ? -1.027 21.312 7.25 1 98.06 141 PRO B C 1
ATOM 3513 O O . PRO B 1 141 ? 0.122 21.328 6.801 1 98.06 141 PRO B O 1
ATOM 3516 N N . VAL B 1 142 ? -1.895 20.453 6.848 1 98.19 142 VAL B N 1
ATOM 3517 C CA . VAL B 1 142 ? -1.888 19.656 5.625 1 98.19 142 VAL B CA 1
ATOM 3518 C C . VAL B 1 142 ? -3.213 19.844 4.883 1 98.19 142 VAL B C 1
ATOM 3520 O O . VAL B 1 142 ? -4.102 18.984 4.973 1 98.19 142 VAL B O 1
ATOM 3523 N N . ASN B 1 143 ? -3.32 20.906 4.039 1 98 143 ASN B N 1
ATOM 3524 C CA . ASN B 1 143 ? -4.57 21.312 3.414 1 98 143 ASN B CA 1
ATOM 3525 C C . ASN B 1 143 ? -4.633 20.891 1.948 1 98 143 ASN B C 1
ATOM 3527 O O . ASN B 1 143 ? -3.598 20.781 1.287 1 98 143 ASN B O 1
ATOM 3531 N N . PHE B 1 144 ? -5.871 20.641 1.476 1 97.12 144 PHE B N 1
ATOM 3532 C CA . PHE B 1 144 ? -6.105 20.312 0.075 1 97.12 144 PHE B CA 1
ATOM 3533 C C . PHE B 1 144 ? -7.332 21.047 -0.456 1 97.12 144 PHE B C 1
ATOM 3535 O O . PHE B 1 144 ? -8.25 21.359 0.303 1 97.12 144 PHE B O 1
ATOM 3542 N N . SER B 1 145 ? -7.277 21.375 -1.713 1 96.5 145 SER B N 1
ATOM 3543 C CA . SER B 1 145 ? -8.43 21.922 -2.422 1 96.5 145 SER B CA 1
ATOM 3544 C C . SER B 1 145 ? -8.961 20.938 -3.461 1 96.5 145 SER B C 1
ATOM 3546 O O . SER B 1 145 ? -8.18 20.344 -4.211 1 96.5 145 SER B O 1
ATOM 3548 N N . TYR B 1 146 ? -10.25 20.797 -3.504 1 96.94 146 TYR B N 1
ATOM 3549 C CA . TYR B 1 146 ? -10.922 19.906 -4.457 1 96.94 146 TYR B CA 1
ATOM 3550 C C . TYR B 1 146 ? -11.883 20.703 -5.344 1 96.94 146 TYR B C 1
ATOM 3552 O O . TYR B 1 146 ? -12.766 21.406 -4.848 1 96.94 146 TYR B O 1
ATOM 3560 N N . ARG B 1 147 ? -11.641 20.531 -6.621 1 97.44 147 ARG B N 1
ATOM 3561 C CA . ARG B 1 147 ? -12.414 21.312 -7.586 1 97.44 147 ARG B CA 1
ATOM 3562 C C . ARG B 1 147 ? -13.141 20.391 -8.57 1 97.44 147 ARG B C 1
ATOM 3564 O O . ARG B 1 147 ? -12.641 19.312 -8.898 1 97.44 147 ARG B O 1
ATOM 3571 N N . LEU B 1 148 ? -14.25 20.859 -9.016 1 97.31 148 LEU B N 1
ATOM 3572 C CA . LEU B 1 148 ? -15.023 20.125 -10.016 1 97.31 148 LEU B CA 1
ATOM 3573 C C . LEU B 1 148 ? -14.352 20.219 -11.383 1 97.31 148 LEU B C 1
ATOM 3575 O O . LEU B 1 148 ? -14.359 19.25 -12.148 1 97.31 148 LEU B O 1
ATOM 3579 N N . LYS B 1 149 ? -13.75 21.391 -11.656 1 97 149 LYS B N 1
ATOM 3580 C CA . LYS B 1 149 ? -13.18 21.672 -12.969 1 97 149 LYS B CA 1
ATOM 3581 C C . LYS B 1 149 ? -11.719 22.109 -12.859 1 97 149 LYS B C 1
ATOM 3583 O O . LYS B 1 149 ? -11.305 22.656 -11.836 1 97 149 LYS B O 1
ATOM 3588 N N . ASP B 1 150 ? -11.016 21.797 -13.938 1 94 150 ASP B N 1
ATOM 3589 C CA . ASP B 1 150 ? -9.641 22.281 -14.016 1 94 150 ASP B CA 1
ATOM 3590 C C . ASP B 1 150 ? -9.594 23.734 -14.492 1 94 150 ASP B C 1
ATOM 3592 O O . ASP B 1 150 ? -10.633 24.391 -14.609 1 94 150 ASP B O 1
ATOM 3596 N N . ASN B 1 151 ? -8.414 24.219 -14.703 1 91.81 151 ASN B N 1
ATOM 3597 C CA . ASN B 1 151 ? -8.227 25.625 -15.031 1 91.81 151 ASN B CA 1
ATOM 3598 C C . ASN B 1 151 ? -8.828 25.969 -16.391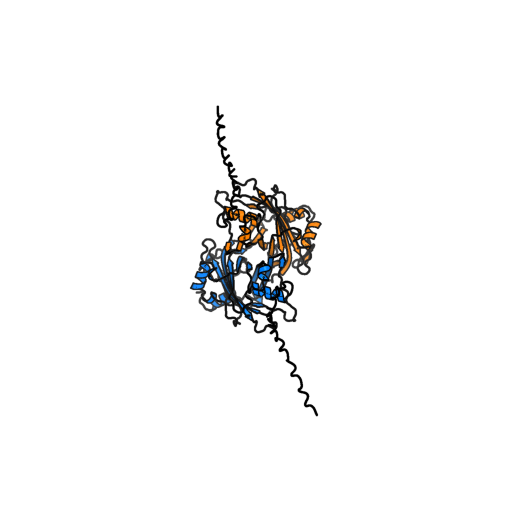 1 91.81 151 ASN B C 1
ATOM 3600 O O . ASN B 1 151 ? -9.219 27.109 -16.641 1 91.81 151 ASN B O 1
ATOM 3604 N N . ASP B 1 152 ? -8.961 24.969 -17.266 1 93.81 152 ASP B N 1
ATOM 3605 C CA . ASP B 1 152 ? -9.516 25.219 -18.594 1 93.81 152 ASP B CA 1
ATOM 3606 C C . ASP B 1 152 ? -11.023 25 -18.609 1 93.81 152 ASP B C 1
ATOM 3608 O O . ASP B 1 152 ? -11.656 25.078 -19.672 1 93.81 152 ASP B O 1
ATOM 3612 N N . GLY B 1 153 ? -11.508 24.656 -17.5 1 92.88 153 GLY B N 1
ATOM 3613 C CA . GLY B 1 153 ? -12.953 24.516 -17.359 1 92.88 153 GLY B CA 1
ATOM 3614 C C . GLY B 1 153 ? -13.43 23.094 -17.578 1 92.88 153 GLY B C 1
ATOM 3615 O O . GLY B 1 153 ? -14.633 22.812 -17.469 1 92.88 153 GLY B O 1
ATOM 3616 N N . SER B 1 154 ? -12.516 22.25 -17.844 1 95.19 154 SER B N 1
ATOM 3617 C CA . SER B 1 154 ? -12.898 20.859 -18.047 1 95.19 154 SER B CA 1
ATOM 3618 C C . SER B 1 154 ? -13.117 20.125 -16.734 1 95.19 154 SER B C 1
ATOM 3620 O O . SER B 1 154 ? -12.344 20.312 -15.781 1 95.19 154 SER B O 1
ATOM 3622 N N . PRO B 1 155 ? -14.25 19.359 -16.703 1 95.12 155 PRO B N 1
ATOM 3623 C CA . PRO B 1 155 ? -14.445 18.594 -15.461 1 95.12 155 PRO B CA 1
ATOM 3624 C C . PRO B 1 155 ? -13.289 17.641 -15.164 1 95.12 155 PRO B C 1
ATOM 3626 O O . PRO B 1 155 ? -12.727 17.047 -16.078 1 95.12 155 PRO B O 1
ATOM 3629 N N . ILE B 1 156 ? -12.898 17.578 -13.875 1 94.56 156 ILE B N 1
ATOM 3630 C CA . ILE B 1 156 ? -11.836 16.688 -13.445 1 94.56 156 ILE B CA 1
ATOM 3631 C C . ILE B 1 156 ? -12.422 15.305 -13.125 1 94.56 156 ILE B C 1
ATOM 3633 O O . ILE B 1 156 ? -13.203 15.164 -12.18 1 94.56 156 ILE B O 1
ATOM 3637 N N . ALA B 1 157 ? -12.055 14.359 -13.922 1 89.88 157 ALA B N 1
ATOM 3638 C CA . ALA B 1 157 ? -12.469 12.984 -13.641 1 89.88 157 ALA B CA 1
ATOM 3639 C C . ALA B 1 157 ? -11.617 12.375 -12.539 1 89.88 157 ALA B C 1
ATOM 3641 O O . ALA B 1 157 ? -10.398 12.578 -12.5 1 89.88 157 ALA B O 1
ATOM 3642 N N . ARG B 1 158 ? -12.336 11.641 -11.617 1 90.62 158 ARG B N 1
ATOM 3643 C CA . ARG B 1 158 ? -11.625 10.93 -10.555 1 90.62 158 ARG B CA 1
ATOM 3644 C C . ARG B 1 158 ? -11.609 9.43 -10.812 1 90.62 158 ARG B C 1
ATOM 3646 O O . ARG B 1 158 ? -12.555 8.883 -11.398 1 90.62 158 ARG B O 1
ATOM 3653 N N . GLU B 1 159 ? -10.516 8.859 -10.352 1 87.06 159 GLU B N 1
ATOM 3654 C CA . GLU B 1 159 ? -10.391 7.41 -10.508 1 87.06 159 GLU B CA 1
ATOM 3655 C C . GLU B 1 159 ? -11.023 6.672 -9.336 1 87.06 159 GLU B C 1
ATOM 3657 O O . GLU B 1 159 ? -10.383 6.449 -8.305 1 87.06 159 GLU B O 1
ATOM 3662 N N . LEU B 1 160 ? -12.297 6.367 -9.469 1 93.62 160 LEU B N 1
ATOM 3663 C CA . LEU B 1 160 ? -13.07 5.57 -8.523 1 93.62 160 LEU B CA 1
ATOM 3664 C C . LEU B 1 160 ? -13.562 4.281 -9.172 1 93.62 160 LEU B C 1
ATOM 3666 O O . LEU B 1 160 ? -14.312 4.324 -10.148 1 93.62 160 LEU B O 1
ATOM 3670 N N . THR B 1 161 ? -13.102 3.139 -8.641 1 93.75 161 THR B N 1
ATOM 3671 C CA . THR B 1 161 ? -13.523 1.846 -9.164 1 93.75 161 THR B CA 1
ATOM 3672 C C . THR B 1 161 ? -14.68 1.281 -8.344 1 93.75 161 THR B C 1
ATOM 3674 O O . THR B 1 161 ? -14.648 1.329 -7.113 1 93.75 161 THR B O 1
ATOM 3677 N N . VAL B 1 162 ? -15.695 0.802 -9.117 1 93.38 162 VAL B N 1
ATOM 3678 C CA . VAL B 1 162 ? -16.859 0.189 -8.469 1 93.38 162 VAL B CA 1
ATOM 3679 C C . VAL B 1 162 ? -17.062 -1.22 -9.016 1 93.38 162 VAL B C 1
ATOM 3681 O O . VAL B 1 162 ? -17.109 -1.418 -10.234 1 93.38 162 VAL B O 1
ATOM 3684 N N . LEU B 1 163 ? -17.109 -2.15 -8.164 1 91.56 163 LEU B N 1
ATOM 3685 C CA . LEU B 1 163 ? -17.484 -3.525 -8.484 1 91.56 163 LEU B CA 1
ATOM 3686 C C . LEU B 1 163 ? -18.453 -4.09 -7.445 1 91.56 163 LEU B C 1
ATOM 3688 O O . LEU B 1 163 ? -18.062 -4.34 -6.301 1 91.56 163 LEU B O 1
ATOM 3692 N N . GLY B 1 164 ? -19.672 -4.297 -7.91 1 89.19 164 GLY B N 1
ATOM 3693 C CA . GLY B 1 164 ? -20.703 -4.633 -6.941 1 89.19 164 GLY B CA 1
ATOM 3694 C C . GLY B 1 164 ? -20.906 -3.559 -5.895 1 89.19 164 GLY B C 1
ATOM 3695 O O . GLY B 1 164 ? -21.094 -2.385 -6.227 1 89.19 164 GLY B O 1
ATOM 3696 N N . ASN B 1 165 ? -20.906 -3.969 -4.609 1 92.44 165 ASN B N 1
ATOM 3697 C CA . ASN B 1 165 ? -21.109 -3.014 -3.527 1 92.44 165 ASN B CA 1
ATOM 3698 C C . ASN B 1 165 ? -19.797 -2.51 -2.959 1 92.44 165 ASN B C 1
ATOM 3700 O O . ASN B 1 165 ? -19.734 -2.035 -1.823 1 92.44 165 ASN B O 1
ATOM 3704 N N . GLN B 1 166 ? -18.75 -2.713 -3.703 1 93.94 166 GLN B N 1
ATOM 3705 C CA . GLN B 1 166 ? -17.453 -2.26 -3.213 1 93.94 166 GLN B CA 1
ATOM 3706 C C . GLN B 1 166 ? -16.859 -1.187 -4.125 1 93.94 166 GLN B C 1
ATOM 3708 O O . GLN B 1 166 ? -16.969 -1.271 -5.348 1 93.94 166 GLN B O 1
ATOM 3713 N N . TRP B 1 167 ? -16.281 -0.205 -3.504 1 96.06 167 TRP B N 1
ATOM 3714 C CA . TRP B 1 167 ? -15.516 0.796 -4.234 1 96.06 167 TRP B CA 1
ATOM 3715 C C . TRP B 1 167 ? -14.086 0.875 -3.707 1 96.06 167 TRP B C 1
ATOM 3717 O O . TRP B 1 167 ? -13.828 0.531 -2.553 1 96.06 167 TRP B O 1
ATOM 3727 N N . TRP B 1 168 ? -13.141 1.253 -4.555 1 97.44 168 TRP B N 1
ATOM 3728 C CA . TRP B 1 168 ? -11.812 1.619 -4.082 1 97.44 168 TRP B CA 1
ATOM 3729 C C . TRP B 1 168 ? -11.188 2.68 -4.984 1 97.44 168 TRP B C 1
ATOM 3731 O O . TRP B 1 168 ? -11.641 2.895 -6.109 1 97.44 168 TRP B O 1
ATOM 3741 N N . MET B 1 169 ? -10.266 3.412 -4.434 1 97 169 MET B N 1
ATOM 3742 C CA . MET B 1 169 ? -9.438 4.398 -5.121 1 97 169 MET B CA 1
ATOM 3743 C C . MET B 1 169 ? -7.953 4.109 -4.902 1 97 169 MET B C 1
ATOM 3745 O O . MET B 1 169 ? -7.535 3.793 -3.789 1 97 169 MET B O 1
ATOM 3749 N N . ASN B 1 170 ? -7.25 4.145 -5.992 1 96.44 170 ASN B N 1
ATOM 3750 C CA . ASN B 1 170 ? -5.793 4.051 -5.961 1 96.44 170 ASN B CA 1
ATOM 3751 C C . ASN B 1 170 ? -5.137 5.391 -6.285 1 96.44 170 ASN B C 1
ATOM 3753 O O . ASN B 1 170 ? -5.309 5.922 -7.383 1 96.44 170 ASN B O 1
ATOM 3757 N N . VAL B 1 171 ? -4.391 5.898 -5.316 1 96.88 171 VAL B N 1
ATOM 3758 C CA . VAL B 1 171 ? -3.748 7.191 -5.508 1 96.88 171 VAL B CA 1
ATOM 3759 C C . VAL B 1 171 ? -2.238 7.051 -5.328 1 96.88 171 VAL B C 1
ATOM 3761 O O . VAL B 1 171 ? -1.771 6.602 -4.277 1 96.88 171 VAL B O 1
ATOM 3764 N N . THR B 1 172 ? -1.474 7.32 -6.398 1 98.12 172 THR B N 1
ATOM 3765 C CA . THR B 1 172 ? -0.017 7.363 -6.344 1 98.12 172 THR B CA 1
ATOM 3766 C C . THR B 1 172 ? 0.493 8.773 -6.613 1 98.12 172 THR B C 1
ATOM 3768 O O . THR B 1 172 ? 0.179 9.367 -7.648 1 98.12 172 THR B O 1
ATOM 3771 N N . VAL B 1 173 ? 1.28 9.336 -5.676 1 97.56 173 VAL B N 1
ATOM 3772 C CA . VAL B 1 173 ? 1.771 10.711 -5.781 1 97.56 173 VAL B CA 1
ATOM 3773 C C . VAL B 1 173 ? 3.297 10.719 -5.727 1 97.56 173 VAL B C 1
ATOM 3775 O O . VAL B 1 173 ? 3.883 10.93 -4.66 1 97.56 173 VAL B O 1
ATOM 3778 N N . PRO B 1 174 ? 3.965 10.555 -6.891 1 98.44 174 PRO B N 1
ATOM 3779 C CA . PRO B 1 174 ? 5.418 10.742 -6.914 1 98.44 174 PRO B CA 1
ATOM 3780 C C . PRO B 1 174 ? 5.832 12.195 -6.699 1 98.44 174 PRO B C 1
ATOM 3782 O O . PRO B 1 174 ? 5.273 13.094 -7.324 1 98.44 174 PRO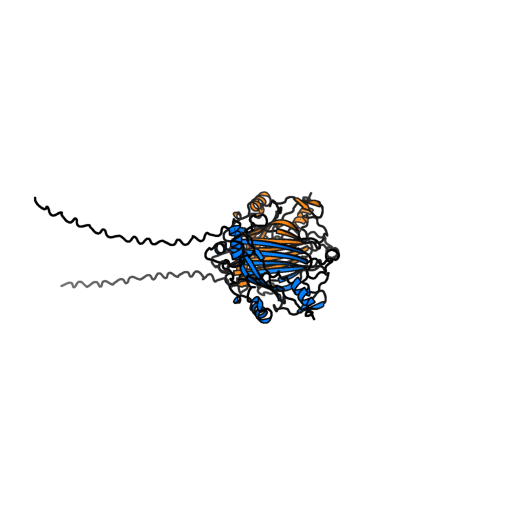 B O 1
ATOM 3785 N N . LEU B 1 175 ? 6.766 12.398 -5.77 1 98.19 175 LEU B N 1
ATOM 3786 C CA . LEU B 1 175 ? 7.266 13.727 -5.445 1 98.19 175 LEU B CA 1
ATOM 3787 C C . LEU B 1 175 ? 8.75 13.836 -5.766 1 98.19 175 LEU B C 1
ATOM 3789 O O . LEU B 1 175 ? 9.539 12.961 -5.398 1 98.19 175 LEU B O 1
ATOM 3793 N N . PHE B 1 176 ? 9.086 14.883 -6.504 1 97.38 176 PHE B N 1
ATOM 3794 C CA . PHE B 1 176 ? 10.469 15.18 -6.879 1 97.38 176 PHE B CA 1
ATOM 3795 C C . PHE B 1 176 ? 10.68 16.688 -7 1 97.38 176 PHE B C 1
ATOM 3797 O O . PHE B 1 176 ? 10.375 17.281 -8.031 1 97.38 176 PHE B O 1
ATOM 3804 N N . TYR B 1 177 ? 11.164 17.312 -5.969 1 96 177 TYR B N 1
ATOM 3805 C CA . TYR B 1 177 ? 11.336 18.766 -5.938 1 96 177 TYR B CA 1
ATOM 3806 C C . TYR B 1 177 ? 12.492 19.156 -5.02 1 96 177 TYR B C 1
ATOM 3808 O O . TYR B 1 177 ? 13.062 18.297 -4.336 1 96 177 TYR B O 1
ATOM 3816 N N . PRO B 1 178 ? 12.883 20.453 -5.043 1 94.94 178 PRO B N 1
ATOM 3817 C CA . PRO B 1 178 ? 14 20.844 -4.184 1 94.94 178 PRO B CA 1
ATOM 3818 C C . PRO B 1 178 ? 13.734 20.562 -2.705 1 94.94 178 PRO B C 1
ATOM 3820 O O . PRO B 1 178 ? 12.633 20.781 -2.213 1 94.94 178 PRO B O 1
ATOM 3823 N N . ASN B 1 179 ? 14.75 20.031 -2.09 1 95.12 179 ASN B N 1
ATOM 3824 C CA . ASN B 1 179 ? 14.703 19.672 -0.675 1 95.12 179 ASN B CA 1
ATOM 3825 C C . ASN B 1 179 ? 14.609 20.922 0.213 1 95.12 179 ASN B C 1
ATOM 3827 O O . ASN B 1 179 ? 15.477 21.797 0.158 1 95.12 179 ASN B O 1
ATOM 3831 N N . PRO B 1 180 ? 13.586 21.016 1.095 1 93.62 180 PRO B N 1
ATOM 3832 C CA . PRO B 1 180 ? 13.453 22.172 1.982 1 93.62 180 PRO B CA 1
ATOM 3833 C C . PRO B 1 180 ? 14.68 22.391 2.861 1 93.62 180 PRO B C 1
ATOM 3835 O O . PRO B 1 180 ? 14.93 23.516 3.312 1 93.62 180 PRO B O 1
ATOM 3838 N N . LEU B 1 181 ? 15.422 21.328 3.059 1 94.44 181 LEU B N 1
ATOM 3839 C CA . LEU B 1 181 ? 16.594 21.438 3.904 1 94.44 181 LEU B CA 1
ATOM 3840 C C . LEU B 1 181 ? 17.844 21.766 3.074 1 94.44 181 LEU B C 1
ATOM 3842 O O . LEU B 1 181 ? 18.906 22.031 3.625 1 94.44 181 LEU B O 1
ATOM 3846 N N . GLY B 1 182 ? 17.609 21.703 1.805 1 91.88 182 GLY B N 1
ATOM 3847 C CA . GLY B 1 182 ? 18.75 21.969 0.938 1 91.88 182 GLY B CA 1
ATOM 3848 C C . GLY B 1 182 ? 19.031 23.438 0.754 1 91.88 182 GLY B C 1
ATOM 3849 O O . GLY B 1 182 ? 18.188 24.281 1.074 1 91.88 182 GLY B O 1
ATOM 3850 N N . GLY B 1 183 ? 20.203 23.766 0.229 1 90.38 183 GLY B N 1
ATOM 3851 C CA . GLY B 1 183 ? 20.594 25.141 -0.048 1 90.38 183 GLY B CA 1
ATOM 3852 C C . GLY B 1 183 ? 20.094 25.641 -1.392 1 90.38 183 GLY 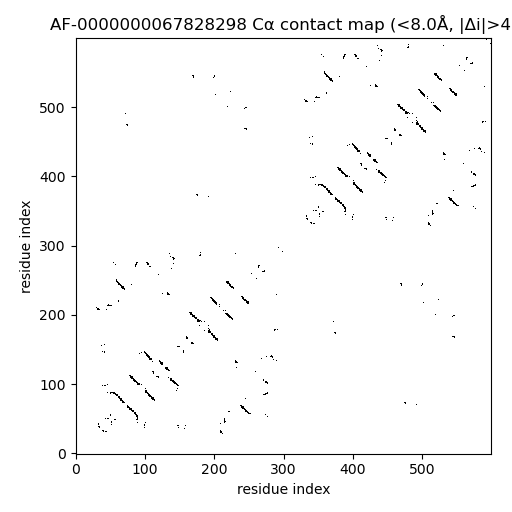B C 1
ATOM 3853 O O . GLY B 1 183 ? 19.406 24.922 -2.111 1 90.38 183 GLY B O 1
ATOM 3854 N N . LYS B 1 184 ? 20.453 26.828 -1.689 1 92.56 184 LYS B N 1
ATOM 3855 C CA . LYS B 1 184 ? 19.969 27.516 -2.883 1 92.56 184 LYS B CA 1
ATOM 3856 C C . LYS B 1 184 ? 20.562 26.906 -4.148 1 92.56 184 LYS B C 1
ATOM 3858 O O . LYS B 1 184 ? 20.031 27.109 -5.246 1 92.56 184 LYS B O 1
ATOM 3863 N N . PHE B 1 185 ? 21.688 26.125 -4.02 1 93.88 185 PHE B N 1
ATOM 3864 C CA . PHE B 1 185 ? 22.406 25.656 -5.199 1 93.88 185 PHE B CA 1
ATOM 3865 C C . PHE B 1 185 ? 22.203 24.172 -5.406 1 93.88 185 PHE B C 1
ATOM 3867 O O . PHE B 1 185 ? 23.094 23.484 -5.906 1 93.88 185 PHE B O 1
ATOM 3874 N N . GLN B 1 186 ? 21.016 23.609 -4.977 1 92.06 186 GLN B N 1
ATOM 3875 C CA . GLN B 1 186 ? 20.734 22.188 -5.055 1 92.06 186 GLN B CA 1
ATOM 3876 C C . GLN B 1 186 ? 20.812 21.688 -6.496 1 92.06 186 GLN B C 1
ATOM 3878 O O . GLN B 1 186 ? 21.156 20.531 -6.742 1 92.06 186 GLN B O 1
ATOM 3883 N N . ARG B 1 187 ? 20.531 22.578 -7.48 1 92 187 ARG B N 1
ATOM 3884 C CA . ARG B 1 187 ? 20.594 22.203 -8.891 1 92 187 ARG B CA 1
ATOM 3885 C C . ARG B 1 187 ? 22 21.75 -9.266 1 92 187 ARG B C 1
ATOM 3887 O O . ARG B 1 187 ? 22.172 20.891 -10.148 1 92 187 ARG B O 1
ATOM 3894 N N . TYR B 1 188 ? 23 22.25 -8.547 1 93.44 188 TYR B N 1
ATOM 3895 C CA . TYR B 1 188 ? 24.391 21.969 -8.891 1 93.44 188 TYR B CA 1
ATOM 3896 C C . TYR B 1 188 ? 24.969 20.891 -7.984 1 93.44 188 TYR B C 1
ATOM 3898 O O . TYR B 1 188 ? 25.828 20.109 -8.406 1 93.44 188 TYR B O 1
ATOM 3906 N N . VAL B 1 189 ? 24.484 20.75 -6.738 1 90.62 189 VAL B N 1
ATOM 3907 C CA . VAL B 1 189 ? 25.172 19.891 -5.781 1 90.62 189 VAL B CA 1
ATOM 3908 C C . VAL B 1 189 ? 24.297 18.703 -5.422 1 90.62 189 VAL B C 1
ATOM 3910 O O . VAL B 1 189 ? 24.75 17.75 -4.789 1 90.62 189 VAL B O 1
ATOM 3913 N N . GLY B 1 190 ? 23.078 18.75 -5.688 1 90.5 190 GLY B N 1
ATOM 3914 C CA . GLY B 1 190 ? 22.172 17.656 -5.379 1 90.5 190 GLY B CA 1
ATOM 3915 C C . GLY B 1 190 ? 21.453 17.828 -4.055 1 90.5 190 GLY B C 1
ATOM 3916 O O . GLY B 1 190 ? 21.359 18.953 -3.539 1 90.5 190 GLY B O 1
ATOM 3917 N N . GLY B 1 191 ? 20.75 16.766 -3.637 1 90.44 191 GLY B N 1
ATOM 3918 C CA . GLY B 1 191 ? 20 16.797 -2.383 1 90.44 191 GLY B CA 1
ATOM 3919 C C . GLY B 1 191 ? 18.5 16.922 -2.578 1 90.44 191 GLY B C 1
ATOM 3920 O O . GLY B 1 191 ? 17.797 17.438 -1.707 1 90.44 191 GLY B O 1
ATOM 3921 N N . THR B 1 192 ? 18.016 16.469 -3.717 1 93.88 192 THR B N 1
ATOM 3922 C CA . THR B 1 192 ? 16.609 16.578 -4.098 1 93.88 192 THR B CA 1
ATOM 3923 C C . THR B 1 192 ? 15.734 15.773 -3.154 1 93.88 192 THR B C 1
ATOM 3925 O O . THR B 1 192 ? 16.109 14.68 -2.723 1 93.88 192 THR B O 1
ATOM 3928 N N . TYR B 1 193 ? 14.617 16.484 -2.742 1 96.44 193 TYR B N 1
ATOM 3929 C CA . TYR B 1 193 ? 13.594 15.727 -2.041 1 96.44 193 TYR B CA 1
ATOM 3930 C C . TYR B 1 193 ? 12.922 14.727 -2.979 1 96.44 193 TYR B C 1
ATOM 3932 O O . TYR B 1 193 ? 12.375 15.117 -4.016 1 96.44 193 TYR B O 1
ATOM 3940 N N . HIS B 1 194 ? 13.023 13.414 -2.646 1 97.25 194 HIS B N 1
ATOM 3941 C CA . HIS B 1 194 ? 12.484 12.336 -3.469 1 97.25 194 HIS B CA 1
ATOM 3942 C C . HIS B 1 194 ? 11.648 11.367 -2.633 1 97.25 194 HIS B C 1
ATOM 3944 O O . HIS B 1 194 ? 12.195 10.656 -1.784 1 97.25 194 HIS B O 1
ATOM 3950 N N . ALA B 1 195 ? 10.312 11.43 -2.842 1 98.19 195 ALA B N 1
ATOM 3951 C CA . ALA B 1 195 ? 9.406 10.555 -2.111 1 98.19 195 ALA B CA 1
ATOM 3952 C C . ALA B 1 195 ? 8.195 10.188 -2.965 1 98.19 195 ALA B C 1
ATOM 3954 O O . ALA B 1 195 ? 7.957 10.797 -4.008 1 98.19 195 ALA B O 1
ATOM 3955 N N . THR B 1 196 ? 7.527 9.125 -2.613 1 98.75 196 THR B N 1
ATOM 3956 C CA . THR B 1 196 ? 6.262 8.742 -3.232 1 98.75 196 THR B CA 1
ATOM 3957 C C . THR B 1 196 ? 5.238 8.352 -2.172 1 98.75 196 THR B C 1
ATOM 3959 O O . THR B 1 196 ? 5.527 7.543 -1.291 1 98.75 196 THR B O 1
ATOM 3962 N N . GLU B 1 197 ? 4.051 8.961 -2.277 1 98.44 197 GLU B N 1
ATOM 3963 C CA . GLU B 1 197 ? 2.896 8.586 -1.463 1 98.44 197 GLU B CA 1
ATOM 3964 C C . GLU B 1 197 ? 1.978 7.629 -2.217 1 98.44 197 GLU B C 1
ATOM 3966 O O . GLU B 1 197 ? 1.591 7.898 -3.355 1 98.44 197 GLU B O 1
ATOM 3971 N N . MET B 1 198 ? 1.657 6.477 -1.617 1 98.88 198 MET B N 1
ATOM 3972 C CA . MET B 1 198 ? 0.766 5.492 -2.225 1 98.88 198 MET B CA 1
ATOM 3973 C C . MET B 1 198 ? -0.422 5.199 -1.315 1 98.88 198 MET B C 1
ATOM 3975 O O . MET B 1 198 ? -0.248 4.695 -0.203 1 98.88 198 MET B O 1
ATOM 3979 N N . PHE B 1 199 ? -1.653 5.473 -1.834 1 98.62 199 PHE B N 1
ATOM 3980 C CA . PHE B 1 199 ? -2.857 5.285 -1.033 1 98.62 199 PHE B CA 1
ATOM 3981 C C . PHE B 1 199 ? -3.818 4.324 -1.72 1 98.62 199 PHE B C 1
ATOM 3983 O O . PHE B 1 199 ? -3.965 4.352 -2.943 1 98.62 199 PHE B O 1
ATOM 3990 N N . ASN B 1 200 ? -4.465 3.531 -0.919 1 98.75 200 ASN B N 1
ATOM 3991 C CA . ASN B 1 200 ? -5.684 2.816 -1.282 1 98.75 200 ASN B CA 1
ATOM 3992 C C . ASN B 1 200 ? -6.824 3.123 -0.315 1 98.75 200 ASN B C 1
ATOM 3994 O O . ASN B 1 200 ? -6.668 2.988 0.899 1 98.75 200 ASN B O 1
ATOM 3998 N N . PHE B 1 201 ? -7.906 3.543 -0.861 1 98.56 201 PHE B N 1
ATOM 3999 C CA . PHE B 1 201 ? -9.109 3.717 -0.058 1 98.56 201 PHE B CA 1
ATOM 4000 C C . PHE B 1 201 ? -10.188 2.717 -0.47 1 98.56 201 PHE B C 1
ATOM 4002 O O . PHE B 1 201 ? -10.359 2.441 -1.659 1 98.56 201 PHE B O 1
ATOM 4009 N N . PHE B 1 202 ? -10.914 2.213 0.514 1 98.38 202 PHE B N 1
ATOM 4010 C CA . PHE B 1 202 ? -11.938 1.208 0.266 1 98.38 202 PHE B CA 1
ATOM 4011 C C . PHE B 1 202 ? -13.211 1.523 1.05 1 98.38 202 PHE B C 1
ATOM 4013 O O . PHE B 1 202 ? -13.141 2.084 2.146 1 98.38 202 PHE B O 1
ATOM 4020 N N . GLY B 1 203 ? -14.359 1.01 0.511 1 97.06 203 GLY B N 1
ATOM 4021 C CA . GLY B 1 203 ? -15.609 1.064 1.258 1 97.06 203 GLY B CA 1
ATOM 4022 C C . GLY B 1 203 ? -16.781 0.43 0.523 1 97.06 203 GLY B C 1
ATOM 4023 O O . GLY B 1 203 ? -16.578 -0.279 -0.467 1 97.06 203 GLY B O 1
ATOM 4024 N N . ASP B 1 204 ? -17.922 0.687 1.099 1 95.69 204 ASP B N 1
ATOM 4025 C CA . ASP B 1 204 ? -19.141 0.157 0.526 1 95.69 204 ASP B CA 1
ATOM 4026 C C . ASP B 1 204 ? -19.875 1.219 -0.3 1 95.69 204 ASP B C 1
ATOM 4028 O O . ASP B 1 204 ? -20.031 2.355 0.149 1 95.69 204 ASP B O 1
ATOM 4032 N N . VAL B 1 205 ? -20.344 0.744 -1.479 1 96.25 205 VAL B N 1
ATOM 4033 C CA . VAL B 1 205 ? -21.047 1.66 -2.373 1 96.25 205 VAL B CA 1
ATOM 4034 C C . VAL B 1 205 ? -22.328 2.146 -1.711 1 96.25 205 VAL B C 1
ATOM 4036 O O . VAL B 1 205 ? -22.672 3.328 -1.792 1 96.25 205 VAL B O 1
ATOM 4039 N N . ASP B 1 206 ? -23.016 1.27 -0.998 1 95.25 206 ASP B N 1
ATOM 4040 C CA . ASP B 1 206 ? -24.281 1.634 -0.348 1 95.25 206 ASP B CA 1
ATOM 4041 C C . ASP B 1 206 ? -24.062 2.75 0.672 1 95.25 206 ASP B C 1
ATOM 4043 O O . ASP B 1 206 ? -24.844 3.697 0.734 1 95.25 206 ASP B O 1
ATOM 4047 N N . ALA B 1 207 ? -23.062 2.592 1.426 1 95.12 207 ALA B N 1
ATOM 4048 C CA . ALA B 1 207 ? -22.766 3.613 2.43 1 95.12 207 ALA B CA 1
ATOM 4049 C C . ALA B 1 207 ? -22.344 4.926 1.772 1 95.12 207 ALA B C 1
ATOM 4051 O O . ALA B 1 207 ? -22.75 6.004 2.217 1 95.12 207 ALA B O 1
ATOM 4052 N N . LEU B 1 208 ? -21.578 4.836 0.73 1 96.94 208 LEU B N 1
ATOM 4053 C CA . LEU B 1 208 ? -21.062 6.008 0.041 1 96.94 208 LEU B CA 1
ATOM 4054 C C . LEU B 1 208 ? -22.188 6.793 -0.63 1 96.94 208 LEU B C 1
ATOM 4056 O O . LEU B 1 208 ? -22.156 8.023 -0.643 1 96.94 208 LEU B O 1
ATOM 4060 N N . THR B 1 209 ? -23.188 6.09 -1.123 1 95.94 209 THR B N 1
ATOM 4061 C CA . THR B 1 209 ? -24.219 6.742 -1.931 1 95.94 209 THR B CA 1
ATOM 4062 C C . THR B 1 209 ? -25.469 7.012 -1.101 1 95.94 209 THR B C 1
ATOM 4064 O O . THR B 1 209 ? -26.469 7.492 -1.625 1 95.94 209 THR B O 1
ATOM 4067 N N . ASP B 1 210 ? -25.406 6.672 0.158 1 94 210 ASP B N 1
ATOM 4068 C CA . ASP B 1 210 ? -26.547 6.93 1.035 1 94 210 ASP B CA 1
ATOM 4069 C C . ASP B 1 210 ? -26.844 8.43 1.128 1 94 210 ASP B C 1
ATOM 4071 O O . ASP B 1 210 ? -26.016 9.195 1.635 1 94 210 ASP B O 1
ATOM 4075 N N . PRO B 1 211 ? -28 8.82 0.7 1 91.31 211 PRO B N 1
ATOM 4076 C CA . PRO B 1 211 ? -28.297 10.25 0.71 1 91.31 211 PRO B CA 1
ATOM 4077 C C . PRO B 1 211 ? -28.484 10.805 2.121 1 91.31 211 PRO B C 1
ATOM 4079 O O . PRO B 1 211 ? -28.406 12.023 2.328 1 91.31 211 PRO B O 1
ATOM 4082 N N . GLN B 1 212 ? -28.688 9.898 3.08 1 92.88 212 GLN B N 1
ATOM 4083 C CA . GLN B 1 212 ? -28.891 10.336 4.457 1 92.88 212 GLN B CA 1
ATOM 4084 C C . GLN B 1 212 ? -27.562 10.508 5.184 1 92.88 212 GLN B C 1
ATOM 4086 O O . GLN B 1 212 ? -27.5 11.18 6.215 1 92.88 212 GLN B O 1
ATOM 4091 N N . GLY B 1 213 ? -26.609 9.852 4.684 1 94.75 213 GLY B N 1
ATOM 4092 C CA . GLY B 1 213 ? -25.297 9.961 5.316 1 94.75 213 GLY B CA 1
ATOM 4093 C C . GLY B 1 213 ? -24.516 11.164 4.844 1 94.75 213 GLY B C 1
ATOM 4094 O O . GLY B 1 213 ? -24.484 11.461 3.646 1 94.75 213 GLY B O 1
ATOM 4095 N N . THR B 1 214 ? -23.875 11.875 5.781 1 96.62 214 THR B N 1
ATOM 4096 C CA . THR B 1 214 ? -23.078 13.039 5.418 1 96.62 214 THR B CA 1
ATOM 4097 C C . THR B 1 214 ? -21.609 12.656 5.242 1 96.62 214 THR B C 1
ATOM 4099 O O . THR B 1 214 ? -20.812 13.445 4.723 1 96.62 214 THR B O 1
ATOM 4102 N N . SER B 1 215 ? -21.25 11.531 5.68 1 97.44 215 SER B N 1
ATOM 4103 C CA . SER B 1 215 ? -19.922 10.93 5.562 1 97.44 215 SER B CA 1
ATOM 4104 C C . SER B 1 215 ? -20.016 9.438 5.266 1 97.44 215 SER B C 1
ATOM 4106 O O . SER B 1 215 ? -21.109 8.859 5.297 1 97.44 215 SER B O 1
ATOM 4108 N N . ALA B 1 216 ? -18.906 8.875 4.836 1 96.88 216 ALA B N 1
ATOM 4109 C CA . ALA B 1 216 ? -18.891 7.438 4.551 1 96.88 216 ALA B CA 1
ATOM 4110 C C . ALA B 1 216 ? -17.703 6.762 5.227 1 96.88 216 ALA B C 1
ATOM 4112 O O . ALA B 1 216 ? -16.578 7.293 5.219 1 96.88 216 ALA B O 1
ATOM 4113 N N . PRO B 1 217 ? -17.984 5.57 5.883 1 96.25 217 PRO B N 1
ATOM 4114 C CA . PRO B 1 217 ? -16.828 4.809 6.375 1 96.25 217 PRO B CA 1
ATOM 4115 C C . PRO B 1 217 ? -15.828 4.473 5.27 1 96.25 217 PRO B C 1
ATOM 4117 O O . PRO B 1 217 ? -16.219 4.242 4.125 1 96.25 217 PRO B O 1
ATOM 4120 N N . ALA B 1 218 ? -14.578 4.477 5.641 1 97.62 218 ALA B N 1
ATOM 4121 C CA . ALA B 1 218 ? -13.539 4.145 4.668 1 97.62 218 ALA B CA 1
ATOM 4122 C C . ALA B 1 218 ? -12.328 3.518 5.352 1 97.62 218 ALA B C 1
ATOM 4124 O O . ALA B 1 218 ? -11.938 3.936 6.445 1 97.62 218 ALA B O 1
ATOM 4125 N N . SER B 1 219 ? -11.766 2.479 4.719 1 98.12 219 SER B N 1
ATOM 4126 C CA . SER B 1 219 ? -10.453 1.942 5.062 1 98.12 219 SER B CA 1
ATOM 4127 C C . SER B 1 219 ? -9.359 2.572 4.207 1 98.12 219 SER B C 1
ATOM 4129 O O . SER B 1 219 ? -9.625 3.047 3.104 1 98.12 219 SER B O 1
ATOM 4131 N N . VAL B 1 220 ? -8.156 2.559 4.773 1 98.56 220 VAL B N 1
ATOM 4132 C CA . VAL B 1 220 ? -7.07 3.176 4.023 1 98.56 220 VAL B CA 1
ATOM 4133 C C . VAL B 1 220 ? -5.801 2.342 4.176 1 98.56 220 VAL B C 1
ATOM 4135 O O . VAL B 1 220 ? -5.457 1.915 5.281 1 98.56 220 VAL B O 1
ATOM 4138 N N . GLY B 1 221 ? -5.195 1.926 3.07 1 98.69 221 GLY B N 1
ATOM 4139 C CA . GLY B 1 221 ? -3.793 1.545 3.02 1 98.69 221 GLY B CA 1
ATOM 4140 C C . GLY B 1 221 ? -2.881 2.682 2.598 1 98.69 221 GLY B C 1
ATOM 4141 O O . GLY B 1 221 ? -3.215 3.447 1.689 1 98.69 221 GLY B O 1
ATOM 4142 N N . TRP B 1 222 ? -1.819 2.869 3.359 1 98.81 222 TRP B N 1
ATOM 4143 C CA . TRP B 1 222 ? -0.839 3.889 2.998 1 98.81 222 TRP B CA 1
ATOM 4144 C C . TRP B 1 222 ? 0.572 3.309 2.992 1 98.81 222 TRP B C 1
ATOM 4146 O O . TRP B 1 222 ? 1.022 2.744 3.99 1 98.81 222 TRP B O 1
ATOM 4156 N N . ALA B 1 223 ? 1.21 3.389 1.854 1 98.88 223 ALA B N 1
ATOM 4157 C CA . ALA B 1 223 ? 2.631 3.09 1.698 1 98.88 223 ALA B CA 1
ATOM 4158 C C . ALA B 1 223 ? 3.402 4.32 1.231 1 98.88 223 ALA B C 1
ATOM 4160 O O . ALA B 1 223 ? 2.822 5.238 0.648 1 98.88 223 ALA B O 1
ATOM 4161 N N . ARG B 1 224 ? 4.645 4.309 1.569 1 98.75 224 ARG B N 1
ATOM 4162 C CA . ARG B 1 224 ? 5.484 5.449 1.223 1 98.75 224 ARG B CA 1
ATOM 4163 C C . ARG B 1 224 ? 6.914 5.012 0.933 1 98.75 224 ARG B C 1
ATOM 4165 O O . ARG B 1 224 ? 7.453 4.137 1.616 1 98.75 224 ARG B O 1
ATOM 4172 N N . LEU B 1 225 ? 7.516 5.543 -0.117 1 98.62 225 LEU B N 1
ATOM 4173 C CA . LEU B 1 225 ? 8.961 5.551 -0.345 1 98.62 225 LEU B CA 1
ATOM 4174 C C . LEU B 1 225 ? 9.547 6.93 -0.066 1 98.62 225 LEU B C 1
ATOM 4176 O O . LEU B 1 225 ? 8.992 7.945 -0.492 1 98.62 225 LEU B O 1
ATOM 4180 N N . SER B 1 226 ? 10.609 6.945 0.646 1 97 226 SER B N 1
ATOM 4181 C CA . SER B 1 226 ? 11.211 8.25 0.913 1 97 226 SER B CA 1
ATOM 4182 C C . SER B 1 226 ? 12.719 8.133 1.138 1 97 226 SER B C 1
ATOM 4184 O O . SER B 1 226 ? 13.227 7.039 1.392 1 97 226 SER B O 1
ATOM 4186 N N . ASN B 1 227 ? 13.398 9.289 1.02 1 96.69 227 ASN B N 1
ATOM 4187 C CA . ASN B 1 227 ? 14.75 9.383 1.546 1 96.69 227 ASN B CA 1
ATOM 4188 C C . ASN B 1 227 ? 14.797 9.102 3.045 1 96.69 227 ASN B C 1
ATOM 4190 O O . ASN B 1 227 ? 13.75 9.031 3.697 1 96.69 227 ASN B O 1
ATOM 4194 N N . TRP B 1 228 ? 16.031 8.898 3.494 1 97.69 228 TRP B N 1
ATOM 4195 C CA . TRP B 1 228 ? 16.203 8.844 4.941 1 97.69 228 TRP B CA 1
ATOM 4196 C C . TRP B 1 228 ? 15.602 10.086 5.602 1 97.69 228 TRP B C 1
ATOM 4198 O O . TRP B 1 228 ? 15.727 11.195 5.078 1 97.69 228 TRP B O 1
ATOM 4208 N N . LEU B 1 229 ? 14.953 9.891 6.742 1 97.94 229 LEU B N 1
ATOM 4209 C CA . LEU B 1 229 ? 14.469 11.047 7.488 1 97.94 229 LEU B CA 1
ATOM 4210 C C . LEU B 1 229 ? 15.633 11.906 7.977 1 97.94 229 LEU B C 1
ATOM 4212 O O . LEU B 1 229 ? 16.641 11.375 8.445 1 97.94 229 LEU B O 1
ATOM 4216 N N . PRO B 1 230 ? 15.438 13.203 7.875 1 96.69 230 PRO B N 1
ATOM 4217 C CA . PRO B 1 230 ? 16.578 14.078 8.172 1 96.69 230 PRO B CA 1
ATOM 4218 C C . PRO B 1 230 ? 17.141 13.859 9.578 1 96.69 230 PRO B C 1
ATOM 4220 O O . PRO B 1 230 ? 18.359 13.883 9.766 1 96.69 230 PRO B O 1
ATOM 4223 N N . TRP B 1 231 ? 16.328 13.578 10.523 1 97.5 231 TRP B N 1
ATOM 4224 C CA . TRP B 1 231 ? 16.766 13.477 11.914 1 97.5 231 TRP B CA 1
ATOM 4225 C C . TRP B 1 231 ? 17.609 12.219 12.125 1 97.5 231 TRP B C 1
ATOM 4227 O O . TRP B 1 231 ? 18.266 12.078 13.156 1 97.5 231 TRP B O 1
ATOM 4237 N N . MET B 1 232 ? 17.594 11.297 11.156 1 98.06 232 MET B N 1
ATOM 4238 C CA . MET B 1 232 ? 18.391 10.086 11.242 1 98.06 232 MET B CA 1
ATOM 4239 C C . MET B 1 232 ? 19.875 10.398 11 1 98.06 232 MET B C 1
ATOM 4241 O O . MET B 1 232 ? 20.734 9.57 11.289 1 98.06 232 MET B O 1
ATOM 4245 N N . GLU B 1 233 ? 20.188 11.57 10.391 1 97.44 233 GLU B N 1
ATOM 4246 C CA . GLU B 1 233 ? 21.531 12.031 10.109 1 97.44 233 GLU B CA 1
ATOM 4247 C C . GLU B 1 233 ? 22.297 11.031 9.242 1 97.44 233 GLU B C 1
ATOM 4249 O O . GLU B 1 233 ? 23.422 10.641 9.57 1 97.44 233 GLU B O 1
ATOM 4254 N N . MET B 1 234 ? 21.656 10.641 8.125 1 97.25 234 MET B N 1
ATOM 4255 C CA . MET B 1 234 ? 22.25 9.625 7.258 1 97.25 234 MET B CA 1
ATOM 4256 C C . MET B 1 234 ? 23.125 10.266 6.188 1 97.25 234 MET B C 1
ATOM 4258 O O . MET B 1 234 ? 23.859 9.57 5.488 1 97.25 234 MET B O 1
ATOM 4262 N N . GLY B 1 235 ? 23.125 11.57 6.062 1 93.5 235 GLY B N 1
ATOM 4263 C CA . GLY B 1 235 ? 23.922 12.242 5.043 1 93.5 235 GLY B CA 1
ATOM 4264 C C . GLY B 1 235 ? 23.688 11.703 3.648 1 93.5 235 GLY B C 1
ATOM 4265 O O . GLY B 1 235 ? 22.531 11.586 3.209 1 93.5 235 GLY B O 1
ATOM 4266 N N . ASP B 1 236 ? 24.734 11.297 2.979 1 92.44 236 ASP B N 1
ATOM 4267 C CA . ASP B 1 236 ? 24.656 10.852 1.591 1 92.44 236 ASP B CA 1
ATOM 4268 C C . ASP B 1 236 ? 24.594 9.328 1.503 1 92.44 236 ASP B C 1
ATOM 4270 O O . ASP B 1 236 ? 24.891 8.758 0.45 1 92.44 236 ASP B O 1
ATOM 4274 N N . ARG B 1 237 ? 24.297 8.711 2.596 1 94.88 237 ARG B N 1
ATOM 4275 C CA . ARG B 1 237 ? 24.266 7.254 2.578 1 94.88 237 ARG B CA 1
ATOM 4276 C C . ARG B 1 237 ? 23.188 6.75 1.61 1 94.88 237 ARG B C 1
ATOM 4278 O O . ARG B 1 237 ? 22.094 7.297 1.552 1 94.88 237 ARG B O 1
ATOM 4285 N N . VAL B 1 238 ? 23.562 5.672 0.906 1 94.62 238 VAL B N 1
ATOM 4286 C CA . VAL B 1 238 ? 22.656 5.078 -0.069 1 94.62 238 VAL B CA 1
ATOM 4287 C C . VAL B 1 238 ? 21.531 4.344 0.654 1 94.62 238 VAL B C 1
ATOM 4289 O O . VAL B 1 238 ? 21.734 3.799 1.742 1 94.62 238 VAL B O 1
ATOM 4292 N N . GLY B 1 239 ? 20.391 4.383 -0.032 1 96.06 239 GLY B N 1
ATOM 4293 C CA . GLY B 1 239 ? 19.25 3.656 0.501 1 96.06 239 GLY B CA 1
ATOM 4294 C C . GLY B 1 239 ? 18 4.508 0.615 1 96.06 239 GLY B C 1
ATOM 4295 O O . GLY B 1 239 ? 18.016 5.691 0.271 1 96.06 239 GLY B O 1
ATOM 4296 N N . LEU B 1 240 ? 16.906 3.852 1.024 1 97.5 240 LEU B N 1
ATOM 4297 C CA . LEU B 1 240 ? 15.641 4.555 1.228 1 97.5 240 LEU B CA 1
ATOM 4298 C C . LEU B 1 240 ? 14.82 3.896 2.336 1 97.5 240 LEU B C 1
ATOM 4300 O O . LEU B 1 240 ? 15.203 2.848 2.855 1 97.5 240 LEU B O 1
ATOM 4304 N N . LEU B 1 241 ? 13.789 4.629 2.768 1 98.44 241 LEU B N 1
ATOM 4305 C CA . LEU B 1 241 ? 12.781 4.102 3.68 1 98.44 241 LEU B CA 1
ATOM 4306 C C . LEU B 1 241 ? 11.492 3.758 2.932 1 98.44 241 LEU B C 1
ATOM 4308 O O . LEU B 1 241 ? 11.109 4.457 1.991 1 98.44 241 LEU B O 1
ATOM 4312 N N . TYR B 1 242 ? 10.906 2.686 3.371 1 98.88 242 TYR B N 1
ATOM 4313 C CA . TYR B 1 242 ? 9.539 2.473 2.914 1 98.88 242 TYR B CA 1
ATOM 4314 C C . TYR B 1 242 ? 8.617 2.139 4.082 1 98.88 242 TYR B C 1
ATOM 4316 O O . TYR B 1 242 ? 9.055 1.554 5.074 1 98.88 242 TYR B O 1
ATOM 4324 N N . PHE B 1 243 ? 7.406 2.611 3.947 1 98.88 243 PHE B N 1
ATOM 4325 C CA . PHE B 1 243 ? 6.336 2.432 4.918 1 98.88 243 PHE B CA 1
ATOM 4326 C C . PHE B 1 243 ? 5.242 1.53 4.359 1 98.88 243 PHE B C 1
ATOM 4328 O O . PHE B 1 243 ? 4.895 1.624 3.178 1 98.88 243 PHE B O 1
ATOM 4335 N N . ASN B 1 244 ? 4.738 0.635 5.145 1 98.88 244 ASN B N 1
ATOM 4336 C CA . ASN B 1 244 ? 3.527 -0.126 4.859 1 98.88 244 ASN B CA 1
ATOM 4337 C C . ASN B 1 244 ? 2.551 -0.085 6.031 1 98.88 244 ASN B C 1
ATOM 4339 O O . ASN B 1 244 ? 2.793 -0.701 7.07 1 98.88 244 ASN B O 1
ATOM 4343 N N . THR B 1 245 ? 1.407 0.627 5.816 1 98.81 245 THR B N 1
ATOM 4344 C CA . THR B 1 245 ? 0.467 0.847 6.91 1 98.81 245 THR B CA 1
ATOM 4345 C C . THR B 1 245 ? -0.971 0.67 6.43 1 98.81 245 THR B C 1
ATOM 4347 O O . THR B 1 245 ? -1.229 0.635 5.223 1 98.81 245 THR B O 1
ATOM 4350 N N . ALA B 1 246 ? -1.846 0.503 7.359 1 98.5 246 ALA B N 1
ATOM 4351 C CA . ALA B 1 246 ? -3.281 0.45 7.098 1 98.5 246 ALA B CA 1
ATOM 4352 C C . ALA B 1 246 ? -4.074 0.995 8.281 1 98.5 246 ALA B C 1
ATOM 4354 O O . ALA B 1 246 ? -3.568 1.045 9.406 1 98.5 246 ALA B O 1
ATOM 4355 N N . GLY B 1 247 ? -5.281 1.393 7.98 1 98 247 GLY B N 1
ATOM 4356 C CA . GLY B 1 247 ? -6.176 1.922 8.992 1 98 247 GLY B CA 1
ATOM 4357 C C . GLY B 1 247 ? -7.555 2.266 8.461 1 98 247 GLY B C 1
ATOM 4358 O O . GLY B 1 247 ? -8.086 1.56 7.598 1 98 247 GLY B O 1
ATOM 4359 N N . ARG B 1 248 ? -8.117 3.295 9.094 1 97.62 248 ARG B N 1
ATOM 4360 C CA . ARG B 1 248 ? -9.484 3.627 8.711 1 97.62 248 ARG B CA 1
ATOM 4361 C C . ARG B 1 248 ? -9.883 4.992 9.258 1 97.62 248 ARG B C 1
ATOM 4363 O O . ARG B 1 248 ? -9.164 5.578 10.07 1 97.62 248 ARG B O 1
ATOM 4370 N N . LYS B 1 249 ? -10.992 5.395 8.742 1 97.5 249 LYS B N 1
ATOM 4371 C CA . LYS B 1 249 ? -11.703 6.523 9.336 1 97.5 249 LYS B CA 1
ATOM 4372 C C . LYS B 1 249 ? -12.312 6.145 10.68 1 97.5 249 LYS B C 1
ATOM 4374 O O . LYS B 1 249 ? -12.93 5.086 10.812 1 97.5 249 LYS B O 1
ATOM 4379 N N . LEU B 1 250 ? -12.125 7.016 11.664 1 96.88 250 LEU B N 1
ATOM 4380 C CA . LEU B 1 250 ? -12.617 6.711 13.008 1 96.88 250 LEU B CA 1
ATOM 4381 C C . LEU B 1 250 ? -13.922 7.441 13.289 1 96.88 250 LEU B C 1
ATOM 4383 O O . LEU B 1 250 ? -14.211 8.477 12.68 1 96.88 250 LEU B O 1
ATOM 4387 N N . ALA B 1 251 ? -14.641 6.914 14.242 1 89.69 251 ALA B N 1
ATOM 4388 C CA . ALA B 1 251 ? -15.867 7.566 14.68 1 89.69 251 ALA B CA 1
ATOM 4389 C C . ALA B 1 251 ? -15.57 8.719 15.633 1 89.69 251 ALA B C 1
ATOM 4391 O O . ALA B 1 251 ? -16.297 9.719 15.664 1 89.69 251 ALA B O 1
ATOM 4392 N N . SER B 1 252 ? -14.508 8.547 16.406 1 91.31 252 SER B N 1
ATOM 4393 C CA . SER B 1 252 ? -14.18 9.578 17.391 1 91.31 252 SER B CA 1
ATOM 4394 C C . SER B 1 252 ? -12.711 9.523 17.781 1 91.31 252 SER B C 1
ATOM 4396 O O . SER B 1 252 ? -12.031 8.523 17.516 1 91.31 252 SER B O 1
ATOM 4398 N N . PHE B 1 253 ? -12.336 10.586 18.422 1 94.62 253 PHE B N 1
ATOM 4399 C CA . PHE B 1 253 ? -10.984 10.68 18.938 1 94.62 253 PHE B CA 1
ATOM 4400 C C . PHE B 1 253 ? -10.711 9.562 19.953 1 94.62 253 PHE B C 1
ATOM 4402 O O . PHE B 1 253 ? -9.586 9.078 20.047 1 94.62 253 PHE B O 1
ATOM 4409 N N . ASP B 1 254 ? -11.734 9.047 20.625 1 93.75 254 ASP B N 1
ATOM 4410 C CA . ASP B 1 254 ? -11.617 8.023 21.656 1 93.75 254 ASP B CA 1
ATOM 4411 C C . ASP B 1 254 ? -11.266 6.668 21.062 1 93.75 254 ASP B C 1
ATOM 4413 O O . ASP B 1 254 ? -10.875 5.746 21.781 1 93.75 254 ASP B O 1
ATOM 4417 N N . ASP B 1 255 ? -11.328 6.621 19.75 1 94.25 255 ASP B N 1
ATOM 4418 C CA . ASP B 1 255 ? -11.031 5.355 19.078 1 94.25 255 ASP B CA 1
ATOM 4419 C C . ASP B 1 255 ? -9.539 5.238 18.75 1 94.25 255 ASP B C 1
ATOM 4421 O O . ASP B 1 255 ? -9.07 4.18 18.328 1 94.25 255 ASP B O 1
ATOM 4425 N N . LEU B 1 256 ? -8.828 6.27 18.984 1 96.5 256 LEU B N 1
ATOM 4426 C CA . LEU B 1 256 ? -7.379 6.199 18.828 1 96.5 256 LEU B CA 1
ATOM 4427 C C . LEU B 1 256 ? -6.773 5.254 19.859 1 96.5 256 LEU B C 1
ATOM 4429 O O . LEU B 1 256 ? -7.383 4.984 20.906 1 96.5 256 LEU B O 1
ATOM 4433 N N . SER B 1 257 ? -5.594 4.746 19.562 1 95.12 257 SER B N 1
ATOM 4434 C CA . SER B 1 257 ? -4.902 3.936 20.547 1 95.12 257 SER B CA 1
ATOM 4435 C C . SER B 1 257 ? -4.613 4.738 21.812 1 95.12 257 SER B C 1
ATOM 4437 O O . SER B 1 257 ? -4.484 5.965 21.766 1 95.12 257 SER B O 1
ATOM 4439 N N . ALA B 1 258 ? -4.469 4.066 22.906 1 95.5 258 ALA B N 1
ATOM 4440 C CA . ALA B 1 258 ? -4.117 4.734 24.156 1 95.5 258 ALA B CA 1
ATOM 4441 C C . ALA B 1 258 ? -2.785 5.469 24.031 1 95.5 258 ALA B C 1
ATOM 4443 O O . ALA B 1 258 ? -2.613 6.555 24.594 1 95.5 258 ALA B O 1
ATOM 4444 N N . VAL B 1 259 ? -1.894 4.91 23.328 1 96.5 259 VAL B N 1
ATOM 4445 C CA . VAL B 1 259 ? -0.573 5.496 23.125 1 96.5 259 VAL B CA 1
ATOM 4446 C C . VAL B 1 259 ? -0.705 6.82 22.359 1 96.5 259 VAL B C 1
ATOM 4448 O O . VAL B 1 259 ? -0.135 7.832 22.781 1 96.5 259 VAL B O 1
ATOM 4451 N N . MET B 1 260 ? -1.484 6.84 21.297 1 97.62 260 MET B N 1
ATOM 4452 C CA . MET B 1 260 ? -1.673 8.039 20.5 1 97.62 260 MET B CA 1
ATOM 4453 C C . MET B 1 260 ? -2.4 9.125 21.281 1 97.62 260 MET B C 1
ATOM 4455 O O . MET B 1 260 ? -2.012 10.289 21.25 1 97.62 260 MET B O 1
ATOM 4459 N N . GLN B 1 261 ? -3.396 8.727 22.016 1 97.5 261 GLN B N 1
ATOM 4460 C CA . GLN B 1 261 ? -4.133 9.688 22.828 1 97.5 261 GLN B CA 1
ATOM 4461 C C . GLN B 1 261 ? -3.215 10.359 23.844 1 97.5 261 GLN B C 1
ATOM 4463 O O . GLN B 1 261 ? -3.234 11.586 23.984 1 97.5 261 GLN B O 1
ATOM 4468 N N . LYS B 1 262 ? -2.441 9.562 24.484 1 97.38 262 LYS B N 1
ATOM 4469 C CA . LYS B 1 262 ? -1.533 10.086 25.5 1 97.38 262 LYS B CA 1
ATOM 4470 C C . LYS B 1 262 ? -0.506 11.031 24.891 1 97.38 262 LYS B C 1
ATOM 4472 O O . LYS B 1 262 ? -0.254 12.117 25.422 1 97.38 262 LYS B O 1
ATOM 4477 N N . GLU B 1 263 ? 0.076 10.594 23.766 1 97.88 263 GLU B N 1
ATOM 4478 C CA . GLU B 1 263 ? 1.087 11.414 23.109 1 97.88 263 GLU B CA 1
ATOM 4479 C C . GLU B 1 263 ? 0.502 12.75 22.656 1 97.88 263 GLU B C 1
ATOM 4481 O O . GLU B 1 263 ? 1.124 13.797 22.828 1 97.88 263 GLU B O 1
ATOM 4486 N N . ILE B 1 264 ? -0.707 12.727 22.125 1 97.38 264 ILE B N 1
ATOM 4487 C CA . ILE B 1 264 ? -1.346 13.945 21.625 1 97.38 264 ILE B CA 1
ATOM 4488 C C . ILE B 1 264 ? -1.664 14.867 22.812 1 97.38 264 ILE B C 1
ATOM 4490 O O . ILE B 1 264 ? -1.333 16.047 22.781 1 97.38 264 ILE B O 1
ATOM 4494 N N . THR B 1 265 ? -2.213 14.344 23.828 1 96.25 265 THR B N 1
ATOM 4495 C CA . THR B 1 265 ? -2.635 15.164 24.953 1 96.25 265 THR B CA 1
ATOM 4496 C C . THR B 1 265 ? -1.427 15.773 25.672 1 96.25 265 THR B C 1
ATOM 4498 O O . THR B 1 265 ? -1.494 16.891 26.172 1 96.25 265 THR B O 1
ATOM 4501 N N . THR B 1 266 ? -0.32 15.078 25.625 1 97.12 266 THR B N 1
ATOM 4502 C CA . THR B 1 266 ? 0.843 15.508 26.406 1 97.12 266 THR B CA 1
ATOM 4503 C C . THR B 1 266 ? 1.751 16.406 25.562 1 97.12 266 THR B C 1
ATOM 4505 O O . THR B 1 266 ? 2.266 17.406 26.047 1 97.12 266 THR B O 1
ATOM 4508 N N . ASN B 1 267 ? 1.931 16.062 24.281 1 96.75 267 ASN B N 1
ATOM 4509 C CA . ASN B 1 267 ? 3.018 16.688 23.531 1 96.75 267 ASN B CA 1
ATOM 4510 C C . ASN B 1 267 ? 2.5 17.438 22.312 1 96.75 267 ASN B C 1
ATOM 4512 O O . ASN B 1 267 ? 3.203 18.281 21.75 1 96.75 267 ASN B O 1
ATOM 4516 N N . PHE B 1 268 ? 1.251 17.109 21.875 1 97.12 268 PHE B N 1
ATOM 4517 C CA . PHE B 1 268 ? 0.709 17.734 20.672 1 97.12 268 PHE B CA 1
ATOM 4518 C C . PHE B 1 268 ? -0.745 18.141 20.891 1 97.12 268 PHE B C 1
ATOM 4520 O O . PHE B 1 268 ? -1.614 17.797 20.078 1 97.12 268 PHE B O 1
ATOM 4527 N N . PRO B 1 269 ? -1.043 18.938 21.828 1 97 269 PRO B N 1
ATOM 4528 C CA . PRO B 1 269 ? -2.432 19.172 22.234 1 97 269 PRO B CA 1
ATOM 4529 C C . PRO B 1 269 ? -3.258 19.828 21.141 1 97 269 PRO B C 1
ATOM 4531 O O . PRO B 1 269 ? -4.488 19.719 21.125 1 97 269 PRO B O 1
ATOM 4534 N N . GLU B 1 270 ? -2.633 20.547 20.141 1 96.94 270 GLU B N 1
ATOM 4535 C CA . GLU B 1 270 ? -3.365 21.188 19.062 1 96.94 270 GLU B CA 1
ATOM 4536 C C . GLU B 1 270 ? -3.994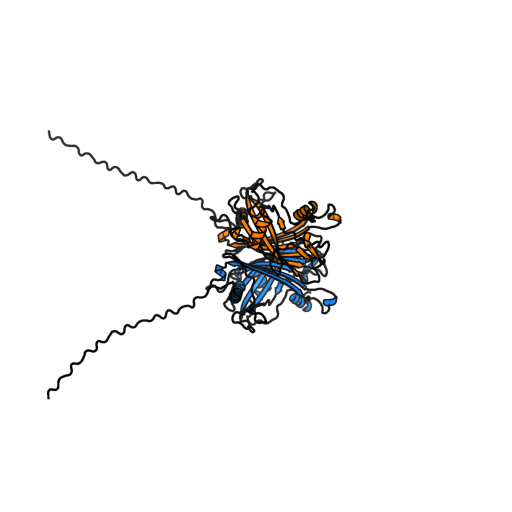 20.156 18.125 1 96.94 270 GLU B C 1
ATOM 4538 O O . GLU B 1 270 ? -4.898 20.484 17.359 1 96.94 270 GLU B O 1
ATOM 4543 N N . TYR B 1 271 ? -3.58 18.938 18.219 1 97.94 271 TYR B N 1
ATOM 4544 C CA . TYR B 1 271 ? -3.977 17.922 17.25 1 97.94 271 TYR B CA 1
ATOM 4545 C C . TYR B 1 271 ? -5.266 17.234 17.688 1 97.94 271 TYR B C 1
ATOM 4547 O O . TYR B 1 271 ? -5.699 16.266 17.047 1 97.94 271 TYR B O 1
ATOM 4555 N N . VAL B 1 272 ? -5.938 17.703 18.719 1 96.94 272 VAL B N 1
ATOM 4556 C CA . VAL B 1 272 ? -7.234 17.172 19.125 1 96.94 272 VAL B CA 1
ATOM 4557 C C . VAL B 1 272 ? -8.336 17.766 18.234 1 96.94 272 VAL B C 1
ATOM 4559 O O . VAL B 1 272 ? -9.453 17.25 18.203 1 96.94 272 VAL B O 1
ATOM 4562 N N . GLU B 1 273 ? -7.992 18.875 17.531 1 97.19 273 GLU B N 1
ATOM 4563 C CA . GLU B 1 273 ? -8.945 19.547 16.656 1 97.19 273 GLU B CA 1
ATOM 4564 C C . GLU B 1 273 ? -8.289 19.906 15.32 1 97.19 273 GLU B C 1
ATOM 4566 O O . GLU B 1 273 ? -7.086 20.172 15.266 1 97.19 273 GLU B O 1
ATOM 4571 N N . PRO B 1 274 ? -9.109 19.906 14.227 1 98.25 274 PRO B N 1
ATOM 4572 C CA . PRO B 1 274 ? -8.547 20.406 12.969 1 98.25 274 PRO B CA 1
ATOM 4573 C C . PRO B 1 274 ? -8.297 21.906 12.992 1 98.25 274 PRO B C 1
ATOM 4575 O O . PRO B 1 274 ? -8.758 22.609 13.898 1 98.25 274 PRO B O 1
ATOM 4578 N N . PRO B 1 275 ? -7.504 22.391 11.992 1 98.44 275 PRO B N 1
ATOM 4579 C CA . PRO B 1 275 ? -7.43 23.844 11.859 1 98.44 275 PRO B CA 1
ATOM 4580 C C . PRO B 1 275 ? -8.789 24.484 11.562 1 98.44 275 PRO B C 1
ATOM 4582 O O . PRO B 1 275 ? -9.727 23.781 11.172 1 98.44 275 PRO B O 1
ATOM 4585 N N . PRO B 1 276 ? -8.883 25.797 11.852 1 97.94 276 PRO B N 1
ATOM 4586 C CA . PRO B 1 276 ? -10.117 26.469 11.414 1 97.94 276 PRO B CA 1
ATOM 4587 C C . PRO B 1 276 ? -10.297 26.438 9.898 1 97.94 276 PRO B C 1
ATOM 4589 O O . PRO B 1 276 ? -9.312 26.438 9.156 1 97.94 276 PRO B O 1
ATOM 4592 N N . LEU B 1 277 ? -11.562 26.5 9.438 1 97.31 277 LEU B N 1
ATOM 4593 C CA . LEU B 1 277 ? -11.875 26.422 8.016 1 97.31 277 LEU B CA 1
ATOM 4594 C C . LEU B 1 277 ? -11.219 27.562 7.25 1 97.31 277 LEU B C 1
ATOM 4596 O O . LEU B 1 277 ? -10.977 27.453 6.047 1 97.31 277 LEU B O 1
ATOM 4600 N N . SER B 1 278 ? -10.891 28.578 7.945 1 95.69 278 SER B N 1
ATOM 4601 C CA . SER B 1 278 ? -10.32 29.766 7.32 1 95.69 278 SER B CA 1
ATOM 4602 C C . SER B 1 278 ? -8.805 29.641 7.18 1 95.69 278 SER B C 1
ATOM 4604 O O . SER B 1 278 ? -8.148 30.547 6.668 1 95.69 278 SER B O 1
ATOM 4606 N N . ASP B 1 279 ? -8.203 28.516 7.621 1 96.62 279 ASP B N 1
ATOM 4607 C CA . ASP B 1 279 ? -6.754 28.359 7.574 1 96.62 279 ASP B CA 1
ATOM 4608 C C . ASP B 1 279 ? -6.242 28.406 6.137 1 96.62 279 ASP B C 1
ATOM 4610 O O . ASP B 1 279 ? -6.551 27.531 5.324 1 96.62 279 ASP B O 1
ATOM 4614 N N . GLN B 1 280 ? -5.434 29.422 5.84 1 93.62 280 GLN B N 1
ATOM 4615 C CA . GLN B 1 280 ? -4.883 29.594 4.5 1 93.62 280 GLN B CA 1
ATOM 4616 C C . GLN B 1 280 ? -3.367 29.438 4.504 1 93.62 280 GLN B C 1
ATOM 4618 O O . GLN B 1 280 ? -2.697 29.781 3.529 1 93.62 280 GLN B O 1
ATOM 4623 N N . ARG B 1 281 ? -2.873 28.984 5.613 1 95.69 281 ARG B N 1
ATOM 4624 C CA . ARG B 1 281 ? -1.428 28.797 5.703 1 95.69 281 ARG B CA 1
ATOM 4625 C C . ARG B 1 281 ? -0.945 27.766 4.699 1 95.69 281 ARG B C 1
ATOM 4627 O O . ARG B 1 281 ? -1.686 26.844 4.344 1 95.69 281 ARG B O 1
ATOM 4634 N N . PRO B 1 282 ? 0.316 27.922 4.215 1 95.19 282 PRO B N 1
ATOM 4635 C CA . PRO B 1 282 ? 0.882 26.844 3.404 1 95.19 282 PRO B CA 1
ATOM 4636 C C . PRO B 1 282 ? 1.065 25.547 4.191 1 95.19 282 PRO B C 1
ATOM 4638 O O . PRO B 1 282 ? 1.31 25.578 5.398 1 95.19 282 PRO B O 1
ATOM 4641 N N . ASN B 1 283 ? 1 24.469 3.482 1 96.75 283 ASN B N 1
ATOM 4642 C CA . ASN B 1 283 ? 1.186 23.172 4.117 1 96.75 283 ASN B CA 1
ATOM 4643 C C . ASN B 1 283 ? 2.574 23.047 4.738 1 96.75 283 ASN B C 1
ATOM 4645 O O . ASN B 1 283 ? 3.555 23.547 4.184 1 96.75 283 ASN B O 1
ATOM 4649 N N . GLU B 1 284 ? 2.594 22.391 5.836 1 94.88 284 GLU B N 1
ATOM 4650 C CA . GLU B 1 284 ? 3.842 21.984 6.48 1 94.88 284 GLU B CA 1
ATOM 4651 C C . GLU B 1 284 ? 4.18 20.531 6.184 1 94.88 284 GLU B C 1
ATOM 4653 O O . GLU B 1 284 ? 3.291 19.688 6.129 1 94.88 284 GLU B O 1
ATOM 4658 N N . THR B 1 285 ? 5.48 20.281 5.934 1 93.69 285 THR B N 1
ATOM 4659 C CA . THR B 1 285 ? 5.984 18.922 5.84 1 93.69 285 THR B CA 1
ATOM 4660 C C . THR B 1 285 ? 6.941 18.609 6.988 1 93.69 285 THR B C 1
ATOM 4662 O O . THR B 1 285 ? 7.379 19.516 7.695 1 93.69 285 THR B O 1
ATOM 4665 N N . SER B 1 286 ? 7.227 17.344 7.129 1 93.25 286 SER B N 1
ATOM 4666 C CA . SER B 1 286 ? 8.188 16.969 8.164 1 93.25 286 SER B CA 1
ATOM 4667 C C . SER B 1 286 ? 9.57 17.516 7.863 1 93.25 286 SER B C 1
ATOM 4669 O O . SER B 1 286 ? 10.375 17.719 8.773 1 93.25 286 SER B O 1
ATOM 4671 N N . TRP B 1 287 ? 9.891 17.859 6.645 1 93.88 287 TRP B N 1
ATOM 4672 C CA . TRP B 1 287 ? 11.188 18.406 6.262 1 93.88 287 TRP B CA 1
ATOM 4673 C C . TRP B 1 287 ? 11.242 19.906 6.566 1 93.88 287 TRP B C 1
ATOM 4675 O O . TRP B 1 287 ? 12.227 20.391 7.121 1 93.88 287 TRP B O 1
ATOM 4685 N N . SER B 1 288 ? 10.164 20.625 6.227 1 93.19 288 SER B N 1
ATOM 4686 C CA . SER B 1 288 ? 10.133 22.047 6.535 1 93.19 288 SER B CA 1
ATOM 4687 C C . SER B 1 288 ? 10.094 22.281 8.039 1 93.19 288 SER B C 1
ATOM 4689 O O . SER B 1 288 ? 10.734 23.219 8.539 1 93.19 288 SER B O 1
ATOM 4691 N N . SER B 1 289 ? 9.336 21.422 8.742 1 93.31 289 SER B N 1
ATOM 4692 C CA . SER B 1 289 ? 9.266 21.547 10.195 1 93.31 289 SER B CA 1
ATOM 4693 C C . SER B 1 289 ? 10.617 21.266 10.836 1 93.31 289 SER B C 1
ATOM 4695 O O . SER B 1 289 ? 10.992 21.906 11.812 1 93.31 289 SER B O 1
ATOM 4697 N N . PHE B 1 290 ? 11.297 20.297 10.359 1 94.81 290 PHE B N 1
ATOM 4698 C CA . PHE B 1 290 ? 12.617 19.984 10.898 1 94.81 290 PHE B CA 1
ATOM 4699 C C . PHE B 1 290 ? 13.594 21.125 10.656 1 94.81 290 PHE B C 1
ATOM 4701 O O . PHE B 1 290 ? 14.414 21.453 11.516 1 94.81 290 PHE B O 1
ATOM 4708 N N . ARG B 1 291 ? 13.516 21.734 9.5 1 93.81 291 ARG B N 1
ATOM 4709 C CA . ARG B 1 291 ? 14.32 22.922 9.219 1 93.81 291 ARG B CA 1
ATOM 4710 C C . ARG B 1 291 ? 14.086 24 10.266 1 93.81 291 ARG B C 1
ATOM 4712 O O . ARG B 1 291 ? 15.031 24.609 10.758 1 93.81 291 ARG B O 1
ATOM 4719 N N . GLN B 1 292 ? 12.812 24.234 10.547 1 92.62 292 GLN B N 1
ATOM 4720 C CA . GLN B 1 292 ? 12.469 25.25 11.539 1 92.62 292 GLN B CA 1
ATOM 4721 C C . GLN B 1 292 ? 13.078 24.922 12.898 1 92.62 292 GLN B C 1
ATOM 4723 O O . GLN B 1 292 ? 13.555 25.812 13.602 1 92.62 292 GLN B O 1
ATOM 4728 N N . LEU B 1 293 ? 13.055 23.656 13.227 1 91.06 293 LEU B N 1
ATOM 4729 C CA . LEU B 1 293 ? 13.68 23.219 14.469 1 91.06 293 LEU B CA 1
ATOM 4730 C C . LEU B 1 293 ? 15.172 23.562 14.477 1 91.06 293 LEU B C 1
ATOM 4732 O O . LEU B 1 293 ? 15.68 24.109 15.453 1 91.06 293 LEU B O 1
ATOM 4736 N N . LEU B 1 294 ? 15.875 23.25 13.406 1 92.12 294 LEU B N 1
ATOM 4737 C CA . LEU B 1 294 ? 17.312 23.5 13.305 1 92.12 294 LEU B CA 1
ATOM 4738 C C . LEU B 1 294 ? 17.609 24.984 13.383 1 92.12 294 LEU B C 1
ATOM 4740 O O . LEU B 1 294 ? 18.578 25.391 14.039 1 92.12 294 LEU B O 1
ATOM 4744 N N . GLU B 1 295 ? 16.766 25.734 12.758 1 92.69 295 GLU B N 1
ATOM 4745 C CA . GLU B 1 295 ? 16.984 27.172 12.711 1 92.69 295 GLU B CA 1
ATOM 4746 C C . GLU B 1 295 ? 16.641 27.844 14.039 1 92.69 295 GLU B C 1
ATOM 4748 O O . GLU B 1 295 ? 17.125 28.938 14.344 1 92.69 295 GLU B O 1
ATOM 4753 N N . SER B 1 296 ? 15.766 27.234 14.742 1 90.94 296 SER B N 1
ATOM 4754 C CA . SER B 1 296 ? 15.398 27.766 16.047 1 90.94 296 SER B CA 1
ATOM 4755 C C . SER B 1 296 ? 16.5 27.516 17.078 1 90.94 296 SER B C 1
ATOM 4757 O O . SER B 1 296 ? 16.516 28.141 18.141 1 90.94 296 SER B O 1
ATOM 4759 N N . GLY B 1 297 ? 17.406 26.672 16.844 1 83.62 297 GLY B N 1
ATOM 4760 C CA . GLY B 1 297 ? 18.469 26.344 17.781 1 83.62 297 GLY B CA 1
ATOM 4761 C C . GLY B 1 297 ? 18.031 25.328 18.828 1 83.62 297 GLY B C 1
ATOM 4762 O O . GLY B 1 297 ? 18.781 25.031 19.766 1 83.62 297 GLY B O 1
ATOM 4763 N N . LYS B 1 298 ? 16.859 24.969 18.844 1 69.94 298 LYS B N 1
ATOM 4764 C CA . LYS B 1 298 ? 16.328 24.062 19.859 1 69.94 298 LYS B CA 1
ATOM 4765 C C . LYS B 1 298 ? 16.781 22.625 19.609 1 69.94 298 LYS B C 1
ATOM 4767 O O . LYS B 1 298 ? 16.438 21.719 20.375 1 69.94 298 LYS B O 1
ATOM 4772 N N . ASN B 1 299 ? 17.484 22.281 18.5 1 66.56 299 ASN B N 1
ATOM 4773 C CA . ASN B 1 299 ? 17.984 20.938 18.234 1 66.56 299 ASN B CA 1
ATOM 4774 C C . ASN B 1 299 ? 19.203 20.594 19.094 1 66.56 299 ASN B C 1
ATOM 4776 O O . ASN B 1 299 ? 19.953 19.672 18.781 1 66.56 299 ASN B O 1
ATOM 4780 N N . GLN B 1 300 ? 19.484 21.484 20.203 1 47.41 300 GLN B N 1
ATOM 4781 C CA . GLN B 1 300 ? 20.703 21.312 20.984 1 47.41 300 GLN B CA 1
ATOM 4782 C C . GLN B 1 300 ? 20.609 20.062 21.859 1 47.41 300 GLN B C 1
ATOM 4784 O O . GLN B 1 300 ? 19.547 19.734 22.359 1 47.41 300 GLN B O 1
#

Organism: Synechocystis sp. (strain ATCC 27184 / PCC 6803 / Kazusa) (NCBI:txid1111708)

Secondary structure (DSSP, 8-state):
------------------------------PPP-TTSHHHHHHHHHHHHS-SSTT--EEEEEEEEEEEEETTEEEEEEEEEEEEEEEEEEE-TT-SSTT-EEEEEEEEEEEE-TTT-PBPSEEE-TTT--EEE---EEES---EEE-SB-TTS-B-----EEETTEEEEEEEEEEEE--TTS-TTHHHH---EEEEEEEEEEEEHHHHH-TT-SS---EEEEEEEEPPPGGG--TT-S-EEEEEEEEEEES-GGGS-HHHHHHHHHH-GGGGSPPPTT--PPPP-HHHHHHHHHHHTTT-/------------------------------PPP-TTSHHHHHHHHHHHHS-SSTT--EEEEEEEEEEEEETTEEEEEEEEEEEEEEEEEEE-TT-SSTT-EEEEEEEEEEEE-TTT-PBPSEEE-TTT--EEE---EEES---EEE-SB-TTS-B-----EEETTEEEEEEEEEEEE--TTS-TTHHHH---EEEEEEEEEEEEHHHHH-TT-SS---EEEEEEEEPPPGGG--TT-S-EEEEEEEEEEES-GGGS-HHHHHHHHHH-GGGGSPPPTT--PPPP-HHHHHHHHHHHTTT-

Radius of gyration: 32.75 Å; Cα contacts (8 Å, |Δi|>4): 1240; chains: 2; bounding box: 141×106×81 Å

Solvent-accessible surface area (backbone atoms only — not comparable to full-atom values): 33846 Å² total; per-residue (Å²): 136,83,80,75,78,80,80,81,78,81,77,77,80,72,80,77,76,76,76,77,75,74,75,73,76,72,70,76,75,71,68,67,58,46,71,87,40,43,68,28,36,52,54,42,47,37,18,59,72,26,27,72,49,69,69,38,76,34,38,38,39,33,38,38,40,29,30,40,46,37,93,94,50,70,62,39,83,66,27,26,36,43,34,41,35,28,23,26,22,35,75,32,90,86,49,89,50,90,82,17,29,24,36,31,17,28,37,37,37,45,50,16,36,68,84,81,62,44,77,48,60,58,45,74,36,86,86,79,70,45,76,32,62,56,74,65,39,69,22,69,32,52,61,50,78,47,61,53,45,46,96,85,63,47,69,44,79,73,75,68,47,75,58,87,59,33,32,39,32,75,46,78,48,74,43,67,47,83,22,74,74,44,66,96,56,33,92,80,75,47,63,65,36,49,35,32,45,34,39,34,39,37,40,43,40,64,52,57,32,32,67,84,48,46,42,26,76,33,37,34,36,43,34,34,42,29,52,70,57,73,60,70,68,58,82,87,59,82,54,34,31,38,37,50,32,39,39,29,55,48,94,46,80,84,70,49,54,72,66,57,50,50,48,32,66,70,76,36,60,71,66,82,51,42,58,59,85,80,66,77,72,71,65,39,43,63,53,51,50,49,42,49,40,57,72,66,57,71,75,113,134,82,79,76,75,79,82,80,78,79,76,77,77,71,78,78,76,76,76,75,74,72,73,70,76,71,69,77,77,71,67,67,57,45,73,89,39,41,70,29,36,50,52,44,47,38,17,59,71,25,28,73,48,68,67,39,77,33,38,39,39,34,38,38,40,31,29,41,43,37,94,95,51,70,62,40,84,65,28,26,36,42,34,40,35,28,23,27,23,35,75,31,90,86,48,90,50,92,80,17,30,25,37,30,18,30,34,38,37,44,49,16,37,68,83,80,62,44,77,48,60,57,44,75,36,88,86,79,70,46,77,32,62,55,72,62,37,69,22,69,33,52,62,51,78,47,62,52,46,46,98,87,63,47,70,44,78,72,75,66,47,74,59,88,59,33,33,40,33,77,45,78,47,74,43,66,47,83,24,76,75,44,66,95,57,32,91,80,74,48,66,64,36,51,36,33,46,36,38,34,38,36,41,43,40,65,52,57,32,32,68,86,46,47,42,26,77,34,38,34,36,41,33,35,41,30,52,70,58,75,62,71,68,58,82,86,61,81,53,34,32,37,36,49,29,38,38,29,55,48,94,46,80,85,70,48,53,70,67,56,50,51,48,31,65,72,77,37,60,71,66,82,49,42,57,59,88,79,68,76,72,73,65,38,41,63,54,52,51,48,42,51,39,58,73,67,57,73,75,112

GO terms:
  GO:0030288 outer membrane-bounded periplasmic space (C, HDA)